Protein 3IMA (pdb70)

InterPro domains:
  IPR000169 Cysteine peptidase, cysteine active site [PS00139] (152-163)
  IPR000668 Peptidase C1A, papain C-terminal [PF00112] (134-342)
  IPR000668 Peptidase C1A, papain C-terminal [PR00705] (152-167)
  IPR000668 Peptidase C1A, papain C-terminal [PR00705] (292-302)
  IPR000668 Peptidase C1A, papain C-terminal [PR00705] (303-309)
  IPR000668 Peptidase C1A, papain C-terminal [SM00645] (134-343)
  IPR013128 Peptidase C1A [PTHR12411] (39-336)
  IPR013201 Cathepsin propeptide inhibitor domain (I29) [PF08246] (48-104)
  IPR013201 Cathepsin propeptide inhibitor domain (I29) [SM00848] (48-104)
  IPR025660 Cysteine peptidase, histidine active site [PS00639] (290-300)
  IPR025661 Cysteine peptidase, asparagine active site [PS00640] (303-322)
  IPR038765 Papain-like cysteine peptidase superfamily [SSF54001] (42-343)
  IPR039417 Papain-like cysteine endopeptidase [cd02248] (135-342)

CATH classification: 3.90.70.10

Sequence (591 aa):
IPEYVDWRQKGAVTPVKNQGSCGSWAFSAVVTIEGIIKIRTGNLNEYSEQELLDCDRRSYGCNGGYPWSALQLVAQYGIHYRNTYPYEGVQRYCRSREKGPYAAKTDGVRQVQPYNEGALLYSIANQPVSVVLEAAGKDFQLYRGGIFVGPCGNKVDHAVAAVGYGPNYILIKNSWGTGWGENGYIRIKRGTGNSYGVCGLYTSSFYPVKNALMGGIVDSAEVEELARFAVDEHNKKENALLQFSRLVKAKQQVVSGIMHHLTVEVIEGGKKKVYEAKVWVQAWLNSKKLHEFSPIPEYVDWRQKGAVTPVKNQGSCGSWAFSAVVTIEGIIKIRTGNLNEYSEQELLDCDRRSYGCNGGYPWSALQLVAQYGIHYRNTYPYEGVQRYCRSREKGPYAAKTDGVRQVQPYNEGALLYSIANQPVSVVLEAAGKDFQLYRGGIFVGPCGNKVDHAVAAVGYGPNYILIKNSWGTGWGENGYIRIKRGTGNSYGVCGLYTSSFYPVKNALMGGIVDSAEVEELARFAVDEHNKKENALLQFSRLVKAKQQVVSGIMHHLTVEVIEGGKKKVYEAKVWVQAWLNSKKLHEFSPI

Secondary structure (DSSP, 8-state):
--S-EETTTTT------B-TTSB--HHHHHHHHHHHHHHHHS----B-HHHHHHH-TTS-TTB-B-HHHHHHHHHHH-B-BTTTS---SS-----HHHH-S-SB---EEEEPPTT-HHHHHHHHHHS-EEEEE---SHHHHH--SSEE--S--S---EEEEEEEEETTEEEEE-SB-TTSTBTTEEEEE--SS-TT-GGGTTS--EEEE--/--BT-EE--HHHHHHHHHHHHHHHHHHT---EEEEEEEEEEEEESEEEEEEEEEEEETTEEEEEEEEEEEEGGGTEEEEEEEE-/--S-EETTTTT--PPP-B-TTSB--HHHHHHHHHHHHHHHHS----B-HHHHHHH-TTS-TTB-B-HHHHHHHHHHT-B-BTTTS---SS-----GGGS-S-SB--SEEEEPPSS-HHHHHHHHHHS-EEEEE---SHHHHT--SSEE--S--S---EEEEEEEEETTEEEEE-SB-TTSTBTTEEEEE--S--SS-GGGTTS--EEEE--/--BT-EE--THHHHHHHHHHHHHHHHHT---EEEEEEEEEEEEESEEEEEEEEEEEETTEEEEEEEEEEEEGGGTEEEEEEEEE-

Radius of gyration: 35.41 Å; Cα contacts (8 Å, |Δi|>4): 1551; chains: 4; bounding box: 42×129×53 Å

GO terms:
  GO:0005515 protein binding (F, IPI)
  GO:0097655 serpin family protein binding (F, IPI)

Nearest PDB structures (foldseek):
  3ima-assembly1_B  TM=1.012E+00  e=3.902E-14  Colocasia esculenta
  6qoz-assembly1_C  TM=9.874E-01  e=1.505E-08  synthetic construct
  4lzi-assembly1_A  TM=8.912E-01  e=5.049E-07  Solanum tuberosum
  1eqk-assembly1_A  TM=8.231E-01  e=9.657E-07  Oryza sativa Japonica Group
  2mzv-assembly1_A  TM=7.883E-01  e=3.171E-06  Sesamum indicum

Organism: Carica papaya (NCBI:txid3649)

Foldseek 3Di:
DDQKFFVVVVVQADAAAALPQFLQLLQLLQSQVQKVCCVVPVDGAGWASLLLLQPQVQADRSVGGHVQSSLVVQQVQNTAGCVQPPRDSGHDHRCRVVRDHHPGGFNHKDKFPFLDPVSVQVVLNVIKKKWWFQQPDPCSQQAAEDADQDQADQPTDHIWIFNMAHNFWTKTAARRALPHYPRRIHTYGADPPGSCGRRNGRPIMMHTHHD/DDQQDKAWDDVVFVLQVVLVVVVCVVVVADKAFDDFPTWIWGDDLAIWIFTWTWTAHPNRIDIKTWIWGDNVVVPDIHTPDIGD/DDQKFFCVVVVQADAAAALPQFQQLLQQLQRQVQKVCCVVVVDRFGWASQLLLAPLVQADRSVGGHVVSSLVVLQVARTAGCVLPPDDSGYDHRCVVVSPHHPGGFNDKFKFPFLDPVRVQVVLVVTKKKWWFFCPDPVNQQAAEDEDQDDADGPTDHIWIFNMAHNFWTKTAANRALVTHPGRIHTYGADPPGSCTRRSRRGIMMHTHHD/DPAQDKAWDDVVFVLLVVLVVQVCVVVVHDKAWDGWPTWIWGDDLAIWIWTWTWIADPNRIFIKTWIWGDDPVVVDIHTPDIGGD

Solvent-accessible surface area: 26324 Å² total

Structure (mmCIF, N/CA/C/O backbone):
data_3IMA
#
_entry.id   3IMA
#
_cell.length_a   36.060
_cell.length_b   99.720
_cell.length_c   165.590
_cell.angle_alpha   90.00
_cell.angle_beta   90.00
_cell.angle_gamma   90.00
#
_symmetry.space_group_name_H-M   'P 21 21 21'
#
loop_
_entity.id
_entity.type
_entity.pdbx_description
1 polymer Papain
2 polymer 'Cysteine proteinase inhibitor'
3 non-polymer 'ACETATE ION'
4 water water
#
loop_
_atom_site.group_PDB
_atom_site.id
_atom_site.type_symbol
_atom_site.label_atom_id
_atom_site.label_alt_id
_atom_site.label_comp_id
_atom_site.label_asym_id
_atom_site.label_entity_id
_atom_site.label_seq_id
_atom_site.pdbx_PDB_ins_code
_atom_site.Cartn_x
_atom_site.Cartn_y
_atom_site.Cartn_z
_atom_site.occupancy
_atom_site.B_iso_or_equiv
_atom_site.auth_seq_id
_atom_site.auth_comp_id
_atom_site.auth_asym_id
_atom_site.auth_atom_id
_atom_site.pdbx_PDB_model_num
ATOM 1 N N . ILE A 1 1 ? 14.157 9.811 15.884 1.00 29.78 1 ILE A N 1
ATOM 2 C CA . ILE A 1 1 ? 13.767 10.904 16.831 1.00 29.22 1 ILE A CA 1
ATOM 3 C C . ILE A 1 1 ? 12.262 10.828 17.084 1.00 28.92 1 ILE A C 1
ATOM 4 O O . ILE A 1 1 ? 11.530 10.209 16.312 1.00 29.33 1 ILE A O 1
ATOM 9 N N . PRO A 1 2 ? 11.780 11.446 18.169 1.00 28.16 2 PRO A N 1
ATOM 10 C CA . PRO A 1 2 ? 10.341 11.397 18.456 1.00 26.74 2 PRO A CA 1
ATOM 11 C C . PRO A 1 2 ? 9.501 11.902 17.297 1.00 26.92 2 PRO A C 1
ATOM 12 O O . PRO A 1 2 ? 10.013 12.589 16.417 1.00 26.54 2 PRO A O 1
ATOM 16 N N . GLU A 1 3 ? 8.220 11.540 17.296 1.00 25.43 3 GLU A N 1
ATOM 17 C CA . GLU A 1 3 ? 7.306 11.932 16.230 1.00 24.73 3 GLU A CA 1
ATOM 18 C C . GLU A 1 3 ? 6.868 13.386 16.406 1.00 22.33 3 GLU A C 1
ATOM 19 O O . GLU A 1 3 ? 6.663 14.089 15.427 1.00 23.03 3 GLU A O 1
ATOM 25 N N . TYR A 1 4 ? 6.730 13.807 17.659 1.00 22.14 4 TYR A N 1
ATOM 26 C CA . TYR A 1 4 ? 6.346 15.166 18.029 1.00 21.92 4 TYR A CA 1
ATOM 27 C C . TYR A 1 4 ? 7.302 15.715 19.074 1.00 22.10 4 TYR A C 1
ATOM 28 O O . TYR A 1 4 ? 7.679 15.015 20.011 1.00 22.02 4 TYR A O 1
ATOM 37 N N . VAL A 1 5 ? 7.703 16.967 18.908 1.00 20.27 5 VAL A N 1
ATOM 38 C CA . VAL A 1 5 ? 8.567 17.614 19.893 1.00 16.97 5 VAL A CA 1
ATOM 39 C C . VAL A 1 5 ? 7.982 18.991 20.104 1.00 16.33 5 VAL A C 1
ATOM 40 O O . VAL A 1 5 ? 7.587 19.638 19.146 1.00 15.47 5 VAL A O 1
ATOM 44 N N . ASP A 1 6 ? 7.906 19.426 21.360 1.00 16.26 6 ASP A N 1
ATOM 45 C CA . ASP A 1 6 ? 7.401 20.752 21.679 1.00 16.48 6 ASP A CA 1
ATOM 46 C C . ASP A 1 6 ? 8.014 21.221 22.994 1.00 17.13 6 ASP A C 1
ATOM 47 O O . ASP A 1 6 ? 7.482 20.955 24.067 1.00 16.66 6 ASP A O 1
ATOM 52 N N . TRP A 1 7 ? 9.142 21.921 22.904 1.00 15.89 7 TRP A N 1
ATOM 53 C CA . TRP A 1 7 ? 9.817 22.433 24.089 1.00 16.93 7 TRP A CA 1
ATOM 54 C C . TRP A 1 7 ? 8.957 23.287 25.017 1.00 16.43 7 TRP A C 1
ATOM 55 O O . TRP A 1 7 ? 9.292 23.478 26.194 1.00 17.46 7 TRP A O 1
ATOM 66 N N . ARG A 1 8 ? 7.863 23.840 24.510 1.00 17.44 8 ARG A N 1
ATOM 67 C CA . ARG A 1 8 ? 7.010 24.626 25.404 1.00 17.42 8 ARG A CA 1
ATOM 68 C C . ARG A 1 8 ? 6.423 23.669 26.453 1.00 17.85 8 ARG A C 1
ATOM 69 O O . ARG A 1 8 ? 6.284 24.034 27.612 1.00 15.44 8 ARG A O 1
ATOM 77 N N . GLN A 1 9 ? 6.102 22.442 26.046 1.00 18.05 9 GLN A N 1
ATOM 78 C CA . GLN A 1 9 ? 5.529 21.460 26.986 1.00 19.40 9 GLN A CA 1
ATOM 79 C C . GLN A 1 9 ? 6.548 20.961 28.015 1.00 18.62 9 GLN A C 1
ATOM 80 O O . GLN A 1 9 ? 6.181 20.406 29.041 1.00 19.14 9 GLN A O 1
ATOM 86 N N . LYS A 1 10 ? 7.829 21.156 27.730 1.00 19.18 10 LYS A N 1
ATOM 87 C CA . LYS A 1 10 ? 8.875 20.745 28.635 1.00 18.60 10 LYS A CA 1
ATOM 88 C C . LYS A 1 10 ? 9.324 21.915 29.507 1.00 18.59 10 LYS A C 1
ATOM 89 O O . LYS A 1 10 ? 10.322 21.811 30.210 1.00 18.91 10 LYS A O 1
ATOM 95 N N . GLY A 1 11 ? 8.609 23.030 29.443 1.00 17.32 11 GLY A N 1
ATOM 96 C CA . GLY A 1 11 ? 8.968 24.195 30.238 1.00 18.18 11 GLY A CA 1
ATOM 97 C C . GLY A 1 11 ? 10.266 24.874 29.809 1.00 16.80 11 GLY A C 1
ATOM 98 O O . GLY A 1 11 ? 10.918 25.536 30.613 1.00 16.86 11 GLY A O 1
ATOM 99 N N . ALA A 1 12 ? 10.625 24.750 28.538 1.00 14.33 12 ALA A N 1
ATOM 100 C CA . ALA A 1 12 ? 11.881 25.323 28.072 1.00 15.71 12 ALA A CA 1
ATOM 101 C C . ALA A 1 12 ? 11.766 26.573 27.190 1.00 14.17 12 ALA A C 1
ATOM 102 O O . ALA A 1 12 ? 12.751 27.025 26.586 1.00 17.42 12 ALA A O 1
ATOM 104 N N . VAL A 1 13 ? 10.576 27.152 27.144 1.00 12.56 13 VAL A N 1
ATOM 105 C CA . VAL A 1 13 ? 10.344 28.350 26.338 1.00 12.11 13 VAL A CA 1
ATOM 106 C C . VAL A 1 13 ? 9.595 29.407 27.143 1.00 12.27 13 VAL A C 1
ATOM 107 O O . VAL A 1 13 ? 8.561 29.124 27.742 1.00 11.80 13 VAL A O 1
ATOM 111 N N . THR A 1 14 ? 10.119 30.627 27.111 1.00 11.10 14 THR A N 1
ATOM 112 C CA . THR A 1 14 ? 9.534 31.760 27.812 1.00 12.17 14 THR A CA 1
ATOM 113 C C . THR A 1 14 ? 8.451 32.390 26.941 1.00 11.32 14 THR A C 1
ATOM 114 O O . THR A 1 14 ? 8.267 31.982 25.805 1.00 11.70 14 THR A O 1
ATOM 118 N N . PRO A 1 15 ? 7.728 33.401 27.463 1.00 12.46 15 PRO A N 1
ATOM 119 C CA . PRO A 1 15 ? 6.664 34.053 26.673 1.00 12.98 15 PRO A CA 1
ATOM 120 C C . PRO A 1 15 ? 7.167 34.727 25.390 1.00 14.06 15 PRO A C 1
ATOM 121 O O . PRO A 1 15 ? 8.311 35.180 25.286 1.00 15.24 15 PRO A O 1
ATOM 125 N N . VAL A 1 16 ? 6.289 34.775 24.416 1.00 12.52 16 VAL A N 1
ATOM 126 C CA . VAL A 1 16 ? 6.589 35.392 23.146 1.00 10.83 16 VAL A CA 1
ATOM 127 C C . VAL A 1 16 ? 6.919 36.855 23.377 1.00 10.65 16 VAL A C 1
ATOM 128 O O . VAL A 1 16 ? 6.270 37.522 24.185 1.00 8.87 16 VAL A O 1
ATOM 132 N N . LYS A 1 17 ? 7.926 37.352 22.659 1.00 8.45 17 LYS A N 1
ATOM 133 C CA . LYS A 1 17 ? 8.371 38.745 22.758 1.00 9.64 17 LYS A CA 1
ATOM 134 C C . LYS A 1 17 ? 8.028 39.521 21.478 1.00 10.41 17 LYS A C 1
ATOM 135 O O . LYS A 1 17 ? 7.629 38.946 20.462 1.00 10.95 17 LYS A O 1
ATOM 141 N N . ASN A 1 18 ? 8.209 40.838 21.525 1.00 11.29 18 ASN A N 1
ATOM 142 C CA . ASN A 1 18 ? 7.967 41.681 20.357 1.00 12.47 18 ASN A CA 1
ATOM 143 C C . ASN A 1 18 ? 9.210 42.548 20.120 1.00 11.24 18 ASN A C 1
ATOM 144 O O . ASN A 1 18 ? 9.544 43.379 20.951 1.00 11.25 18 ASN A O 1
ATOM 149 N N . GLN A 1 19 ? 9.865 42.389 18.978 1.00 11.83 19 GLN A N 1
ATOM 150 C CA . GLN A 1 19 ? 11.087 43.162 18.688 1.00 11.95 19 GLN A CA 1
ATOM 151 C C . GLN A 1 19 ? 10.781 44.604 18.221 1.00 13.10 19 GLN A C 1
ATOM 152 O O . GLN A 1 19 ? 11.694 45.422 18.085 1.00 12.57 19 GLN A O 1
ATOM 158 N N . GLY A 1 20 ? 9.510 44.923 17.978 1.00 12.63 20 GLY A N 1
ATOM 159 C CA . GLY A 1 20 ? 9.196 46.267 17.537 1.00 12.87 20 GLY A CA 1
ATOM 160 C C . GLY A 1 20 ? 9.809 46.696 16.208 1.00 11.08 20 GLY A C 1
ATOM 161 O O . GLY A 1 20 ? 10.043 45.883 15.313 1.00 10.92 20 GLY A O 1
ATOM 162 N N . SER A 1 21 ? 10.063 47.991 16.088 1.00 10.59 21 SER A N 1
ATOM 163 C CA . SER A 1 21 ? 10.594 48.598 14.860 1.00 12.50 21 SER A CA 1
ATOM 164 C C . SER A 1 21 ? 12.079 48.379 14.583 1.00 12.72 21 SER A C 1
ATOM 165 O O . SER A 1 21 ? 12.591 48.795 13.543 1.00 15.18 21 SER A O 1
ATOM 168 N N . CYS A 1 22 ? 12.752 47.725 15.509 1.00 13.21 22 CYS A N 1
ATOM 169 C CA . CYS A 1 22 ? 14.193 47.460 15.442 1.00 12.77 22 CYS A CA 1
ATOM 170 C C . CYS A 1 22 ? 14.492 46.136 14.710 1.00 12.06 22 CYS A C 1
ATOM 171 O O . CYS A 1 22 ? 13.773 45.168 14.890 1.00 12.60 22 CYS A O 1
ATOM 174 N N . GLY A 1 23 ? 15.545 46.097 13.896 1.00 11.83 23 GLY A N 1
ATOM 175 C CA . GLY A 1 23 ? 15.882 44.876 13.171 1.00 9.98 23 GLY A CA 1
ATOM 176 C C . GLY A 1 23 ? 16.765 44.024 14.063 1.00 10.49 23 GLY A C 1
ATOM 177 O O . GLY A 1 23 ? 17.915 43.707 13.730 1.00 10.13 23 GLY A O 1
ATOM 178 N N . SER A 1 24 ? 16.195 43.632 15.201 1.00 9.82 24 SER A N 1
ATOM 179 C CA . SER A 1 24 ? 16.903 42.853 16.211 1.00 10.65 24 SER A CA 1
ATOM 180 C C . SER A 1 24 ? 16.568 41.352 16.333 1.00 10.20 24 SER A C 1
ATOM 181 O O . SER A 1 24 ? 16.999 40.683 17.264 1.00 10.77 24 SER A O 1
ATOM 193 N N . TRP A 1 26 ? 17.747 38.710 15.115 1.00 8.78 26 TRP A N 1
ATOM 194 C CA . TRP A 1 26 ? 18.904 37.850 15.321 1.00 8.03 26 TRP A CA 1
ATOM 195 C C . TRP A 1 26 ? 19.187 37.681 16.807 1.00 7.85 26 TRP A C 1
ATOM 196 O O . TRP A 1 26 ? 19.558 36.598 17.252 1.00 9.34 26 TRP A O 1
ATOM 207 N N . ALA A 1 27 ? 19.008 38.744 17.587 1.00 7.78 27 ALA A N 1
ATOM 208 C CA . ALA A 1 27 ? 19.254 38.668 19.034 1.00 8.17 27 ALA A CA 1
ATOM 209 C C . ALA A 1 27 ? 18.133 37.893 19.732 1.00 9.01 27 ALA A C 1
ATOM 210 O O . ALA A 1 27 ? 18.391 37.087 20.645 1.00 7.98 27 ALA A O 1
ATOM 212 N N . PHE A 1 28 ? 16.890 38.141 19.315 1.00 9.26 28 PHE A N 1
ATOM 213 C CA . PHE A 1 28 ? 15.746 37.423 19.902 1.00 9.45 28 PHE A CA 1
ATOM 214 C C . PHE A 1 28 ? 15.886 35.914 19.680 1.00 8.11 28 PHE A C 1
ATOM 215 O O . PHE A 1 28 ? 15.655 35.118 20.577 1.00 9.83 28 PHE A O 1
ATOM 223 N N . SER A 1 29 ? 16.277 35.554 18.466 1.00 8.14 29 SER A N 1
ATOM 224 C CA . SER A 1 29 ? 16.467 34.161 18.042 1.00 10.98 29 SER A CA 1
ATOM 225 C C . SER A 1 29 ? 17.533 33.491 18.899 1.00 9.84 29 SER A C 1
ATOM 226 O O . SER A 1 29 ? 17.337 32.382 19.420 1.00 9.33 29 SER A O 1
ATOM 229 N N . ALA A 1 30 ? 18.672 34.166 19.028 1.00 8.11 30 ALA A N 1
ATOM 230 C CA . ALA A 1 30 ? 19.755 33.655 19.865 1.00 7.51 30 ALA A CA 1
ATOM 231 C C . ALA A 1 30 ? 19.238 33.416 21.289 1.00 7.86 30 ALA A C 1
ATOM 232 O O . ALA A 1 30 ? 19.452 32.352 21.881 1.00 11.11 30 ALA A O 1
ATOM 234 N N . VAL A 1 31 ? 18.555 34.412 21.839 1.00 6.39 31 VAL A N 1
ATOM 235 C CA . V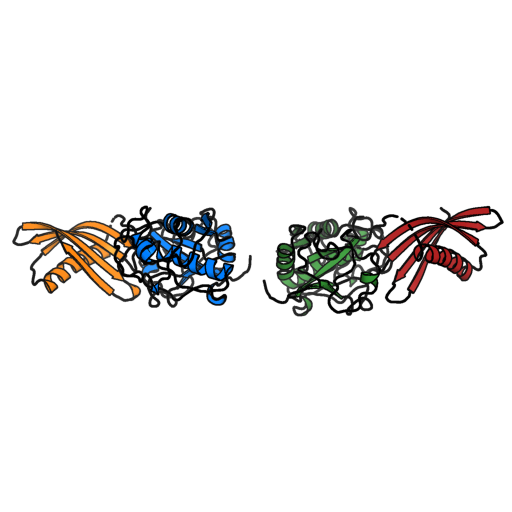AL A 1 31 ? 18.072 34.326 23.216 1.00 6.07 31 VAL A CA 1
ATOM 236 C C . VAL A 1 31 ? 17.155 33.134 23.488 1.00 7.24 31 VAL A C 1
ATOM 237 O O . VAL A 1 31 ? 17.300 32.437 24.509 1.00 6.52 31 VAL A O 1
ATOM 241 N N . VAL A 1 32 ? 16.270 32.842 22.537 1.00 8.38 32 VAL A N 1
ATOM 242 C CA . VAL A 1 32 ? 15.346 31.703 22.710 1.00 8.60 32 VAL A CA 1
ATOM 243 C C . VAL A 1 32 ? 16.162 30.438 22.886 1.00 8.65 32 VAL A C 1
ATOM 244 O O . VAL A 1 32 ? 15.854 29.602 23.740 1.00 9.95 32 VAL A O 1
ATOM 248 N N . THR A 1 33 ? 17.204 30.287 22.071 1.00 7.33 33 THR A N 1
ATOM 249 C CA . THR A 1 33 ? 18.011 29.090 22.182 1.00 8.01 33 THR A CA 1
ATOM 250 C C . THR A 1 33 ? 18.804 29.019 23.492 1.00 8.85 33 THR A C 1
ATOM 251 O O . THR A 1 33 ? 19.040 27.935 24.018 1.00 9.53 33 THR A O 1
ATOM 255 N N . ILE A 1 34 ? 19.222 30.166 24.016 1.00 8.54 34 ILE A N 1
ATOM 256 C CA . ILE A 1 34 ? 19.956 30.178 25.287 1.00 9.77 34 ILE A CA 1
ATOM 257 C C . ILE A 1 34 ? 18.984 29.837 26.445 1.00 11.45 34 ILE A C 1
ATOM 258 O O . ILE A 1 34 ? 19.306 29.033 27.338 1.00 11.19 34 ILE A O 1
ATOM 263 N N . GLU A 1 35 ? 17.784 30.419 26.403 1.00 11.70 35 GLU A N 1
ATOM 264 C CA . GLU A 1 35 ? 16.768 30.145 27.431 1.00 12.18 35 GLU A CA 1
ATOM 265 C C . GLU A 1 35 ? 16.481 28.649 27.427 1.00 13.56 35 GLU A C 1
ATOM 266 O O . GLU A 1 35 ? 16.317 28.028 28.481 1.00 14.93 35 GLU A O 1
ATOM 272 N N . GLY A 1 36 ? 16.442 28.078 26.229 1.00 14.76 36 GLY A N 1
ATOM 273 C CA . GLY A 1 36 ? 16.173 26.657 26.077 1.00 14.66 36 GLY A CA 1
ATOM 274 C C . GLY A 1 36 ? 17.294 25.746 26.577 1.00 14.93 36 GLY A C 1
ATOM 275 O O . GLY A 1 36 ? 17.044 24.832 27.384 1.00 14.70 36 GLY A O 1
ATOM 276 N N . ILE A 1 37 ? 18.522 25.959 26.109 1.00 13.11 37 ILE A N 1
ATOM 277 C CA . ILE A 1 37 ? 19.583 25.081 26.553 1.00 14.47 37 ILE A CA 1
ATOM 278 C C . ILE A 1 37 ? 19.784 25.212 28.062 1.00 15.23 37 ILE A C 1
ATOM 279 O O . ILE A 1 37 ? 20.073 24.219 28.745 1.00 15.45 37 ILE A O 1
ATOM 284 N N . ILE A 1 38 ? 19.603 26.420 28.604 1.00 13.73 38 ILE A N 1
ATOM 285 C CA . ILE A 1 38 ? 19.784 26.588 30.034 1.00 14.65 38 ILE A CA 1
ATOM 286 C C . ILE A 1 38 ? 18.729 25.834 30.832 1.00 15.81 38 ILE A C 1
ATOM 287 O O . ILE A 1 38 ? 19.022 25.292 31.898 1.00 14.35 38 ILE A O 1
ATOM 292 N N . LYS A 1 39 ? 17.505 25.788 30.327 1.00 14.58 39 LYS A N 1
ATOM 293 C CA . LYS A 1 39 ? 16.482 25.055 31.037 1.00 16.68 39 LYS A CA 1
ATOM 294 C C . LYS A 1 39 ? 16.807 23.567 30.922 1.00 18.05 39 LYS A C 1
ATOM 295 O O . LYS A 1 39 ? 16.677 22.804 31.879 1.00 18.34 39 LYS A O 1
ATOM 301 N N . ILE A 1 40 ? 17.236 23.153 29.741 1.00 18.71 40 ILE A N 1
ATOM 302 C CA . ILE A 1 40 ? 17.565 21.755 29.516 1.00 20.59 40 ILE A CA 1
ATOM 303 C C . ILE A 1 40 ? 18.733 21.297 30.405 1.00 22.06 40 ILE A C 1
ATOM 304 O O . ILE A 1 40 ? 18.676 20.228 31.000 1.00 24.80 40 ILE A O 1
ATOM 309 N N . ARG A 1 41 ? 19.774 22.111 30.519 1.00 22.14 41 ARG A N 1
ATOM 310 C CA . ARG A 1 41 ? 20.938 21.730 31.312 1.00 23.86 41 ARG A CA 1
ATOM 311 C C . ARG A 1 41 ? 20.902 21.956 32.822 1.00 23.87 41 ARG A C 1
ATOM 312 O O . ARG A 1 41 ? 21.616 21.263 33.549 1.00 24.55 41 ARG A O 1
ATOM 320 N N . THR A 1 42 ? 20.095 22.906 33.294 1.00 23.37 42 THR A N 1
ATOM 321 C CA . THR A 1 42 ? 20.048 23.232 34.715 1.00 23.00 42 THR A CA 1
ATOM 322 C C . THR A 1 42 ? 18.710 23.036 35.367 1.00 23.83 42 THR A C 1
ATOM 323 O O . THR A 1 42 ? 18.621 23.080 36.582 1.00 25.76 42 THR A O 1
ATOM 327 N N . GLY A 1 43 ? 17.673 22.809 34.571 1.00 23.30 43 GLY A N 1
ATOM 328 C CA . GLY A 1 43 ? 16.351 22.635 35.128 1.00 20.36 43 GLY A CA 1
ATOM 329 C C . GLY A 1 43 ? 15.607 23.937 35.384 1.00 21.82 43 GLY A C 1
ATOM 330 O O . GLY A 1 43 ? 14.426 23.925 35.779 1.00 20.28 43 GLY A O 1
ATOM 331 N N . ASN A 1 44 ? 16.268 25.074 35.165 1.00 19.96 44 ASN A N 1
ATOM 332 C CA . ASN A 1 44 ? 15.607 26.376 35.405 1.00 19.90 44 ASN A CA 1
ATOM 333 C C . ASN A 1 44 ? 15.261 27.169 34.149 1.00 17.47 44 ASN A C 1
ATOM 334 O O . ASN A 1 44 ? 16.098 27.287 33.263 1.00 18.01 44 ASN A O 1
ATOM 339 N N . LEU A 1 45 ? 14.056 27.732 34.076 1.00 18.41 45 LEU A N 1
ATOM 340 C CA . LEU A 1 45 ? 13.698 28.559 32.916 1.00 17.49 45 LEU A CA 1
ATOM 341 C C . LEU A 1 45 ? 13.846 30.042 33.281 1.00 18.52 45 LEU A C 1
ATOM 342 O O . LEU A 1 45 ? 13.168 30.550 34.185 1.00 19.48 45 LEU A O 1
ATOM 347 N N . ASN A 1 46 ? 14.743 30.733 32.582 1.00 16.32 46 ASN A N 1
ATOM 348 C CA . ASN A 1 46 ? 14.948 32.141 32.835 1.00 14.63 46 ASN A CA 1
ATOM 349 C C . ASN A 1 46 ? 14.856 32.971 31.554 1.00 13.41 46 ASN A C 1
ATOM 350 O O . ASN A 1 46 ? 14.942 32.437 30.444 1.00 13.24 46 ASN A O 1
ATOM 355 N N . GLU A 1 47 ? 14.677 34.282 31.705 1.00 12.69 47 GLU A N 1
ATOM 356 C CA . GLU A 1 47 ? 14.635 35.162 30.536 1.00 13.39 47 GLU A CA 1
ATOM 357 C C . GLU A 1 47 ? 15.936 35.956 30.470 1.00 11.76 47 GLU A C 1
ATOM 358 O O . GLU A 1 47 ? 16.343 36.581 31.464 1.00 11.78 47 GLU A O 1
ATOM 364 N N . TYR A 1 48 ? 16.582 35.904 29.300 1.00 10.15 48 TYR A N 1
ATOM 365 C CA . TYR A 1 48 ? 17.842 36.588 29.054 1.00 9.86 48 TYR A CA 1
ATOM 366 C C . TYR A 1 48 ? 17.646 37.801 28.151 1.00 10.50 48 TYR A C 1
ATOM 367 O O . TYR A 1 48 ? 16.648 37.900 27.434 1.00 9.70 48 TYR A O 1
ATOM 376 N N . SER A 1 49 ? 18.624 38.705 28.192 1.00 10.61 49 SER A N 1
ATOM 377 C CA . SER A 1 49 ? 18.594 39.968 27.491 1.00 10.06 49 SER A CA 1
ATOM 378 C C . SER A 1 49 ? 18.945 40.062 26.022 1.00 12.57 49 SER A C 1
ATOM 379 O O . SER A 1 49 ? 20.127 39.964 25.629 1.00 12.26 49 SER A O 1
ATOM 382 N N . GLU A 1 50 ? 17.913 40.270 25.210 1.00 10.38 50 GLU A N 1
ATOM 383 C CA . GLU A 1 50 ? 18.102 40.505 23.777 1.00 10.39 50 GLU A CA 1
ATOM 384 C C . GLU A 1 50 ? 18.854 41.845 23.628 1.00 10.67 50 GLU A C 1
ATOM 385 O O . GLU A 1 50 ? 19.700 42.000 22.736 1.00 10.80 50 GLU A O 1
ATOM 391 N N . GLN A 1 51 ? 18.517 42.827 24.471 1.00 10.96 51 GLN A N 1
ATOM 392 C CA . GLN A 1 51 ? 19.159 44.145 24.377 1.00 11.14 51 GLN A CA 1
ATOM 393 C C . GLN A 1 51 ? 20.669 44.035 24.501 1.00 11.02 51 GLN A C 1
ATOM 394 O O . GLN A 1 51 ? 21.419 44.690 23.767 1.00 12.69 51 GLN A O 1
ATOM 400 N N . GLU A 1 52 ? 21.117 43.205 25.433 1.00 13.04 52 GLU A N 1
ATOM 401 C CA . GLU A 1 52 ? 22.546 43.031 25.649 1.00 12.59 52 GLU A CA 1
ATOM 402 C C . GLU A 1 52 ? 23.217 42.610 24.332 1.00 12.44 52 GLU A C 1
ATOM 403 O O . GLU A 1 52 ? 24.261 43.168 23.956 1.00 10.21 52 GLU A O 1
ATOM 409 N N . LEU A 1 53 ? 22.607 41.663 23.618 1.00 10.31 53 LEU A N 1
ATOM 410 C CA . LEU A 1 53 ? 23.202 41.196 22.380 1.00 10.92 53 LEU A CA 1
ATOM 411 C C . LEU A 1 53 ? 23.115 42.265 21.341 1.00 10.62 53 LEU A C 1
ATOM 412 O O . LEU A 1 53 ? 24.058 42.469 20.574 1.00 11.17 53 LEU A O 1
ATOM 417 N N . LEU A 1 54 ? 21.986 42.962 21.307 1.00 10.82 54 LEU A N 1
ATOM 418 C CA . LEU A 1 54 ? 21.781 44.073 20.362 1.00 8.77 54 LEU A CA 1
ATOM 419 C C . LEU A 1 54 ? 22.868 45.154 20.505 1.00 8.59 54 LEU A C 1
ATOM 420 O O . LEU A 1 54 ? 23.383 45.675 19.515 1.00 11.56 54 LEU A O 1
ATOM 425 N N . ASP A 1 55 ? 23.184 45.509 21.746 1.00 10.31 55 ASP A N 1
ATOM 426 C CA . ASP A 1 55 ? 24.166 46.544 22.024 1.00 10.84 55 ASP A CA 1
ATOM 427 C C . ASP A 1 55 ? 25.598 46.069 21.900 1.00 12.41 55 ASP A C 1
ATOM 428 O O . ASP A 1 55 ? 26.476 46.806 21.453 1.00 11.55 55 ASP A O 1
ATOM 433 N N . CYS A 1 56 ? 25.822 44.844 22.336 1.00 11.35 56 CYS A N 1
ATOM 434 C CA . CYS A 1 56 ? 27.170 44.303 22.413 1.00 12.29 56 CYS A CA 1
ATOM 435 C C . CYS A 1 56 ? 27.782 43.440 21.307 1.00 13.64 56 CYS A C 1
ATOM 436 O O . CYS A 1 56 ? 28.987 43.187 21.346 1.00 13.91 56 CYS A O 1
ATOM 439 N N . ASP A 1 57 ? 26.991 42.963 20.344 1.00 12.24 57 ASP A N 1
ATOM 440 C CA . ASP A 1 57 ? 27.547 42.121 19.291 1.00 13.57 57 ASP A CA 1
ATOM 441 C C . ASP A 1 57 ? 28.111 43.033 18.212 1.00 14.89 57 ASP A C 1
ATOM 442 O O . ASP A 1 57 ? 27.383 43.526 17.345 1.00 13.51 57 ASP A O 1
ATOM 447 N N . ARG A 1 58 ? 29.421 43.268 18.270 1.00 16.11 58 ARG A N 1
ATOM 448 C CA . ARG A 1 58 ? 30.059 44.183 17.325 1.00 16.39 58 ARG A CA 1
ATOM 449 C C . ARG A 1 58 ? 30.110 43.723 15.884 1.00 16.66 58 ARG A C 1
ATOM 450 O O . ARG A 1 58 ? 30.447 44.509 15.012 1.00 16.11 58 ARG A O 1
ATOM 458 N N . ARG A 1 59 ? 29.782 42.458 15.632 1.00 15.60 59 ARG A N 1
ATOM 459 C CA . ARG A 1 59 ? 29.757 41.958 14.273 1.00 16.61 59 ARG A CA 1
ATOM 460 C C . ARG A 1 59 ? 28.401 42.232 13.649 1.00 16.08 59 ARG A C 1
ATOM 461 O O . ARG A 1 59 ? 28.284 42.270 12.445 1.00 15.95 59 ARG A O 1
ATOM 469 N N . SER A 1 60 ? 27.367 42.367 14.479 1.00 15.43 60 SER A N 1
ATOM 470 C CA . SER A 1 60 ? 26.021 42.646 13.979 1.00 13.75 60 SER A CA 1
ATOM 471 C C . SER A 1 60 ? 25.845 44.162 13.811 1.00 13.35 60 SER A C 1
ATOM 472 O O . SER A 1 60 ? 26.732 44.948 14.172 1.00 12.56 60 SER A O 1
ATOM 475 N N . TYR A 1 61 ? 24.720 44.577 13.247 1.00 14.72 61 TYR A N 1
ATOM 476 C CA . TYR A 1 61 ? 24.507 45.997 12.986 1.00 16.84 61 TYR A CA 1
ATOM 477 C C . TYR A 1 61 ? 23.412 46.649 13.790 1.00 16.86 61 TYR A C 1
ATOM 478 O O . TYR A 1 61 ? 22.684 47.481 13.260 1.00 17.50 61 TYR A O 1
ATOM 487 N N . GLY A 1 62 ? 23.291 46.294 15.063 1.00 15.74 62 GLY A N 1
ATOM 488 C CA . GLY A 1 62 ? 22.254 46.914 15.873 1.00 14.46 62 GLY A CA 1
ATOM 489 C C . GLY A 1 62 ? 20.876 46.695 15.274 1.00 14.64 62 GLY A C 1
ATOM 490 O O . GLY A 1 62 ? 20.552 45.579 14.886 1.00 14.09 62 GLY A O 1
ATOM 491 N N . CYS A 1 63 ? 20.068 47.751 15.182 1.00 15.21 63 CYS A N 1
ATOM 492 C CA . CYS A 1 63 ? 18.732 47.620 14.644 1.00 13.76 63 CYS A CA 1
ATOM 493 C C . CYS A 1 63 ? 18.713 47.512 13.137 1.00 14.76 63 CYS A C 1
ATOM 494 O O . CYS A 1 63 ? 17.632 47.413 12.544 1.00 12.83 63 CYS A O 1
ATOM 497 N N . ASN A 1 64 ? 19.902 47.493 12.523 1.00 13.43 64 ASN A N 1
ATOM 498 C CA . ASN A 1 64 ? 20.020 47.360 11.078 1.00 13.56 64 ASN A CA 1
ATOM 499 C C . ASN A 1 64 ? 20.333 45.941 10.644 1.00 14.13 64 ASN A C 1
ATOM 500 O O . ASN A 1 64 ? 20.761 45.717 9.507 1.00 16.12 64 ASN A O 1
ATOM 505 N N . GLY A 1 65 ? 20.116 44.986 11.534 1.00 12.17 65 GLY A N 1
ATOM 506 C CA . GLY A 1 65 ? 20.361 43.608 11.177 1.00 11.13 65 GLY A CA 1
ATOM 507 C C . GLY A 1 65 ? 21.520 42.978 11.915 1.00 10.24 65 GLY A C 1
ATOM 508 O O . GLY A 1 65 ? 22.350 43.649 12.529 1.00 10.33 65 GLY A O 1
ATOM 509 N N . GLY A 1 66 ? 21.632 41.669 11.806 1.00 10.71 66 GLY A N 1
ATOM 510 C CA . GLY A 1 66 ? 22.673 41.025 12.565 1.00 9.84 66 GLY A CA 1
ATOM 511 C C . GLY A 1 66 ? 22.667 39.561 12.263 1.00 11.62 66 GLY A C 1
ATOM 512 O O . GLY A 1 66 ? 21.954 39.088 11.368 1.00 11.54 66 GLY A O 1
ATOM 513 N N . TYR A 1 67 ? 23.441 38.861 13.074 1.00 11.64 67 TYR A N 1
ATOM 514 C CA . TYR A 1 67 ? 23.720 37.439 12.919 1.00 10.91 67 TYR A CA 1
ATOM 515 C C . TYR A 1 67 ? 23.534 36.647 14.187 1.00 11.25 67 TYR A C 1
ATOM 516 O O . TYR A 1 67 ? 24.182 36.956 15.199 1.00 11.61 67 TYR A O 1
ATOM 525 N N . PRO A 1 68 ? 22.650 35.624 14.164 1.00 10.86 68 PRO A N 1
ATOM 526 C CA . PRO A 1 68 ? 22.384 34.753 15.308 1.00 11.04 68 PRO A CA 1
ATOM 527 C C . PRO A 1 68 ? 23.688 34.058 15.729 1.00 12.91 68 PRO A C 1
ATOM 528 O O . PRO A 1 68 ? 23.941 33.811 16.923 1.00 10.65 68 PRO A O 1
ATOM 532 N N . TRP A 1 69 ? 24.513 33.693 14.748 1.00 14.57 69 TRP A N 1
ATOM 533 C CA . TRP A 1 69 ? 25.773 33.025 15.111 1.00 15.34 69 TRP A CA 1
ATOM 534 C C . TRP A 1 69 ? 26.739 33.919 15.897 1.00 13.07 69 TRP A C 1
ATOM 535 O O . TRP A 1 69 ? 27.330 33.447 16.869 1.00 12.83 69 TRP A O 1
ATOM 546 N N . SER A 1 70 ? 26.926 35.184 15.515 1.00 11.90 70 SER A N 1
ATOM 547 C CA . SER A 1 70 ? 27.856 36.004 16.314 1.00 12.74 70 SER A CA 1
ATOM 548 C C . SER A 1 70 ? 27.261 36.292 17.694 1.00 12.09 70 SER A C 1
ATOM 549 O O . SER A 1 70 ? 27.996 36.382 18.664 1.00 9.89 70 SER A O 1
ATOM 552 N N . ALA A 1 71 ? 25.933 36.435 17.783 1.00 11.14 71 ALA A N 1
ATOM 553 C CA . ALA A 1 71 ? 25.309 36.663 19.090 1.00 12.02 71 ALA A CA 1
ATOM 554 C C . ALA A 1 71 ? 25.575 35.452 19.999 1.00 11.07 71 ALA A C 1
ATOM 555 O O . ALA A 1 71 ? 25.887 35.586 21.189 1.00 13.13 71 ALA A O 1
ATOM 557 N N . LEU A 1 72 ? 25.455 34.258 19.434 1.00 9.67 72 LEU A N 1
ATOM 558 C CA . LEU A 1 72 ? 25.670 33.043 20.214 1.00 9.85 72 LEU A CA 1
ATOM 559 C C . LEU A 1 72 ? 27.126 32.904 20.612 1.00 10.94 72 LEU A C 1
ATOM 560 O O . LEU A 1 72 ? 27.407 32.385 21.697 1.00 9.32 72 LEU A O 1
ATOM 565 N N . GLN A 1 73 ? 28.043 33.349 19.737 1.00 11.64 73 GLN A N 1
ATOM 566 C CA . GLN A 1 73 ? 29.483 33.301 20.048 1.00 13.61 73 GLN A CA 1
ATOM 567 C C . GLN A 1 73 ? 29.751 34.243 21.216 1.00 11.87 73 GLN A C 1
ATOM 568 O O . GLN A 1 73 ? 30.576 33.956 22.083 1.00 12.32 73 GLN A O 1
ATOM 574 N N . LEU A 1 74 ? 29.038 35.367 21.239 1.00 11.82 74 LEU A N 1
ATOM 575 C CA . LEU A 1 74 ? 29.198 36.364 22.316 1.00 12.70 74 LEU A CA 1
ATOM 576 C C . LEU A 1 74 ? 28.813 35.799 23.697 1.00 11.63 74 LEU A C 1
ATOM 577 O O . LEU A 1 74 ? 29.472 36.080 24.727 1.00 11.38 74 LEU A O 1
ATOM 582 N N . VAL A 1 75 ? 27.745 35.013 23.718 1.00 11.65 75 VAL A N 1
ATOM 583 C CA . VAL A 1 75 ? 27.272 34.397 24.953 1.00 9.81 75 VAL A CA 1
ATOM 584 C C . VAL A 1 75 ? 28.260 33.309 25.399 1.00 10.29 75 VAL A C 1
ATOM 585 O O . VAL A 1 75 ? 28.469 33.090 26.592 1.00 10.73 75 VAL A O 1
ATOM 589 N N . ALA A 1 76 ? 28.864 32.614 24.440 1.00 11.41 76 ALA A N 1
ATOM 590 C CA . ALA A 1 76 ? 29.835 31.583 24.784 1.00 11.81 76 ALA A CA 1
ATOM 591 C C . ALA A 1 76 ? 31.094 32.260 25.363 1.00 13.09 76 ALA A C 1
ATOM 592 O O . ALA A 1 76 ? 31.731 31.723 26.265 1.00 14.41 76 ALA A O 1
ATOM 594 N N . GLN A 1 77 ? 31.428 33.454 24.877 1.00 13.54 77 GLN A N 1
ATOM 595 C CA . GLN A 1 77 ? 32.622 34.172 25.370 1.00 15.12 77 GLN A CA 1
ATOM 596 C C . GLN A 1 77 ? 32.462 34.948 26.685 1.00 15.84 77 GLN A C 1
ATOM 597 O O . GLN A 1 77 ? 33.306 34.860 27.568 1.00 16.44 77 GLN A O 1
ATOM 603 N N . TYR A 1 78 ? 31.384 35.714 26.795 1.00 13.99 78 TYR A N 1
ATOM 604 C CA . TYR A 1 78 ? 31.155 36.566 27.941 1.00 14.99 78 TYR A CA 1
ATOM 605 C C . TYR A 1 78 ? 29.889 36.299 28.768 1.00 15.11 78 TYR A C 1
ATOM 606 O O . TYR A 1 78 ? 29.654 36.987 29.763 1.00 15.86 78 TYR A O 1
ATOM 615 N N . GLY A 1 79 ? 29.058 35.342 28.365 1.00 11.93 79 GLY A N 1
ATOM 616 C CA . GLY A 1 79 ? 27.844 35.082 29.124 1.00 10.86 79 GLY A CA 1
ATOM 617 C C . GLY A 1 79 ? 26.749 36.083 28.780 1.00 12.84 79 GLY A C 1
ATOM 618 O O . GLY A 1 79 ? 26.917 36.914 27.882 1.00 10.75 79 GLY A O 1
ATOM 619 N N . ILE A 1 80 ? 25.619 36.028 29.479 1.00 10.45 80 ILE A N 1
ATOM 620 C CA . ILE A 1 80 ? 24.547 36.963 29.179 1.00 9.41 80 ILE A CA 1
ATOM 621 C C . ILE A 1 80 ? 23.840 37.307 30.477 1.00 9.22 80 ILE A C 1
ATOM 622 O O . ILE A 1 80 ? 23.899 36.541 31.435 1.00 9.63 80 ILE A O 1
ATOM 627 N N . HIS A 1 81 ? 23.229 38.481 30.540 1.00 9.52 81 HIS A N 1
ATOM 628 C CA . HIS A 1 81 ? 22.515 38.874 31.750 1.00 12.36 81 HIS A CA 1
ATOM 629 C C . HIS A 1 81 ? 21.019 38.585 31.640 1.00 11.36 81 HIS A C 1
ATOM 630 O O . HIS A 1 81 ? 20.520 38.305 30.565 1.00 9.88 81 HIS A O 1
ATOM 637 N N . TYR A 1 82 ? 20.318 38.668 32.773 1.00 11.96 82 TYR A N 1
ATOM 638 C CA . TYR A 1 82 ? 18.883 38.466 32.786 1.00 11.37 82 TYR A CA 1
ATOM 639 C C . TYR A 1 82 ? 18.225 39.614 32.064 1.00 12.87 82 TYR A C 1
ATOM 640 O O . TYR A 1 82 ? 18.690 40.760 32.149 1.00 11.17 82 TYR A O 1
ATOM 649 N N . ARG A 1 83 ? 17.115 39.312 31.380 1.00 13.28 83 ARG A N 1
ATOM 650 C CA . ARG A 1 83 ? 16.368 40.324 30.646 1.00 12.45 83 ARG A CA 1
ATOM 651 C C . ARG A 1 83 ? 15.898 41.481 31.555 1.00 15.76 83 ARG A C 1
ATOM 652 O O . ARG A 1 83 ? 15.922 42.662 31.151 1.00 11.34 83 ARG A O 1
ATOM 660 N N . ASN A 1 84 ? 15.471 41.167 32.780 1.00 17.72 84 ASN A N 1
ATOM 661 C CA . ASN A 1 84 ? 14.973 42.247 33.647 1.00 20.88 84 ASN A CA 1
ATOM 662 C C . ASN A 1 84 ? 16.089 43.176 34.127 1.00 19.75 84 ASN A C 1
ATOM 663 O O . ASN A 1 84 ? 15.845 44.345 34.335 1.00 21.77 84 ASN A O 1
ATOM 668 N N . THR A 1 85 ? 17.318 42.676 34.247 1.00 21.37 85 THR A N 1
ATOM 669 C CA . THR A 1 85 ? 18.453 43.539 34.639 1.00 21.96 85 THR A CA 1
ATOM 670 C C . THR A 1 85 ? 18.927 44.397 33.413 1.00 19.73 85 THR A C 1
ATOM 671 O O . THR A 1 85 ? 19.514 45.470 33.566 1.00 19.47 85 THR A O 1
ATOM 675 N N . TYR A 1 86 ? 18.652 43.922 32.202 1.00 18.54 86 TYR A N 1
ATOM 676 C CA . TYR A 1 86 ? 19.067 44.597 30.960 1.00 15.91 86 TYR A CA 1
ATOM 677 C C . TYR A 1 86 ? 17.854 44.476 29.966 1.00 15.80 86 TYR A C 1
ATOM 678 O O . TYR A 1 86 ? 17.859 43.684 29.006 1.00 17.44 86 TYR A O 1
ATOM 687 N N . PRO A 1 87 ? 16.776 45.264 30.213 1.00 16.86 87 PRO A N 1
ATOM 688 C CA . PRO A 1 87 ? 15.532 45.304 29.431 1.00 15.46 87 PRO A CA 1
ATOM 689 C C . PRO A 1 87 ? 15.608 45.802 27.976 1.00 16.11 87 PRO A C 1
ATOM 690 O O . PRO A 1 87 ? 16.491 46.572 27.603 1.00 16.28 87 PRO A O 1
ATOM 694 N N . TYR A 1 88 ? 14.647 45.370 27.166 1.00 15.34 88 TYR A N 1
ATOM 695 C CA . TYR A 1 88 ? 14.619 45.735 25.762 1.00 14.55 88 TYR A CA 1
ATOM 696 C C . TYR A 1 88 ? 14.163 47.173 25.553 1.00 15.53 88 TYR A C 1
ATOM 697 O O . TYR A 1 88 ? 13.188 47.616 26.159 1.00 16.63 88 TYR A O 1
ATOM 706 N N . GLU A 1 89 ? 14.879 47.908 24.714 1.00 13.59 89 GLU A N 1
ATOM 707 C CA . GLU A 1 89 ? 14.523 49.297 24.450 1.00 14.30 89 GLU A CA 1
ATOM 708 C C . GLU A 1 89 ? 14.108 49.507 23.002 1.00 12.67 89 GLU A C 1
ATOM 709 O O . GLU A 1 89 ? 13.570 50.539 22.653 1.00 15.33 89 GLU A O 1
ATOM 715 N N . GLY A 1 90 ? 14.366 48.540 22.145 1.00 14.10 90 GLY A N 1
ATOM 716 C CA . GLY A 1 90 ? 13.983 48.733 20.760 1.00 15.59 90 GLY A CA 1
ATOM 717 C C . GLY A 1 90 ? 14.888 49.662 19.958 1.00 15.53 90 GLY A C 1
ATOM 718 O O . GLY A 1 90 ? 14.524 50.068 18.861 1.00 16.10 90 GLY A O 1
ATOM 719 N N . VAL A 1 91 ? 16.051 50.014 20.502 1.00 16.44 91 VAL A N 1
ATOM 720 C CA . VAL A 1 91 ? 17.023 50.875 19.802 1.00 16.43 91 VAL A CA 1
ATOM 721 C C . VAL A 1 91 ? 18.383 50.434 20.309 1.00 15.77 91 VAL A C 1
ATOM 722 O O . VAL A 1 91 ? 18.488 49.997 21.457 1.00 17.42 91 VAL A O 1
ATOM 726 N N . GLN A 1 92 ? 19.428 50.546 19.493 1.00 15.52 92 GLN A N 1
ATOM 727 C CA . GLN A 1 92 ? 20.742 50.119 19.976 1.00 17.37 92 GLN A CA 1
ATOM 728 C C . GLN A 1 92 ? 21.383 51.203 20.820 1.00 17.90 92 GLN A C 1
ATOM 729 O O . GLN A 1 92 ? 21.334 52.378 20.477 1.00 19.06 92 GLN A O 1
ATOM 735 N N . ARG A 1 93 ? 21.956 50.816 21.945 1.00 19.18 93 ARG A N 1
ATOM 736 C CA . ARG A 1 93 ? 22.650 51.786 22.775 1.00 19.94 93 ARG A CA 1
ATOM 737 C C . ARG A 1 93 ? 24.060 51.241 22.921 1.00 19.19 93 ARG A C 1
ATOM 738 O O . ARG A 1 93 ? 24.425 50.325 22.183 1.00 21.38 93 ARG A O 1
ATOM 746 N N . TYR A 1 94 ? 24.851 51.762 23.849 1.00 17.64 94 TYR A N 1
ATOM 747 C CA . TYR A 1 94 ? 26.228 51.276 24.012 1.00 18.03 94 TYR A CA 1
ATOM 748 C C . TYR A 1 94 ? 26.181 50.022 24.857 1.00 17.37 94 TYR A C 1
ATOM 749 O O . TYR A 1 94 ? 25.234 49.810 25.616 1.00 17.31 94 TYR A O 1
ATOM 758 N N . CYS A 1 95 ? 27.186 49.174 24.708 1.00 17.32 95 CYS A N 1
ATOM 759 C CA . CYS A 1 95 ? 27.219 47.937 25.469 1.00 18.55 95 CYS A CA 1
ATOM 760 C C . CYS A 1 95 ? 27.379 48.169 26.956 1.00 20.25 95 CYS A C 1
ATOM 761 O O . CYS A 1 95 ? 28.379 48.744 27.386 1.00 21.12 95 CYS A O 1
ATOM 764 N N . ARG A 1 96 ? 26.424 47.718 27.764 1.00 19.58 96 ARG A N 1
ATOM 765 C CA . ARG A 1 96 ? 26.598 47.927 29.188 1.00 20.35 96 ARG A CA 1
ATOM 766 C C . ARG A 1 96 ? 26.614 46.652 30.022 1.00 19.76 96 ARG A C 1
ATOM 767 O O . ARG A 1 96 ? 26.253 46.658 31.196 1.00 21.21 96 ARG A O 1
ATOM 775 N N . SER A 1 97 ? 27.090 45.566 29.414 1.00 18.68 97 SER A N 1
ATOM 776 C CA . SER A 1 97 ? 27.211 44.273 30.111 1.00 20.22 97 SER A CA 1
ATOM 777 C C . SER A 1 97 ? 28.013 44.400 31.405 1.00 20.53 97 SER A C 1
ATOM 778 O O . SER A 1 97 ? 27.576 43.937 32.461 1.00 20.13 97 SER A O 1
ATOM 781 N N . ARG A 1 98 ? 29.189 45.023 31.305 1.00 22.00 98 ARG A N 1
ATOM 782 C CA . ARG A 1 98 ? 30.086 45.190 32.450 1.00 26.00 98 ARG A CA 1
ATOM 783 C C . ARG A 1 98 ? 29.582 46.186 33.495 1.00 25.11 98 ARG A C 1
ATOM 784 O O . ARG A 1 98 ? 30.162 46.321 34.575 1.00 26.13 98 ARG A O 1
ATOM 792 N N . GLU A 1 99 ? 28.511 46.892 33.168 1.00 23.41 99 GLU A N 1
ATOM 793 C CA . GLU A 1 99 ? 27.920 47.842 34.097 1.00 23.54 99 GLU A CA 1
ATOM 794 C C . GLU A 1 99 ? 26.936 47.095 34.993 1.00 22.92 99 GLU A C 1
ATOM 795 O O . GLU A 1 99 ? 26.493 47.625 36.013 1.00 23.85 99 GLU A O 1
ATOM 801 N N . LYS A 1 100 ? 26.594 45.863 34.632 1.00 20.58 100 LYS A N 1
ATOM 802 C CA . LYS A 1 100 ? 25.579 45.149 35.401 1.00 20.58 100 LYS A CA 1
ATOM 803 C C . LYS A 1 100 ? 26.023 44.257 36.531 1.00 19.83 100 LYS A C 1
ATOM 804 O O . LYS A 1 100 ? 25.327 44.128 37.519 1.00 24.87 100 LYS A O 1
ATOM 810 N N . GLY A 1 101 ? 27.179 43.645 36.394 1.00 20.26 101 GLY A N 1
ATOM 811 C CA . GLY A 1 101 ? 27.623 42.744 37.424 1.00 17.36 101 GLY A CA 1
ATOM 812 C C . GLY A 1 101 ? 27.842 41.433 36.713 1.00 17.00 101 GLY A C 1
ATOM 813 O O . GLY A 1 101 ? 27.771 41.390 35.484 1.00 13.60 101 GLY A O 1
ATOM 814 N N . PRO A 1 102 ? 28.104 40.342 37.454 1.00 16.74 102 PRO A N 1
ATOM 815 C CA . PRO A 1 102 ? 28.344 39.003 36.908 1.00 16.25 102 PRO A CA 1
ATOM 816 C C . PRO A 1 102 ? 27.268 38.608 35.886 1.00 15.46 102 PRO A C 1
ATOM 817 O O . PRO A 1 102 ? 26.125 39.052 35.998 1.00 15.16 102 PRO A O 1
ATOM 821 N N . TYR A 1 103 ? 27.630 37.797 34.899 1.00 13.48 103 TYR A N 1
ATOM 822 C CA . TYR A 1 103 ? 26.630 37.367 33.930 1.00 15.31 103 TYR A CA 1
ATOM 823 C C . TYR A 1 103 ? 25.675 36.402 34.630 1.00 14.77 103 TYR A C 1
ATOM 824 O O . TYR A 1 103 ? 25.968 35.852 35.691 1.00 15.24 103 TYR A O 1
ATOM 833 N N . ALA A 1 104 ? 24.538 36.170 34.003 1.00 12.06 104 ALA A N 1
ATOM 834 C CA . ALA A 1 104 ? 23.533 35.301 34.576 1.00 11.32 104 ALA A CA 1
ATOM 835 C C . ALA A 1 104 ? 23.780 33.885 34.087 1.00 10.47 104 ALA A C 1
ATOM 836 O O . ALA A 1 104 ? 23.599 32.924 34.822 1.00 12.91 104 ALA A O 1
ATOM 838 N N . ALA A 1 105 ? 24.209 33.775 32.837 1.00 11.21 105 ALA A N 1
ATOM 839 C CA . ALA A 1 105 ? 24.460 32.482 32.237 1.00 12.24 105 ALA A CA 1
ATOM 840 C C . ALA A 1 105 ? 25.547 32.556 31.188 1.00 11.02 105 ALA A C 1
ATOM 841 O O . ALA A 1 105 ? 25.768 33.591 30.584 1.00 13.03 105 ALA A O 1
ATOM 843 N N . LYS A 1 106 ? 26.205 31.429 30.953 1.00 12.36 106 LYS A N 1
ATOM 844 C CA . LYS A 1 106 ? 27.241 31.360 29.932 1.00 13.65 106 LYS A CA 1
ATOM 845 C C . LYS A 1 106 ? 27.193 30.007 29.200 1.00 13.91 106 LYS A C 1
ATOM 846 O O . LYS A 1 106 ? 26.957 28.971 29.808 1.00 17.36 106 LYS A O 1
ATOM 852 N N . THR A 1 107 ? 27.412 30.022 27.892 1.00 13.24 107 THR A N 1
ATOM 853 C CA . THR A 1 107 ? 27.447 28.789 27.114 1.00 13.83 107 THR A CA 1
ATOM 854 C C . THR A 1 107 ? 28.924 28.400 26.864 1.00 13.56 107 THR A C 1
ATOM 855 O O . THR A 1 107 ? 29.826 29.171 27.165 1.00 13.33 107 THR A O 1
ATOM 859 N N . ASP A 1 108 ? 29.141 27.252 26.238 1.00 13.26 108 ASP A N 1
ATOM 860 C CA . ASP A 1 108 ? 30.474 26.763 25.970 1.00 15.95 108 ASP A CA 1
ATOM 861 C C . ASP A 1 108 ? 30.857 26.741 24.519 1.00 18.22 108 ASP A C 1
ATOM 862 O O . ASP A 1 108 ? 32.020 26.506 24.183 1.00 19.86 108 ASP A O 1
ATOM 867 N N . GLY A 1 109 ? 29.892 27.002 23.644 1.00 16.39 109 GLY A N 1
ATOM 868 C CA . GLY A 1 109 ? 30.201 27.023 22.235 1.00 15.11 109 GLY A CA 1
ATOM 869 C C . GLY A 1 109 ? 28.971 27.218 21.380 1.00 15.77 109 GLY A C 1
ATOM 870 O O . GLY A 1 109 ? 27.877 27.470 21.891 1.00 14.71 109 GLY A O 1
ATOM 871 N N . VAL A 1 110 ? 29.174 27.056 20.084 1.00 15.16 110 VAL A N 1
ATOM 872 C CA . VAL A 1 110 ? 28.136 27.220 19.083 1.00 16.18 110 VAL A CA 1
ATOM 873 C C . VAL A 1 110 ? 28.345 26.181 17.981 1.00 15.99 110 VAL A C 1
ATOM 874 O O . VAL A 1 110 ? 29.469 25.972 17.541 1.00 14.48 110 VAL A O 1
ATOM 878 N N . ARG A 1 111 ? 27.271 25.548 17.526 1.00 15.94 111 ARG A N 1
ATOM 879 C CA . ARG A 1 111 ? 27.380 24.567 16.450 1.00 16.53 111 ARG A CA 1
ATOM 880 C C . ARG A 1 111 ? 26.382 24.944 15.371 1.00 16.66 111 ARG A C 1
ATOM 881 O O . ARG A 1 111 ? 25.363 25.584 15.662 1.00 16.76 111 ARG A O 1
ATOM 889 N N . GLN A 1 112 ? 26.670 24.556 14.137 1.00 14.00 112 GLN A N 1
ATOM 890 C CA . GLN A 1 112 ? 25.786 24.842 13.021 1.00 16.07 112 GLN A CA 1
ATOM 891 C C . GLN A 1 112 ? 25.196 23.505 12.558 1.00 15.08 112 GLN A C 1
ATOM 892 O O . GLN A 1 112 ? 25.872 22.481 12.570 1.00 15.30 112 GLN A O 1
ATOM 898 N N . VAL A 1 113 ? 23.920 23.517 12.198 1.00 14.44 113 VAL A N 1
ATOM 899 C CA . VAL A 1 113 ? 23.280 22.321 11.670 1.00 13.18 113 VAL A CA 1
ATOM 900 C C . VAL A 1 113 ? 23.688 22.292 10.197 1.00 12.39 113 VAL A C 1
ATOM 901 O O . VAL A 1 113 ? 23.791 23.357 9.554 1.00 11.33 113 VAL A O 1
ATOM 905 N N . GLN A 1 114 ? 23.952 21.100 9.653 1.00 12.93 114 GLN A N 1
ATOM 906 C CA . GLN A 1 114 ? 24.295 21.028 8.218 1.00 13.33 114 GLN A CA 1
ATOM 907 C C . GLN A 1 114 ? 23.101 21.702 7.498 1.00 12.34 114 GLN A C 1
ATOM 908 O O . GLN A 1 114 ? 21.963 21.351 7.741 1.00 12.29 114 GLN A O 1
ATOM 914 N N . PRO A 1 115 ? 23.354 22.675 6.612 1.00 13.15 115 PRO A N 1
ATOM 915 C CA . PRO A 1 115 ? 22.247 23.341 5.915 1.00 12.78 115 PRO A CA 1
ATOM 916 C C . PRO A 1 115 ? 21.542 22.515 4.847 1.00 13.91 115 PRO A C 1
ATOM 917 O O . PRO A 1 115 ? 22.040 21.475 4.387 1.00 13.44 115 PRO A O 1
ATOM 921 N N . TYR A 1 116 ? 20.340 22.970 4.506 1.00 13.62 116 TYR A N 1
ATOM 922 C CA . TYR A 1 116 ? 19.539 22.355 3.459 1.00 14.14 116 TYR A CA 1
ATOM 923 C C . TYR A 1 116 ? 19.261 20.890 3.734 1.00 13.35 116 TYR A C 1
ATOM 924 O O . TYR A 1 116 ? 19.074 20.106 2.825 1.00 15.02 116 TYR A O 1
ATOM 933 N N . ASN A 1 117 ? 19.199 20.539 5.008 1.00 13.07 117 ASN A N 1
ATOM 934 C CA . ASN A 1 117 ? 18.965 19.170 5.391 1.00 13.79 117 ASN A CA 1
ATOM 935 C C . ASN A 1 117 ? 17.828 19.138 6.415 1.00 14.84 117 ASN A C 1
ATOM 936 O O . ASN A 1 117 ? 18.041 19.442 7.590 1.00 15.12 117 ASN A O 1
ATOM 941 N N . GLU A 1 118 ? 16.627 18.767 5.982 1.00 15.01 118 GLU A N 1
ATOM 942 C CA . GLU A 1 118 ? 15.494 18.745 6.904 1.00 14.91 118 GLU A CA 1
ATOM 943 C C . GLU A 1 118 ? 15.692 17.782 8.070 1.00 15.16 118 GLU A C 1
ATOM 944 O O . GLU A 1 118 ? 15.369 18.112 9.209 1.00 15.57 118 GLU A O 1
ATOM 950 N N . GLY A 1 119 ? 16.214 16.590 7.803 1.00 15.26 119 GLY A N 1
ATOM 951 C CA . GLY A 1 119 ? 16.423 15.646 8.890 1.00 16.25 119 GLY A CA 1
ATOM 952 C C . GLY A 1 119 ? 17.436 16.087 9.939 1.00 14.70 119 GLY A C 1
ATOM 953 O O . GLY A 1 119 ? 17.275 15.838 11.153 1.00 16.89 119 GLY A O 1
ATOM 954 N N . ALA A 1 120 ? 18.501 16.734 9.497 1.00 13.71 120 ALA A N 1
ATOM 955 C CA . ALA A 1 120 ? 19.507 17.211 10.454 1.00 14.02 120 ALA A CA 1
ATOM 956 C C . ALA A 1 120 ? 18.882 18.265 11.388 1.00 13.86 120 ALA A C 1
ATOM 957 O O . ALA A 1 120 ? 19.125 18.282 12.603 1.00 14.15 120 ALA A O 1
ATOM 959 N N . LEU A 1 121 ? 18.076 19.151 10.808 1.00 15.61 121 LEU A N 1
ATOM 960 C CA . LEU A 1 121 ? 17.407 20.191 11.582 1.00 13.12 121 LEU A CA 1
ATOM 961 C C . LEU A 1 121 ? 16.466 19.582 12.629 1.00 13.59 121 LEU A C 1
ATOM 962 O O . LEU A 1 121 ? 16.479 20.010 13.785 1.00 14.35 121 LEU A O 1
ATOM 967 N N . LEU A 1 122 ? 15.649 18.591 12.236 1.00 12.57 122 LEU A N 1
ATOM 968 C CA . LEU A 1 122 ? 14.721 17.950 13.177 1.00 13.33 122 LEU A CA 1
ATOM 969 C C . LEU A 1 122 ? 15.488 17.268 14.279 1.00 13.38 122 LEU A C 1
ATOM 970 O O . LEU A 1 122 ? 15.084 17.272 15.447 1.00 13.36 122 LEU A O 1
ATOM 975 N N . TYR A 1 123 ? 16.602 16.663 13.891 1.00 14.83 123 TYR A N 1
ATOM 976 C CA . TYR A 1 123 ? 17.431 15.948 14.842 1.00 17.70 123 TYR A CA 1
ATOM 977 C C . TYR A 1 123 ? 17.888 16.909 15.932 1.00 16.21 123 TYR A C 1
ATOM 978 O O . TYR A 1 123 ? 17.848 16.597 17.120 1.00 14.55 123 TYR A O 1
ATOM 987 N N . SER A 1 124 ? 18.330 18.086 15.510 1.00 16.91 124 SER A N 1
ATOM 988 C CA . SER A 1 124 ? 18.809 19.091 16.449 1.00 14.79 124 SER A CA 1
ATOM 989 C C . SER A 1 124 ? 17.643 19.666 17.264 1.00 14.18 124 SER A C 1
ATOM 990 O O . SER A 1 124 ? 17.791 19.921 18.469 1.00 11.91 124 SER A O 1
ATOM 993 N N . ILE A 1 125 ? 16.487 19.874 16.622 1.00 11.80 125 ILE A N 1
ATOM 994 C CA . ILE A 1 125 ? 15.333 20.401 17.350 1.00 12.42 125 ILE A CA 1
ATOM 995 C C . ILE A 1 125 ? 14.967 19.423 18.469 1.00 12.05 125 ILE A C 1
ATOM 996 O O . ILE A 1 125 ? 14.600 19.826 19.572 1.00 12.95 125 ILE A O 1
ATOM 1001 N N . ALA A 1 126 ? 15.110 18.131 18.200 1.00 13.72 126 ALA A N 1
ATOM 1002 C CA . ALA A 1 126 ? 14.812 17.114 19.206 1.00 13.93 126 ALA A CA 1
ATOM 1003 C C . ALA A 1 126 ? 15.683 17.351 20.432 1.00 16.16 126 ALA A C 1
ATOM 1004 O O . ALA A 1 126 ? 15.242 17.147 21.562 1.00 15.91 126 ALA A O 1
ATOM 1006 N N . ASN A 1 127 ? 16.926 17.778 20.208 1.00 16.91 127 ASN A N 1
ATOM 1007 C CA . ASN A 1 127 ? 17.839 18.041 21.308 1.00 18.03 127 ASN A CA 1
ATOM 1008 C C . ASN A 1 127 ? 17.621 19.357 22.045 1.00 17.00 127 ASN A C 1
ATOM 1009 O O . ASN A 1 127 ? 17.709 19.396 23.276 1.00 17.05 127 ASN A O 1
ATOM 1014 N N . GLN A 1 128 ? 17.334 20.433 21.314 1.00 15.94 128 GLN A N 1
ATOM 1015 C CA . GLN A 1 128 ? 17.129 21.734 21.957 1.00 13.44 128 GLN A CA 1
ATOM 1016 C C . GLN A 1 128 ? 16.566 22.735 20.956 1.00 13.69 128 GLN A C 1
ATOM 1017 O O . GLN A 1 128 ? 16.508 22.463 19.771 1.00 14.79 128 GLN A O 1
ATOM 1023 N N . PRO A 1 129 ? 16.114 23.896 21.437 1.00 12.09 129 PRO A N 1
ATOM 1024 C CA . PRO A 1 129 ? 15.580 24.914 20.526 1.00 11.88 129 PRO A CA 1
ATOM 1025 C C . PRO A 1 129 ? 16.751 25.363 19.634 1.00 12.92 129 PRO A C 1
ATOM 1026 O O . PRO A 1 129 ? 17.905 25.484 20.090 1.00 12.83 129 PRO A O 1
ATOM 1030 N N . VAL A 1 130 ? 16.442 25.605 18.366 1.00 11.14 130 VAL A N 1
ATOM 1031 C CA . VAL A 1 130 ? 17.456 25.965 17.390 1.00 11.43 130 VAL A CA 1
ATOM 1032 C C . VAL A 1 130 ? 17.153 27.292 16.705 1.00 12.18 130 VAL A C 1
ATOM 1033 O O . VAL A 1 130 ? 16.003 27.561 16.376 1.00 9.77 130 VAL A O 1
ATOM 1037 N N . SER A 1 131 ? 18.176 28.123 16.510 1.00 11.38 131 SER A N 1
ATOM 1038 C CA . SER A 1 131 ? 17.994 29.378 15.794 1.00 10.98 131 SER A CA 1
ATOM 1039 C C . SER A 1 131 ? 17.972 29.060 14.285 1.00 11.01 131 SER A C 1
ATOM 1040 O O . SER A 1 131 ? 18.891 28.412 13.760 1.00 11.39 131 SER A O 1
ATOM 1043 N N . VAL A 1 132 ? 16.907 29.466 13.603 1.00 10.35 132 VAL A N 1
ATOM 1044 C CA . VAL A 1 132 ? 16.780 29.217 12.172 1.00 9.34 132 VAL A CA 1
ATOM 1045 C C . VAL A 1 132 ? 16.399 30.520 11.465 1.00 11.17 132 VAL A C 1
ATOM 1046 O O . VAL A 1 132 ? 16.055 31.506 12.107 1.00 12.40 132 VAL A O 1
ATOM 1050 N N . VAL A 1 133 ? 16.469 30.521 10.143 1.00 9.74 133 VAL A N 1
ATOM 1051 C CA . VAL A 1 133 ? 16.185 31.717 9.373 1.00 9.95 133 VAL A CA 1
ATOM 1052 C C . VAL A 1 133 ? 15.216 31.382 8.256 1.00 9.12 133 VAL A C 1
ATOM 1053 O O . VAL A 1 133 ? 15.075 30.228 7.861 1.00 9.06 133 VAL A O 1
ATOM 1057 N N . LEU A 1 134 ? 14.553 32.400 7.747 1.00 9.53 134 LEU A N 1
ATOM 1058 C CA . LEU A 1 134 ? 13.594 32.188 6.685 1.00 11.19 134 LEU A CA 1
ATOM 1059 C C . LEU A 1 134 ? 13.276 33.526 6.031 1.00 11.81 134 LEU A C 1
ATOM 1060 O O . LEU A 1 134 ? 13.750 34.572 6.467 1.00 11.81 134 LEU A O 1
ATOM 1065 N N . GLU A 1 135 ? 12.498 33.483 4.961 1.00 12.64 135 GLU A N 1
ATOM 1066 C CA . GLU A 1 135 ? 12.146 34.695 4.243 1.00 12.50 135 GLU A CA 1
ATOM 1067 C C . GLU A 1 135 ? 10.770 35.076 4.763 1.00 11.65 135 GLU A C 1
ATOM 1068 O O . GLU A 1 135 ? 9.794 34.355 4.557 1.00 11.57 135 GLU A O 1
ATOM 1074 N N . ALA A 1 136 ? 10.694 36.221 5.411 1.00 11.13 136 ALA A N 1
ATOM 1075 C CA . ALA A 1 136 ? 9.454 36.640 6.034 1.00 14.04 136 ALA A CA 1
ATOM 1076 C C . ALA A 1 136 ? 8.885 37.910 5.406 1.00 13.45 136 ALA A C 1
ATOM 1077 O O . ALA A 1 136 ? 7.816 38.375 5.780 1.00 14.01 136 ALA A O 1
ATOM 1079 N N . ALA A 1 137 ? 9.616 38.492 4.470 1.00 11.49 137 ALA A N 1
ATOM 1080 C CA . ALA A 1 137 ? 9.160 39.714 3.830 1.00 14.25 137 ALA A CA 1
ATOM 1081 C C . ALA A 1 137 ? 7.811 39.592 3.050 1.00 15.33 137 ALA A C 1
ATOM 1082 O O . ALA A 1 137 ? 7.101 40.571 2.874 1.00 15.12 137 ALA A O 1
ATOM 1084 N N . GLY A 1 138 ? 7.474 38.394 2.592 1.00 14.58 138 GLY A N 1
ATOM 1085 C CA . GLY A 1 138 ? 6.263 38.231 1.815 1.00 15.14 138 GLY A CA 1
ATOM 1086 C C . GLY A 1 138 ? 4.985 38.517 2.569 1.00 13.99 138 GLY A C 1
ATOM 1087 O O . GLY A 1 138 ? 4.844 38.214 3.765 1.00 12.53 138 GLY A O 1
ATOM 1088 N N . LYS A 1 139 ? 4.036 39.101 1.852 1.00 14.80 139 LYS A N 1
ATOM 1089 C CA . LYS A 1 139 ? 2.742 39.433 2.446 1.00 16.32 139 LYS A CA 1
ATOM 1090 C C . LYS A 1 139 ? 2.047 38.236 3.137 1.00 12.55 139 LYS A C 1
ATOM 1091 O O . LYS A 1 139 ? 1.458 38.382 4.199 1.00 12.09 139 LYS A O 1
ATOM 1097 N N . ASP A 1 140 ? 2.128 37.047 2.562 1.00 12.24 140 ASP A N 1
ATOM 1098 C CA . ASP A 1 140 ? 1.452 35.927 3.196 1.00 13.28 140 ASP A CA 1
ATOM 1099 C C . ASP A 1 140 ? 2.028 35.626 4.567 1.00 12.15 140 ASP A C 1
ATOM 1100 O O . ASP A 1 140 ? 1.294 35.377 5.524 1.00 14.49 140 ASP A O 1
ATOM 1105 N N . PHE A 1 141 ? 3.349 35.685 4.676 1.00 12.15 141 PHE A N 1
ATOM 1106 C CA . PHE A 1 141 ? 3.994 35.432 5.952 1.00 10.22 141 PHE A CA 1
ATOM 1107 C C . PHE A 1 141 ? 3.566 36.527 6.906 1.00 10.70 141 PHE A C 1
ATOM 1108 O O . PHE A 1 141 ? 3.263 36.281 8.082 1.00 9.22 141 PHE A O 1
ATOM 1116 N N . GLN A 1 142 ? 3.540 37.755 6.407 1.00 10.39 142 GLN A N 1
ATOM 1117 C CA . GLN A 1 142 ? 3.200 38.859 7.269 1.00 11.62 142 GLN A CA 1
ATOM 1118 C C . GLN A 1 142 ? 1.786 38.676 7.822 1.00 12.18 142 GLN A C 1
ATOM 1119 O O . GLN A 1 142 ? 1.530 38.916 9.001 1.00 10.70 142 GLN A O 1
ATOM 1125 N N . LEU A 1 143 ? 0.873 38.221 6.983 1.00 12.09 143 LEU A N 1
ATOM 1126 C CA . LEU A 1 143 ? -0.517 38.054 7.427 1.00 13.69 143 LEU A CA 1
ATOM 1127 C C . LEU A 1 143 ? -0.862 36.713 8.074 1.00 15.46 143 LEU A C 1
ATOM 1128 O O . LEU A 1 143 ? -2.024 36.471 8.425 1.00 17.09 143 LEU A O 1
ATOM 1133 N N . TYR A 1 144 ? 0.131 35.854 8.262 1.00 14.76 144 TYR A N 1
ATOM 1134 C CA . TYR A 1 144 ? -0.141 34.535 8.805 1.00 16.54 144 TYR A CA 1
ATOM 1135 C C . TYR A 1 144 ? -1.095 34.517 9.989 1.00 17.94 144 TYR A C 1
ATOM 1136 O O . TYR A 1 144 ? -0.819 35.118 11.028 1.00 16.20 144 TYR A O 1
ATOM 1145 N N . ARG A 1 145 ? -2.194 33.784 9.820 1.00 19.64 145 ARG A N 1
ATOM 1146 C CA . ARG A 1 145 ? -3.223 33.684 10.845 1.00 24.04 145 ARG A CA 1
ATOM 1147 C C . ARG A 1 145 ? -3.283 32.332 11.551 1.00 22.34 145 ARG A C 1
ATOM 1148 O O . ARG A 1 145 ? -4.020 32.190 12.521 1.00 24.40 145 ARG A O 1
ATOM 1156 N N . GLY A 1 146 ? -2.520 31.348 11.085 1.00 19.22 146 GLY A N 1
ATOM 1157 C CA . GLY A 1 146 ? -2.566 30.038 11.715 1.00 16.82 146 GLY A CA 1
ATOM 1158 C C . GLY A 1 146 ? -2.615 28.912 10.710 1.00 15.19 146 GLY A C 1
ATOM 1159 O O . GLY A 1 146 ? -2.778 29.157 9.520 1.00 16.71 146 GLY A O 1
ATOM 1160 N N . GLY A 1 147 ? -2.482 27.671 11.166 1.00 15.49 147 GLY A N 1
ATOM 1161 C CA . GLY A 1 147 ? -2.487 26.548 10.231 1.00 15.00 147 GLY A CA 1
ATOM 1162 C C . GLY A 1 147 ? -1.047 26.182 9.890 1.00 15.72 147 GLY A C 1
ATOM 1163 O O . GLY A 1 147 ? -0.110 26.787 10.419 1.00 16.55 147 GLY A O 1
ATOM 1164 N N . ILE A 1 148 ? -0.844 25.197 9.032 1.00 15.31 148 ILE A N 1
ATOM 1165 C CA . ILE A 1 148 ? 0.506 24.815 8.665 1.00 14.66 148 ILE A CA 1
ATOM 1166 C C . ILE A 1 148 ? 0.809 25.587 7.396 1.00 15.31 148 ILE A C 1
ATOM 1167 O O . ILE A 1 148 ? 0.258 25.313 6.321 1.00 13.78 148 ILE A O 1
ATOM 1172 N N . PHE A 1 149 ? 1.675 26.579 7.555 1.00 15.27 149 PHE A N 1
ATOM 1173 C CA . PHE A 1 149 ? 2.052 27.506 6.492 1.00 16.35 149 PHE A CA 1
ATOM 1174 C C . PHE A 1 149 ? 2.909 26.898 5.391 1.00 15.45 149 PHE A C 1
ATOM 1175 O O . PHE A 1 149 ? 3.855 26.176 5.692 1.00 17.70 149 PHE A O 1
ATOM 1183 N N . VAL A 1 150 ? 2.557 27.173 4.128 1.00 16.60 150 VAL A N 1
ATOM 1184 C CA . VAL A 1 150 ? 3.334 26.705 2.962 1.00 18.22 150 VAL A CA 1
ATOM 1185 C C . VAL A 1 150 ? 3.675 27.893 2.099 1.00 18.08 150 VAL A C 1
ATOM 1186 O O . VAL A 1 150 ? 4.263 27.735 1.042 1.00 20.43 150 VAL A O 1
ATOM 1190 N N . GLY A 1 151 ? 3.289 29.088 2.519 1.00 19.86 151 GLY A N 1
ATOM 1191 C CA . GLY A 1 151 ? 3.628 30.246 1.717 1.00 18.97 151 GLY A CA 1
ATOM 1192 C C . GLY A 1 151 ? 2.479 30.879 0.948 1.00 17.31 151 GLY A C 1
ATOM 1193 O O . GLY A 1 151 ? 1.373 30.944 1.457 1.00 18.73 151 GLY A O 1
ATOM 1194 N N . PRO A 1 152 ? 2.702 31.302 -0.299 1.00 14.72 152 PRO A N 1
ATOM 1195 C CA . PRO A 1 152 ? 3.982 31.209 -1.012 1.00 15.01 152 PRO A CA 1
ATOM 1196 C C . PRO A 1 152 ? 5.095 32.071 -0.393 1.00 16.56 152 PRO A C 1
ATOM 1197 O O . PRO A 1 152 ? 4.819 33.036 0.328 1.00 15.61 152 PRO A O 1
ATOM 1201 N N . CYS A 1 153 ? 6.347 31.738 -0.700 1.00 14.51 153 CYS A N 1
ATOM 1202 C CA . CYS A 1 153 ? 7.486 32.501 -0.205 1.00 16.22 153 CYS A CA 1
ATOM 1203 C C . CYS A 1 153 ? 8.732 32.031 -0.940 1.00 16.22 153 CYS A C 1
ATOM 1204 O O . CYS A 1 153 ? 8.801 30.887 -1.367 1.00 16.41 153 CYS A O 1
ATOM 1207 N N . GLY A 1 154 ? 9.711 32.913 -1.093 1.00 17.30 154 GLY A N 1
ATOM 1208 C CA . GLY A 1 154 ? 10.949 32.528 -1.767 1.00 16.73 154 GLY A CA 1
ATOM 1209 C C . GLY A 1 154 ? 11.943 31.991 -0.746 1.00 16.66 154 GLY A C 1
ATOM 1210 O O . GLY A 1 154 ? 11.556 31.682 0.379 1.00 15.12 154 GLY A O 1
ATOM 1211 N N . ASN A 1 155 ? 13.214 31.884 -1.123 1.00 15.06 155 ASN A N 1
ATOM 1212 C CA . ASN A 1 155 ? 14.213 31.380 -0.196 1.00 14.57 155 ASN A CA 1
ATOM 1213 C C . ASN A 1 155 ? 15.277 32.394 0.113 1.00 14.14 155 ASN A C 1
ATOM 1214 O O . ASN A 1 155 ? 16.326 32.044 0.626 1.00 12.80 155 ASN A O 1
ATOM 1219 N N . LYS A 1 156 ? 15.013 33.659 -0.203 1.00 14.58 156 LYS A N 1
ATOM 1220 C CA . LYS A 1 156 ? 15.967 34.713 0.130 1.00 15.93 156 LYS A CA 1
ATOM 1221 C C . LYS A 1 156 ? 15.712 35.117 1.590 1.00 13.99 156 LYS A C 1
ATOM 1222 O O . LYS A 1 156 ? 15.014 36.103 1.885 1.00 13.78 156 LYS A O 1
ATOM 1228 N N . VAL A 1 157 ? 16.286 34.340 2.494 1.00 12.87 157 VAL A N 1
ATOM 1229 C CA . VAL A 1 157 ? 16.093 34.551 3.917 1.00 10.70 157 VAL A CA 1
ATOM 1230 C C . VAL A 1 157 ? 16.455 35.954 4.375 1.00 11.72 157 VAL A C 1
ATOM 1231 O O . VAL A 1 157 ? 17.427 36.557 3.922 1.00 11.55 157 VAL A O 1
ATOM 1235 N N . ASP A 1 158 ? 15.643 36.470 5.290 1.00 10.64 158 ASP A N 1
ATOM 1236 C CA . ASP A 1 158 ? 15.794 37.828 5.784 1.00 10.25 158 ASP A CA 1
ATOM 1237 C C . ASP A 1 158 ? 15.384 38.003 7.242 1.00 9.01 158 ASP A C 1
ATOM 1238 O O . ASP A 1 158 ? 15.420 39.108 7.757 1.00 8.03 158 ASP A O 1
ATOM 1243 N N . HIS A 1 159 ? 15.004 36.916 7.897 1.00 9.55 159 HIS A N 1
ATOM 1244 C CA . HIS A 1 159 ? 14.518 36.993 9.278 1.00 10.31 159 HIS A CA 1
ATOM 1245 C C . HIS A 1 159 ? 14.985 35.811 10.131 1.00 10.16 159 HIS A C 1
ATOM 1246 O O . HIS A 1 159 ? 14.970 34.684 9.669 1.00 14.01 159 HIS A O 1
ATOM 1253 N N . ALA A 1 160 ? 15.423 36.054 11.361 1.00 10.46 160 ALA A N 1
ATOM 1254 C CA . ALA A 1 160 ? 15.871 34.956 12.224 1.00 9.71 160 ALA A CA 1
ATOM 1255 C C . ALA A 1 160 ? 14.786 34.665 13.270 1.00 10.13 160 ALA A C 1
ATOM 1256 O O . ALA A 1 160 ? 14.266 35.581 13.896 1.00 9.74 160 ALA A O 1
ATOM 1258 N N . VAL A 1 161 ? 14.467 33.399 13.470 1.00 10.28 161 VAL A N 1
ATOM 1259 C CA . VAL A 1 161 ? 13.477 33.026 14.472 1.00 9.69 161 VAL A CA 1
ATOM 1260 C C . VAL A 1 161 ? 14.015 31.763 15.176 1.00 9.77 161 VAL A C 1
ATOM 1261 O O . VAL A 1 161 ? 15.184 31.427 15.041 1.00 10.10 161 VAL A O 1
ATOM 1265 N N . ALA A 1 162 ? 13.160 31.062 15.912 1.00 10.15 162 ALA A N 1
ATOM 1266 C CA . ALA A 1 162 ? 13.605 29.886 16.620 1.00 9.04 162 ALA A CA 1
ATOM 1267 C C . ALA A 1 162 ? 12.649 28.744 16.514 1.00 10.18 162 ALA A C 1
ATOM 1268 O O . ALA A 1 162 ? 11.447 28.899 16.801 1.00 10.86 162 ALA A O 1
ATOM 1270 N N . ALA A 1 163 ? 13.189 27.592 16.128 1.00 9.54 163 ALA A N 1
ATOM 1271 C CA . ALA A 1 163 ? 12.409 26.362 16.010 1.00 10.90 163 ALA A CA 1
ATOM 1272 C C . ALA A 1 163 ? 12.412 25.728 17.388 1.00 11.65 163 ALA A C 1
ATOM 1273 O O . ALA A 1 163 ? 13.476 25.409 17.932 1.00 12.73 163 ALA A O 1
ATOM 1275 N N . VAL A 1 164 ? 11.231 25.554 17.962 1.00 10.95 164 VAL A N 1
ATOM 1276 C CA . VAL A 1 164 ? 11.120 24.964 19.292 1.00 11.14 164 VAL A CA 1
ATOM 1277 C C . VAL A 1 164 ? 10.355 23.633 19.275 1.00 13.47 164 VAL A C 1
ATOM 1278 O O . VAL A 1 164 ? 9.939 23.135 20.316 1.00 14.15 164 VAL A O 1
ATOM 1282 N N . GLY A 1 165 ? 10.153 23.066 18.093 1.00 11.64 165 GLY A N 1
ATOM 1283 C CA . GLY A 1 165 ? 9.475 21.795 18.039 1.00 12.64 165 GLY A CA 1
ATOM 1284 C C . GLY A 1 165 ? 9.136 21.431 16.623 1.00 13.48 165 GLY A C 1
ATOM 1285 O O . GLY A 1 165 ? 9.511 22.129 15.673 1.00 14.19 165 GLY A O 1
ATOM 1286 N N . TYR A 1 166 ? 8.434 20.320 16.472 1.00 15.16 166 TYR A N 1
ATOM 1287 C CA . TYR A 1 166 ? 8.010 19.891 15.142 1.00 14.85 166 TYR A CA 1
ATOM 1288 C C . TYR A 1 166 ? 6.988 18.770 15.256 1.00 15.95 166 TYR A C 1
ATOM 1289 O O . TYR A 1 166 ? 6.705 18.286 16.357 1.00 14.29 166 TYR A O 1
ATOM 1298 N N . GLY A 1 167 ? 6.446 18.373 14.099 1.00 16.33 167 GLY A N 1
ATOM 1299 C CA . GLY A 1 167 ? 5.490 17.287 14.047 1.00 16.92 167 GLY A CA 1
ATOM 1300 C C . GLY A 1 167 ? 5.659 16.577 12.723 1.00 17.83 167 GLY A C 1
ATOM 1301 O O . GLY A 1 167 ? 6.565 16.899 11.955 1.00 17.33 167 GLY A O 1
ATOM 1302 N N . PRO A 1 168 ? 4.802 15.590 12.429 1.00 18.32 168 PRO A N 1
ATOM 1303 C CA . PRO A 1 168 ? 4.882 14.854 11.169 1.00 18.71 168 PRO A CA 1
ATOM 1304 C C . PRO A 1 168 ? 4.939 15.771 9.947 1.00 18.07 168 PRO A C 1
ATOM 1305 O O . PRO A 1 168 ? 5.702 15.516 9.029 1.00 20.16 168 PRO A O 1
ATOM 1309 N N . ASN A 1 169 ? 4.150 16.844 9.937 1.00 18.50 169 ASN A N 1
ATOM 1310 C CA . ASN A 1 169 ? 4.091 17.734 8.775 1.00 18.29 169 ASN A CA 1
ATOM 1311 C C . ASN A 1 169 ? 4.466 19.196 8.977 1.00 17.12 169 ASN A C 1
ATOM 1312 O O . ASN A 1 169 ? 4.140 20.052 8.143 1.00 14.60 169 ASN A O 1
ATOM 1317 N N . TYR A 1 170 ? 5.151 19.510 10.068 1.00 15.76 170 TYR A N 1
ATOM 1318 C CA . TYR A 1 170 ? 5.505 20.909 10.293 1.00 13.58 170 TYR A CA 1
ATOM 1319 C C . TYR A 1 170 ? 6.645 21.066 11.273 1.00 11.29 170 TYR A C 1
ATOM 1320 O O . TYR A 1 170 ? 7.018 20.128 11.990 1.00 11.62 170 TYR A O 1
ATOM 1329 N N . ILE A 1 171 ? 7.195 22.268 11.290 1.00 10.70 171 ILE A N 1
ATOM 1330 C CA . ILE A 1 171 ? 8.228 22.599 12.268 1.00 10.90 171 ILE A CA 1
ATOM 1331 C C . ILE A 1 171 ? 7.598 23.783 12.986 1.00 10.57 171 ILE A C 1
ATOM 1332 O O . ILE A 1 171 ? 7.032 24.699 12.352 1.00 8.83 171 ILE A O 1
ATOM 1337 N N . LEU A 1 172 ? 7.695 23.735 14.309 1.00 10.12 172 LEU A N 1
ATOM 1338 C CA . LEU A 1 172 ? 7.143 24.744 15.209 1.00 8.61 172 LEU A CA 1
ATOM 1339 C C . LEU A 1 172 ? 8.166 25.854 15.480 1.00 8.61 172 LEU A C 1
ATOM 1340 O O . LEU A 1 172 ? 9.261 25.615 16.000 1.00 8.07 172 LEU A O 1
ATOM 1345 N N . ILE A 1 173 ? 7.765 27.071 15.154 1.00 10.69 173 ILE A N 1
ATOM 1346 C CA . ILE A 1 173 ? 8.617 28.233 15.238 1.00 11.25 173 ILE A CA 1
ATOM 1347 C C . ILE A 1 173 ? 8.104 29.318 16.171 1.00 13.18 173 ILE A C 1
ATOM 1348 O O . ILE A 1 173 ? 6.920 29.683 16.101 1.00 12.45 173 ILE A O 1
ATOM 1353 N N . LYS A 1 174 ? 8.972 29.819 17.050 1.00 12.38 174 LYS A N 1
ATOM 1354 C CA . LYS A 1 174 ? 8.612 30.960 17.916 1.00 11.37 174 LYS A CA 1
ATOM 1355 C C . LYS A 1 174 ? 9.113 32.235 17.187 1.00 12.18 174 LYS A C 1
ATOM 1356 O O . LYS A 1 174 ? 10.335 32.399 16.948 1.00 8.65 174 LYS A O 1
ATOM 1362 N N . ASN A 1 175 ? 8.167 33.116 16.823 1.00 10.72 175 ASN A N 1
ATOM 1363 C CA . ASN A 1 175 ? 8.476 34.382 16.152 1.00 9.13 175 ASN A CA 1
ATOM 1364 C C . ASN A 1 175 ? 8.571 35.426 17.253 1.00 10.50 175 ASN A C 1
ATOM 1365 O O . ASN A 1 175 ? 8.209 35.160 18.400 1.00 10.36 175 ASN A O 1
ATOM 1370 N N . SER A 1 176 ? 9.084 36.599 16.893 1.00 11.60 176 SER A N 1
ATOM 1371 C CA . SER A 1 176 ? 9.277 37.700 17.815 1.00 13.03 176 SER A CA 1
ATOM 1372 C C . SER A 1 176 ? 8.464 38.944 17.416 1.00 13.05 176 SER A C 1
ATOM 1373 O O . SER A 1 176 ? 8.956 40.089 17.446 1.00 10.88 176 SER A O 1
ATOM 1376 N N . TRP A 1 177 ? 7.201 38.727 17.065 1.00 12.51 177 TRP A N 1
ATOM 1377 C CA . TRP A 1 177 ? 6.357 39.837 16.641 1.00 10.82 177 TRP A CA 1
ATOM 1378 C C . TRP A 1 177 ? 5.154 40.032 17.550 1.00 12.21 177 TRP A C 1
ATOM 1379 O O . TRP A 1 177 ? 4.121 40.535 17.107 1.00 10.41 177 TRP A O 1
ATOM 1390 N N . GLY A 1 178 ? 5.290 39.639 18.810 1.00 11.05 178 GLY A N 1
ATOM 1391 C CA . GLY A 1 178 ? 4.176 39.760 19.736 1.00 12.82 178 GLY A CA 1
ATOM 1392 C C . GLY A 1 178 ? 3.248 38.550 19.591 1.00 13.12 178 GLY A C 1
ATOM 1393 O O . GLY A 1 178 ? 3.368 37.755 18.645 1.00 11.38 178 GLY A O 1
ATOM 1394 N N . THR A 1 179 ? 2.299 38.432 20.510 1.00 13.65 179 THR A N 1
ATOM 1395 C CA . THR A 1 179 ? 1.357 37.332 20.478 1.00 12.70 179 THR A CA 1
ATOM 1396 C C . THR A 1 179 ? 0.190 37.604 19.519 1.00 13.56 179 THR A C 1
ATOM 1397 O O . THR A 1 179 ? -0.595 36.711 19.247 1.00 12.94 179 THR A O 1
ATOM 1401 N N . GLY A 1 180 ? 0.082 38.826 19.004 1.00 13.75 180 GLY A N 1
ATOM 1402 C CA . GLY A 1 180 ? -1.012 39.156 18.099 1.00 13.04 180 GLY A CA 1
ATOM 1403 C C . GLY A 1 180 ? -0.840 38.699 16.666 1.00 14.74 180 GLY A C 1
ATOM 1404 O O . GLY A 1 180 ? -1.716 38.897 15.829 1.00 16.73 180 GLY A O 1
ATOM 1405 N N . TRP A 1 181 ? 0.296 38.069 16.379 1.00 12.96 181 TRP A N 1
ATOM 1406 C CA . TRP A 1 181 ? 0.580 37.568 15.061 1.00 9.92 181 TRP A CA 1
ATOM 1407 C C . TRP A 1 181 ? 0.544 36.049 15.120 1.00 11.77 181 TRP A C 1
ATOM 1408 O O . TRP A 1 181 ? 0.909 35.466 16.144 1.00 10.43 181 TRP A O 1
ATOM 1419 N N . GLY A 1 182 ? 0.130 35.408 14.022 1.00 8.87 182 GLY A N 1
ATOM 1420 C CA . GLY A 1 182 ? 0.111 33.955 13.983 1.00 12.62 182 GLY A CA 1
ATOM 1421 C C . GLY A 1 182 ? -0.718 33.257 15.048 1.00 12.03 182 GLY A C 1
ATOM 1422 O O . GLY A 1 182 ? -1.793 33.736 15.391 1.00 14.37 182 GLY A O 1
ATOM 1423 N N . GLU A 1 183 ? -0.226 32.117 15.541 1.00 13.52 183 GLU A N 1
ATOM 1424 C CA . GLU A 1 183 ? -0.895 31.335 16.596 1.00 12.86 183 GLU A CA 1
ATOM 1425 C C . GLU A 1 183 ? -0.301 31.740 17.933 1.00 12.44 183 GLU A C 1
ATOM 1426 O O . GLU A 1 183 ? 0.592 31.073 18.473 1.00 14.05 183 GLU A O 1
ATOM 1432 N N . ASN A 1 184 ? -0.809 32.850 18.453 1.00 12.00 184 ASN A N 1
ATOM 1433 C CA . ASN A 1 184 ? -0.337 33.435 19.707 1.00 11.79 184 ASN A CA 1
ATOM 1434 C C . ASN A 1 184 ? 1.184 33.660 19.614 1.00 12.27 184 ASN A C 1
ATOM 1435 O O . ASN A 1 184 ? 1.926 33.465 20.590 1.00 10.10 184 ASN A O 1
ATOM 1440 N N . GLY A 1 185 ? 1.639 34.037 18.419 1.00 11.31 185 GLY A N 1
ATOM 1441 C CA . GLY A 1 185 ? 3.047 34.357 18.235 1.00 10.07 185 GLY A CA 1
ATOM 1442 C C . GLY A 1 185 ? 3.934 33.319 17.594 1.00 12.28 185 GLY A C 1
ATOM 1443 O O . GLY A 1 185 ? 5.111 33.597 17.297 1.00 12.29 185 GLY A O 1
ATOM 1444 N N . TYR A 1 186 ? 3.387 32.124 17.387 1.00 12.24 186 TYR A N 1
ATOM 1445 C CA . TYR A 1 186 ? 4.119 31.018 16.785 1.00 10.84 186 TYR A CA 1
ATOM 1446 C C . TYR A 1 186 ? 3.632 30.751 15.381 1.00 10.94 186 TYR A C 1
ATOM 1447 O O . TYR A 1 186 ? 2.565 31.250 14.973 1.00 11.01 186 TYR A O 1
ATOM 1456 N N . ILE A 1 187 ? 4.408 29.968 14.632 1.00 11.67 187 ILE A N 1
ATOM 1457 C CA . ILE A 1 187 ? 3.994 29.559 13.287 1.00 11.43 187 ILE A CA 1
ATOM 1458 C C . ILE A 1 187 ? 4.401 28.112 13.066 1.00 13.22 187 ILE A C 1
ATOM 1459 O O . ILE A 1 187 ? 5.455 27.659 13.542 1.00 13.10 187 ILE A O 1
ATOM 1464 N N . ARG A 1 188 ? 3.528 27.372 12.399 1.00 12.93 188 ARG A N 1
ATOM 1465 C CA . ARG A 1 188 ? 3.824 25.993 12.059 1.00 12.77 188 ARG A CA 1
ATOM 1466 C C . ARG A 1 188 ? 4.068 26.079 10.567 1.00 11.92 188 ARG A C 1
ATOM 1467 O O . ARG A 1 188 ? 3.196 26.484 9.792 1.00 12.60 188 ARG A O 1
ATOM 1475 N N . ILE A 1 189 ? 5.280 25.727 10.181 1.00 10.67 189 ILE A N 1
ATOM 1476 C CA . ILE A 1 189 ? 5.659 25.789 8.806 1.00 11.80 189 ILE A CA 1
ATOM 1477 C C . ILE A 1 189 ? 5.739 24.383 8.249 1.00 12.85 189 ILE A C 1
ATOM 1478 O O . ILE A 1 189 ? 6.337 23.509 8.857 1.00 11.85 189 ILE A O 1
ATOM 1483 N N . LYS A 1 190 ? 5.114 24.167 7.101 1.00 13.86 190 LYS A N 1
ATOM 1484 C CA . LYS A 1 190 ? 5.110 22.843 6.476 1.00 14.73 190 LYS A CA 1
ATOM 1485 C C . LYS A 1 190 ? 6.505 22.266 6.234 1.00 14.70 190 LYS A C 1
ATOM 1486 O O . LYS A 1 190 ? 7.395 22.964 5.769 1.00 16.08 190 LYS A O 1
ATOM 1492 N N . ARG A 1 191 ? 6.692 20.993 6.552 1.00 15.92 191 ARG A N 1
ATOM 1493 C CA . ARG A 1 191 ? 7.960 20.317 6.284 1.00 16.65 191 ARG A CA 1
ATOM 1494 C C . ARG A 1 191 ? 7.595 19.113 5.430 1.00 19.19 191 ARG A C 1
ATOM 1495 O O . ARG A 1 191 ? 6.409 18.842 5.230 1.00 18.90 191 ARG A O 1
ATOM 1503 N N . GLY A 1 192 ? 8.599 18.409 4.902 1.00 18.13 192 GLY A N 1
ATOM 1504 C CA . GLY A 1 192 ? 8.341 17.211 4.117 1.00 17.34 192 GLY A CA 1
ATOM 1505 C C . GLY A 1 192 ? 7.893 17.394 2.680 1.00 19.59 192 GLY A C 1
ATOM 1506 O O . GLY A 1 192 ? 7.341 16.468 2.087 1.00 20.62 192 GLY A O 1
ATOM 1507 N N . THR A 1 193 ? 8.146 18.563 2.103 1.00 19.77 193 THR A N 1
ATOM 1508 C CA . THR A 1 193 ? 7.740 18.828 0.731 1.00 20.20 193 THR A CA 1
ATOM 1509 C C . THR A 1 193 ? 8.832 18.483 -0.270 1.00 20.51 193 THR A C 1
ATOM 1510 O O . THR A 1 193 ? 8.648 18.670 -1.451 1.00 20.97 193 THR A O 1
ATOM 1514 N N . GLY A 1 194 ? 9.974 18.001 0.206 1.00 21.80 194 GLY A N 1
ATOM 1515 C CA . GLY A 1 194 ? 11.070 17.651 -0.691 1.00 22.06 194 GLY A CA 1
ATOM 1516 C C . GLY A 1 194 ? 11.823 18.848 -1.249 1.00 21.63 194 GLY A C 1
ATOM 1517 O O . GLY A 1 194 ? 12.543 18.745 -2.253 1.00 23.73 194 GLY A O 1
ATOM 1518 N N . ASN A 1 195 ? 11.645 19.991 -0.597 1.00 20.19 195 ASN A N 1
ATOM 1519 C CA . ASN A 1 195 ? 12.290 21.245 -0.981 1.00 17.95 195 ASN A CA 1
ATOM 1520 C C . ASN A 1 195 ? 13.461 21.382 0.016 1.00 16.85 195 ASN A C 1
ATOM 1521 O O . ASN A 1 195 ? 13.228 21.586 1.207 1.00 14.24 195 ASN A O 1
ATOM 1526 N N . SER A 1 196 ? 14.708 21.220 -0.464 1.00 14.99 196 SER A N 1
ATOM 1527 C CA . SER A 1 196 ? 15.913 21.273 0.392 1.00 13.61 196 SER A CA 1
ATOM 1528 C C . SER A 1 196 ? 16.189 22.658 0.936 1.00 13.50 196 SER A C 1
ATOM 1529 O O . SER A 1 196 ? 16.930 22.798 1.895 1.00 13.83 196 SER A O 1
ATOM 1532 N N . TYR A 1 197 ? 15.640 23.695 0.310 1.00 12.43 197 TYR A N 1
ATOM 1533 C CA . TYR A 1 197 ? 15.810 25.046 0.867 1.00 12.51 197 TYR A CA 1
ATOM 1534 C C . TYR A 1 197 ? 14.937 25.116 2.119 1.00 10.69 197 TYR A C 1
ATOM 1535 O O . TYR A 1 197 ? 15.220 25.859 3.028 1.00 11.71 197 TYR A O 1
ATOM 1544 N N . GLY A 1 198 ? 13.874 24.318 2.130 1.00 12.14 198 GLY A N 1
ATOM 1545 C CA . GLY A 1 198 ? 12.896 24.335 3.210 1.00 10.76 198 GLY A CA 1
ATOM 1546 C C . GLY A 1 198 ? 11.871 25.397 2.802 1.00 12.34 198 GLY A C 1
ATOM 1547 O O . GLY A 1 198 ? 12.200 26.310 2.034 1.00 12.21 198 GLY A O 1
ATOM 1548 N N . VAL A 1 199 ? 10.625 25.280 3.266 1.00 11.80 199 VAL A N 1
ATOM 1549 C CA . VAL A 1 199 ? 9.620 26.287 2.948 1.00 11.02 199 VAL A CA 1
ATOM 1550 C C . VAL A 1 199 ? 10.147 27.661 3.442 1.00 9.99 199 VAL A C 1
ATOM 1551 O O . VAL A 1 199 ? 10.641 27.775 4.562 1.00 12.38 199 VAL A O 1
ATOM 1555 N N . CYS A 1 200 ? 10.028 28.690 2.604 1.00 10.72 200 CYS A N 1
ATOM 1556 C CA . CYS A 1 200 ? 10.547 30.015 2.919 1.00 11.88 200 CYS A CA 1
ATOM 1557 C C . CYS A 1 200 ? 12.075 29.948 3.235 1.00 11.71 200 CYS A C 1
ATOM 1558 O O . CYS A 1 200 ? 12.587 30.793 3.955 1.00 10.34 200 CYS A O 1
ATOM 1561 N N . GLY A 1 201 ? 12.784 28.946 2.715 1.00 10.18 201 GLY A N 1
ATOM 1562 C CA . GLY A 1 201 ? 14.229 28.863 2.930 1.00 11.68 201 GLY A CA 1
ATOM 1563 C C . GLY A 1 201 ? 14.634 28.526 4.338 1.00 11.59 201 GLY A C 1
ATOM 1564 O O . GLY A 1 201 ? 15.749 28.793 4.775 1.00 13.36 201 GLY A O 1
ATOM 1565 N N . LEU A 1 202 ? 13.694 27.928 5.053 1.00 11.08 202 LEU A N 1
ATOM 1566 C CA . LEU A 1 202 ? 13.858 27.541 6.451 1.00 9.80 202 LEU A CA 1
ATOM 1567 C C . LEU A 1 202 ? 15.087 26.709 6.836 1.00 8.99 202 LEU A C 1
ATOM 1568 O O . LEU A 1 202 ? 15.460 26.688 7.998 1.00 8.89 202 LEU A O 1
ATOM 1573 N N . TYR A 1 203 ? 15.691 26.013 5.880 1.00 9.35 203 TYR A N 1
ATOM 1574 C CA . TYR A 1 203 ? 16.840 25.164 6.195 1.00 11.88 203 TYR A CA 1
ATOM 1575 C C . TYR A 1 203 ? 18.140 25.834 5.842 1.00 12.73 203 TYR A C 1
ATOM 1576 O O . TYR A 1 203 ? 19.206 25.206 5.878 1.00 12.34 203 TYR A O 1
ATOM 1585 N N . THR A 1 204 ? 18.053 27.114 5.515 1.00 11.00 204 THR A N 1
ATOM 1586 C CA . THR A 1 204 ? 19.227 27.829 5.090 1.00 12.22 204 THR A CA 1
ATOM 1587 C C . THR A 1 204 ? 20.374 28.001 6.095 1.00 11.98 204 THR A C 1
ATOM 1588 O O . THR A 1 204 ? 21.530 27.793 5.750 1.00 13.62 204 THR A O 1
ATOM 1592 N N . SER A 1 205 ? 20.075 28.355 7.335 1.00 10.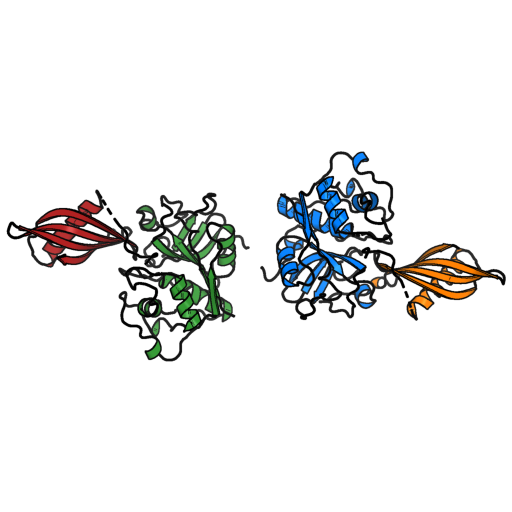33 205 SER A N 1
ATOM 1593 C CA . SER A 1 205 ? 21.167 28.644 8.257 1.00 11.33 205 SER A CA 1
ATOM 1594 C C . SER A 1 205 ? 20.698 28.487 9.709 1.00 11.62 205 SER A C 1
ATOM 1595 O O . SER A 1 205 ? 20.075 29.380 10.260 1.00 9.84 205 SER A O 1
ATOM 1598 N N . SER A 1 206 ? 21.004 27.340 10.321 1.00 10.65 206 SER A N 1
ATOM 1599 C CA . SER A 1 206 ? 20.574 27.054 11.693 1.00 9.81 206 SER A CA 1
ATOM 1600 C C . SER A 1 206 ? 21.757 26.834 12.683 1.00 9.90 206 SER A C 1
ATOM 1601 O O . SER A 1 206 ? 22.696 26.101 12.386 1.00 13.22 206 SER A O 1
ATOM 1604 N N . PHE A 1 207 ? 21.701 27.478 13.839 1.00 9.59 207 PHE A N 1
ATOM 1605 C CA . PHE A 1 207 ? 22.744 27.354 14.846 1.00 10.41 207 PHE A CA 1
ATOM 1606 C C . PHE A 1 207 ? 22.132 27.072 16.193 1.00 10.09 207 PHE A C 1
ATOM 1607 O O . PHE A 1 207 ? 20.958 27.373 16.434 1.00 10.36 207 PHE A O 1
ATOM 1615 N N . TYR A 1 208 ? 22.910 26.467 17.072 1.00 8.97 208 TYR A N 1
ATOM 1616 C CA . TYR A 1 208 ? 22.422 26.232 18.417 1.00 10.64 208 TYR A CA 1
ATOM 1617 C C . TYR A 1 208 ? 23.591 26.313 19.385 1.00 10.82 208 TYR A C 1
ATOM 1618 O O . TYR A 1 208 ? 24.738 26.052 19.033 1.00 11.13 208 TYR A O 1
ATOM 1627 N N . PRO A 1 209 ? 23.303 26.711 20.616 1.00 12.00 209 PRO A N 1
ATOM 1628 C CA . PRO A 1 209 ? 24.300 26.849 21.672 1.00 12.74 209 PRO A CA 1
ATOM 1629 C C . PRO A 1 209 ? 24.699 25.514 22.263 1.00 13.39 209 PRO A C 1
ATOM 1630 O O . PRO A 1 209 ? 23.887 24.603 22.361 1.00 12.12 209 PRO A O 1
ATOM 1634 N N . VAL A 1 210 ? 25.970 25.417 22.640 1.00 15.77 210 VAL A N 1
ATOM 1635 C CA . VAL A 1 210 ? 26.514 24.227 23.287 1.00 18.15 210 VAL A CA 1
ATOM 1636 C C . VAL A 1 210 ? 26.724 24.599 24.761 1.00 20.45 210 VAL A C 1
ATOM 1637 O O . VAL A 1 210 ? 27.288 25.658 25.070 1.00 20.67 210 VAL A O 1
ATOM 1641 N N . LYS A 1 211 ? 26.244 23.756 25.669 1.00 20.79 211 LYS A N 1
ATOM 1642 C CA . LYS A 1 211 ? 26.423 24.010 27.090 1.00 23.48 211 LYS A CA 1
ATOM 1643 C C . LYS A 1 211 ? 26.847 22.724 27.774 1.00 25.33 211 LYS A C 1
ATOM 1644 O O . LYS A 1 211 ? 26.061 21.787 27.886 1.00 24.94 211 LYS A O 1
ATOM 1650 N N . ASN A 1 212 ? 28.102 22.681 28.209 1.00 27.65 212 ASN A N 1
ATOM 1651 C CA . ASN A 1 212 ? 28.619 21.523 28.924 1.00 30.97 212 ASN A CA 1
ATOM 1652 C C . ASN A 1 212 ? 27.816 21.348 30.202 1.00 31.56 212 ASN A C 1
ATOM 1653 O O . ASN A 1 212 ? 27.438 20.219 30.533 1.00 35.34 212 ASN A O 1
ATOM 1658 N N . ALA B 2 1 ? 24.296 37.466 4.435 1.00 38.94 2 ALA B N 1
ATOM 1659 C CA . ALA B 2 1 ? 23.217 38.493 4.524 1.00 37.44 2 ALA B CA 1
ATOM 1660 C C . ALA B 2 1 ? 22.772 38.717 5.974 1.00 36.37 2 ALA B C 1
ATOM 1661 O O . ALA B 2 1 ? 22.632 37.785 6.767 1.00 36.01 2 ALA B O 1
ATOM 1663 N N . LEU B 2 2 ? 22.550 39.978 6.308 1.00 35.02 3 LEU B N 1
ATOM 1664 C CA . LEU B 2 2 ? 22.132 40.326 7.645 1.00 32.95 3 LEU B CA 1
ATOM 1665 C C . LEU B 2 2 ? 20.668 39.961 7.868 1.00 31.19 3 LEU B C 1
ATOM 1666 O O . LEU B 2 2 ? 19.797 40.368 7.087 1.00 32.56 3 LEU B O 1
ATOM 1671 N N . MET B 2 3 ? 20.394 39.191 8.918 1.00 25.33 4 MET B N 1
ATOM 1672 C CA . MET B 2 3 ? 19.015 38.859 9.233 1.00 22.03 4 MET B CA 1
ATOM 1673 C C . MET B 2 3 ? 18.455 40.151 9.852 1.00 19.86 4 MET B C 1
ATOM 1674 O O . MET B 2 3 ? 19.105 40.772 10.689 1.00 17.20 4 MET B O 1
ATOM 1679 N N . GLY B 2 4 ? 17.278 40.588 9.406 1.00 16.40 5 GLY B N 1
ATOM 1680 C CA . GLY B 2 4 ? 16.719 41.842 9.908 1.00 14.50 5 GLY B CA 1
ATOM 1681 C C . GLY B 2 4 ? 17.419 43.037 9.256 1.00 16.54 5 GLY B C 1
ATOM 1682 O O . GLY B 2 4 ? 17.237 44.179 9.674 1.00 13.46 5 GLY B O 1
ATOM 1683 N N . GLY B 2 5 ? 18.214 42.766 8.218 1.00 17.35 6 GLY B N 1
ATOM 1684 C CA . GLY B 2 5 ? 18.946 43.814 7.529 1.00 20.79 6 GLY B CA 1
ATOM 1685 C C . GLY B 2 5 ? 18.161 44.469 6.413 1.00 24.09 6 GLY B C 1
ATOM 1686 O O . GLY B 2 5 ? 17.115 43.955 5.987 1.00 23.52 6 GLY B O 1
ATOM 1687 N N . ILE B 2 6 ? 18.691 45.591 5.922 1.00 26.46 7 ILE B N 1
ATOM 1688 C CA . ILE B 2 6 ? 18.071 46.387 4.863 1.00 28.62 7 ILE B CA 1
ATOM 1689 C C . ILE B 2 6 ? 18.490 45.930 3.457 1.00 32.37 7 ILE B C 1
ATOM 1690 O O . ILE B 2 6 ? 19.677 45.945 3.102 1.00 33.14 7 ILE B O 1
ATOM 1695 N N . VAL B 2 7 ? 17.510 45.517 2.655 1.00 34.61 8 VAL B N 1
ATOM 1696 C CA . VAL B 2 7 ? 17.799 45.047 1.305 1.00 36.78 8 VAL B CA 1
ATOM 1697 C C . VAL B 2 7 ? 16.931 45.710 0.245 1.00 37.75 8 VAL B C 1
ATOM 1698 O O . VAL B 2 7 ? 15.800 46.101 0.512 1.00 34.98 8 VAL B O 1
ATOM 1702 N N . ASP B 2 8 ? 17.464 45.824 -0.968 1.00 40.11 9 ASP B N 1
ATOM 1703 C CA . ASP B 2 8 ? 16.726 46.457 -2.069 1.00 43.16 9 ASP B CA 1
ATOM 1704 C C . ASP B 2 8 ? 15.516 45.641 -2.544 1.00 41.31 9 ASP B C 1
ATOM 1705 O O . ASP B 2 8 ? 15.512 44.410 -2.499 1.00 39.17 9 ASP B O 1
ATOM 1710 N N . SER B 2 15 ? 6.987 48.624 -7.345 1.00 42.72 16 SER B N 1
ATOM 1711 C CA . SER B 2 15 ? 5.838 47.887 -6.810 1.00 43.43 16 SER B CA 1
ATOM 1712 C C . SER B 2 15 ? 4.634 48.796 -6.595 1.00 42.97 16 SER B C 1
ATOM 1713 O O . SER B 2 15 ? 4.773 49.999 -6.374 1.00 43.76 16 SER B O 1
ATOM 1716 N N . ALA B 2 16 ? 3.445 48.211 -6.652 1.00 42.34 17 ALA B N 1
ATOM 1717 C CA . ALA B 2 16 ? 2.209 48.961 -6.462 1.00 39.67 17 ALA B CA 1
ATOM 1718 C C . ALA B 2 16 ? 2.056 49.354 -4.993 1.00 38.41 17 ALA B C 1
ATOM 1719 O O . ALA B 2 16 ? 1.812 50.515 -4.688 1.00 37.09 17 ALA B O 1
ATOM 1721 N N . GLU B 2 17 ? 2.191 48.376 -4.094 1.00 36.29 18 GLU B N 1
ATOM 1722 C CA . GLU B 2 17 ? 2.084 48.620 -2.665 1.00 34.39 18 GLU B CA 1
ATOM 1723 C C . GLU B 2 17 ? 3.144 49.600 -2.192 1.00 31.31 18 GLU B C 1
ATOM 1724 O O . GLU B 2 17 ? 2.861 50.493 -1.422 1.00 29.68 18 GLU B O 1
ATOM 1730 N N . VAL B 2 18 ? 4.373 49.422 -2.656 1.00 30.05 19 VAL B N 1
ATOM 1731 C CA . VAL B 2 18 ? 5.457 50.281 -2.228 1.00 29.38 19 VAL B CA 1
ATOM 1732 C C . VAL B 2 18 ? 5.199 51.726 -2.644 1.00 28.76 19 VAL B C 1
ATOM 1733 O O . VAL B 2 18 ? 5.510 52.659 -1.909 1.00 26.05 19 VAL B O 1
ATOM 1737 N N . GLU B 2 19 ? 4.610 51.895 -3.822 1.00 28.42 20 GLU B N 1
ATOM 1738 C CA . GLU B 2 19 ? 4.284 53.214 -4.339 1.00 28.86 20 GLU B CA 1
ATOM 1739 C C . GLU B 2 19 ? 3.288 53.933 -3.438 1.00 26.29 20 GLU B C 1
ATOM 1740 O O . GLU B 2 19 ? 3.423 55.135 -3.185 1.00 25.52 20 GLU B O 1
ATOM 1746 N N . GLU B 2 20 ? 2.276 53.206 -2.987 1.00 23.35 21 GLU B N 1
ATOM 1747 C CA . GLU B 2 20 ? 1.269 53.774 -2.098 1.00 23.15 21 GLU B CA 1
ATOM 1748 C C . GLU B 2 20 ? 1.873 54.048 -0.726 1.00 18.90 21 GLU B C 1
ATOM 1749 O O . GLU B 2 20 ? 1.411 54.928 -0.027 1.00 18.18 21 GLU B O 1
ATOM 1755 N N . LEU B 2 21 ? 2.879 53.278 -0.322 1.00 18.73 22 LEU B N 1
ATOM 1756 C CA . LEU B 2 21 ? 3.500 53.520 0.984 1.00 16.61 22 LEU B CA 1
ATOM 1757 C C . LEU B 2 21 ? 4.296 54.813 0.876 1.00 14.40 22 LEU B C 1
ATOM 1758 O O . LEU B 2 21 ? 4.340 55.600 1.818 1.00 14.19 22 LEU B O 1
ATOM 1763 N N . ALA B 2 22 ? 4.902 55.047 -0.288 1.00 15.48 23 ALA B N 1
ATOM 1764 C CA . ALA B 2 22 ? 5.681 56.264 -0.465 1.00 15.51 23 ALA B CA 1
ATOM 1765 C C . ALA B 2 22 ? 4.705 57.433 -0.431 1.00 17.27 23 ALA B C 1
ATOM 1766 O O . ALA B 2 22 ? 4.947 58.448 0.238 1.00 18.38 23 ALA B O 1
ATOM 1768 N N . ARG B 2 23 ? 3.588 57.285 -1.136 1.00 18.60 24 ARG B N 1
ATOM 1769 C CA . ARG B 2 23 ? 2.552 58.323 -1.176 1.00 19.36 24 ARG B CA 1
ATOM 1770 C C . ARG B 2 23 ? 2.019 58.494 0.245 1.00 18.42 24 ARG B C 1
ATOM 1771 O O . ARG B 2 23 ? 1.721 59.609 0.696 1.00 18.63 24 ARG B O 1
ATOM 1779 N N . PHE B 2 24 ? 1.877 57.382 0.960 1.00 17.50 25 PHE B N 1
ATOM 1780 C CA . PHE B 2 24 ? 1.394 57.452 2.342 1.00 16.90 25 PHE B CA 1
ATOM 1781 C C . PHE B 2 24 ? 2.357 58.289 3.226 1.00 15.13 25 PHE B C 1
ATOM 1782 O O . PHE B 2 24 ? 1.926 59.128 4.031 1.00 15.05 25 PHE B O 1
ATOM 1790 N N . ALA B 2 25 ? 3.650 58.049 3.070 1.00 11.52 26 ALA B N 1
ATOM 1791 C CA . ALA B 2 25 ? 4.660 58.776 3.854 1.00 12.96 26 ALA B CA 1
ATOM 1792 C C . ALA B 2 25 ? 4.579 60.282 3.650 1.00 12.99 26 ALA B C 1
ATOM 1793 O O . ALA B 2 25 ? 4.648 61.065 4.616 1.00 14.27 26 ALA B O 1
ATOM 1795 N N . VAL B 2 26 ? 4.460 60.698 2.394 1.00 13.75 27 VAL B N 1
ATOM 1796 C CA . VAL B 2 26 ? 4.355 62.111 2.125 1.00 12.70 27 VAL B CA 1
ATOM 1797 C C . VAL B 2 26 ? 3.043 62.676 2.699 1.00 14.01 27 VAL B C 1
ATOM 1798 O O . VAL B 2 26 ? 3.077 63.717 3.342 1.00 13.34 27 VAL B O 1
ATOM 1802 N N . ASP B 2 27 ? 1.901 62.012 2.501 1.00 13.94 28 ASP B N 1
ATOM 1803 C CA . ASP B 2 27 ? 0.651 62.556 3.053 1.00 16.42 28 ASP B CA 1
ATOM 1804 C C . ASP B 2 27 ? 0.703 62.613 4.564 1.00 15.68 28 ASP B C 1
ATOM 1805 O O . ASP B 2 27 ? 0.225 63.559 5.177 1.00 14.11 28 ASP B O 1
ATOM 1810 N N . GLU B 2 28 ? 1.286 61.582 5.163 1.00 16.31 29 GLU B N 1
ATOM 1811 C CA . GLU B 2 28 ? 1.348 61.514 6.610 1.00 17.03 29 GLU B CA 1
ATOM 1812 C C . GLU B 2 28 ? 2.190 62.655 7.144 1.00 17.85 29 GLU B C 1
ATOM 1813 O O . GLU B 2 28 ? 1.839 63.279 8.154 1.00 18.27 29 GLU B O 1
ATOM 1819 N N . HIS B 2 29 ? 3.295 62.925 6.455 1.00 17.26 30 HIS B N 1
ATOM 1820 C CA . HIS B 2 29 ? 4.201 64.014 6.805 1.00 15.80 30 HIS B CA 1
ATOM 1821 C C . HIS B 2 29 ? 3.503 65.364 6.629 1.00 15.65 30 HIS B C 1
ATOM 1822 O O . HIS B 2 29 ? 3.659 66.247 7.454 1.00 14.16 30 HIS B O 1
ATOM 1829 N N . ASN B 2 30 ? 2.777 65.540 5.529 1.00 16.44 31 ASN B N 1
ATOM 1830 C CA . ASN B 2 30 ? 2.063 66.801 5.298 1.00 18.50 31 ASN B CA 1
ATOM 1831 C C . ASN B 2 30 ? 1.036 66.998 6.403 1.00 20.38 31 ASN B C 1
ATOM 1832 O O . ASN B 2 30 ? 0.848 68.099 6.882 1.00 19.80 31 ASN B O 1
ATOM 1837 N N . LYS B 2 31 ? 0.366 65.928 6.808 1.00 24.03 32 LYS B N 1
ATOM 1838 C CA . LYS B 2 31 ? -0.630 66.058 7.855 1.00 27.35 32 LYS B CA 1
ATOM 1839 C C . LYS B 2 31 ? -0.025 66.477 9.178 1.00 28.58 32 LYS B C 1
ATOM 1840 O O . LYS B 2 31 ? -0.499 67.414 9.812 1.00 28.60 32 LYS B O 1
ATOM 1846 N N . LYS B 2 32 ? 1.037 65.799 9.585 1.00 29.57 33 LYS B N 1
ATOM 1847 C CA . LYS B 2 32 ? 1.686 66.113 10.851 1.00 32.13 33 LYS B CA 1
ATOM 1848 C C . LYS B 2 32 ? 2.364 67.486 10.915 1.00 31.62 33 LYS B C 1
ATOM 1849 O O . LYS B 2 32 ? 2.340 68.138 11.951 1.00 31.11 33 LYS B O 1
ATOM 1855 N N . GLU B 2 33 ? 2.964 67.920 9.813 1.00 31.22 34 GLU B N 1
ATOM 1856 C CA . GLU B 2 33 ? 3.697 69.176 9.792 1.00 32.16 34 GLU B CA 1
ATOM 1857 C C . GLU B 2 33 ? 2.997 70.309 9.037 1.00 31.53 34 GLU B C 1
ATOM 1858 O O . GLU B 2 33 ? 3.604 71.342 8.776 1.00 33.29 34 GLU B O 1
ATOM 1864 N N . ASN B 2 34 ? 1.729 70.137 8.693 1.00 30.43 35 ASN B N 1
ATOM 1865 C CA . ASN B 2 34 ? 1.024 71.156 7.903 1.00 29.26 35 ASN B CA 1
ATOM 1866 C C . ASN B 2 34 ? 1.875 71.546 6.714 1.00 27.13 35 ASN B C 1
ATOM 1867 O O . ASN B 2 34 ? 2.059 72.729 6.437 1.00 24.50 35 ASN B O 1
ATOM 1872 N N . ALA B 2 35 ? 2.391 70.531 6.033 1.00 23.92 36 ALA B N 1
ATOM 1873 C CA . ALA B 2 35 ? 3.243 70.722 4.880 1.00 24.50 36 ALA B CA 1
ATOM 1874 C C . ALA B 2 35 ? 2.482 70.524 3.576 1.00 24.04 36 ALA B C 1
ATOM 1875 O O . ALA B 2 35 ? 1.397 69.942 3.526 1.00 23.18 36 ALA B O 1
ATOM 1877 N N . LEU B 2 36 ? 3.095 71.000 2.512 1.00 24.26 37 LEU B N 1
ATOM 1878 C CA . LEU B 2 36 ? 2.493 70.951 1.208 1.00 24.82 37 LEU B CA 1
ATOM 1879 C C . LEU B 2 36 ? 3.385 70.201 0.210 1.00 23.77 37 LEU B C 1
ATOM 1880 O O . LEU B 2 36 ? 3.495 70.605 -0.948 1.00 25.95 37 LEU B O 1
ATOM 1885 N N . LEU B 2 37 ? 4.034 69.117 0.640 1.00 21.94 38 LEU B N 1
ATOM 1886 C CA . LEU B 2 37 ? 4.877 68.376 -0.293 1.00 19.97 38 LEU B CA 1
ATOM 1887 C C . LEU B 2 37 ? 4.028 67.617 -1.311 1.00 19.74 38 LEU B C 1
ATOM 1888 O O . LEU B 2 37 ? 3.015 67.005 -0.968 1.00 19.53 38 LEU B O 1
ATOM 1893 N N . GLN B 2 38 ? 4.448 67.711 -2.572 1.00 19.42 39 GLN B N 1
ATOM 1894 C CA . GLN B 2 38 ? 3.798 67.032 -3.685 1.00 18.85 39 GLN B CA 1
ATOM 1895 C C . GLN B 2 38 ? 4.613 65.782 -4.023 1.00 18.14 39 GLN B C 1
ATOM 1896 O O . GLN B 2 38 ? 5.778 65.865 -4.449 1.00 16.51 39 GLN B O 1
ATOM 1902 N N . PHE B 2 39 ? 4.003 64.619 -3.838 1.00 19.11 40 PHE B N 1
ATOM 1903 C CA . PHE B 2 39 ? 4.694 63.377 -4.156 1.00 20.16 40 PHE B CA 1
ATOM 1904 C C . PHE B 2 39 ? 4.990 63.335 -5.657 1.00 21.27 40 PHE B C 1
ATOM 1905 O O . PHE B 2 39 ? 4.081 63.337 -6.479 1.00 21.85 40 PHE B O 1
ATOM 1913 N N . SER B 2 40 ? 6.263 63.290 -6.016 1.00 20.95 41 SER B N 1
ATOM 1914 C CA . SER B 2 40 ? 6.612 63.252 -7.411 1.00 21.17 41 SER B CA 1
ATOM 1915 C C . SER B 2 40 ? 6.893 61.832 -7.862 1.00 21.54 41 SER B C 1
ATOM 1916 O O . SER B 2 40 ? 6.305 61.375 -8.828 1.00 20.59 41 SER B O 1
ATOM 1919 N N . ARG B 2 41 ? 7.801 61.145 -7.176 1.00 21.30 42 ARG B N 1
ATOM 1920 C CA . ARG B 2 41 ? 8.112 59.771 -7.535 1.00 22.61 42 ARG B CA 1
ATOM 1921 C C . ARG B 2 41 ? 9.002 59.035 -6.545 1.00 22.55 42 ARG B C 1
ATOM 1922 O O . ARG B 2 41 ? 9.748 59.635 -5.771 1.00 22.47 42 ARG B O 1
ATOM 1930 N N . LEU B 2 42 ? 8.888 57.713 -6.575 1.00 21.89 43 LEU B N 1
ATOM 1931 C CA . LEU B 2 42 ? 9.673 56.841 -5.733 1.00 21.19 43 LEU B CA 1
ATOM 1932 C C . LEU B 2 42 ? 10.975 56.570 -6.481 1.00 22.33 43 LEU B C 1
ATOM 1933 O O . LEU B 2 42 ? 10.990 55.844 -7.471 1.00 22.24 43 LEU B O 1
ATOM 1938 N N . VAL B 2 43 ? 12.075 57.140 -6.017 1.00 23.89 44 VAL B N 1
ATOM 1939 C CA . VAL B 2 43 ? 13.320 56.926 -6.724 1.00 25.55 44 VAL B CA 1
ATOM 1940 C C . VAL B 2 43 ? 13.984 55.581 -6.372 1.00 26.01 44 VAL B C 1
ATOM 1941 O O . VAL B 2 43 ? 14.559 54.918 -7.238 1.00 25.14 44 VAL B O 1
ATOM 1945 N N . LYS B 2 44 ? 13.889 55.156 -5.116 1.00 25.24 45 LYS B N 1
ATOM 1946 C CA . LYS B 2 44 ? 14.512 53.895 -4.713 1.00 25.22 45 LYS B CA 1
ATOM 1947 C C . LYS B 2 44 ? 13.816 53.337 -3.477 1.00 23.08 45 LYS B C 1
ATOM 1948 O O . LYS B 2 44 ? 13.309 54.097 -2.656 1.00 21.79 45 LYS B O 1
ATOM 1954 N N . ALA B 2 45 ? 13.782 52.011 -3.355 1.00 22.16 46 ALA B N 1
ATOM 1955 C CA . ALA B 2 45 ? 13.113 51.359 -2.233 1.00 21.79 46 ALA B CA 1
ATOM 1956 C C . ALA B 2 45 ? 13.864 50.156 -1.708 1.00 22.69 46 ALA B C 1
ATOM 1957 O O . ALA B 2 45 ? 14.402 49.341 -2.460 1.00 23.63 46 ALA B O 1
ATOM 1959 N N . LYS B 2 46 ? 13.888 50.058 -0.396 1.00 21.99 47 LYS B N 1
ATOM 1960 C CA . LYS B 2 46 ? 14.541 48.962 0.263 1.00 23.83 47 LYS B CA 1
ATOM 1961 C C . LYS B 2 46 ? 13.612 48.547 1.395 1.00 24.00 47 LYS B C 1
ATOM 1962 O O . LYS B 2 46 ? 12.858 49.367 1.918 1.00 21.72 47 LYS B O 1
ATOM 1968 N N . GLN B 2 47 ? 13.642 47.265 1.742 1.00 23.16 48 GLN B N 1
ATOM 1969 C CA . GLN B 2 47 ? 12.811 46.782 2.823 1.00 23.29 48 GLN B CA 1
ATOM 1970 C C . GLN B 2 47 ? 13.620 45.986 3.816 1.00 20.83 48 GLN B C 1
ATOM 1971 O O . GLN B 2 47 ? 14.627 45.333 3.480 1.00 17.41 48 GLN B O 1
ATOM 1977 N N . GLN B 2 48 ? 13.150 46.064 5.051 1.00 16.98 49 GLN B N 1
ATOM 1978 C CA . GLN B 2 48 ? 13.788 45.409 6.157 1.00 15.82 49 GLN B CA 1
ATOM 1979 C C . GLN B 2 48 ? 12.777 44.727 7.056 1.00 13.23 49 GLN B C 1
ATOM 1980 O O . GLN B 2 48 ? 11.786 45.319 7.433 1.00 13.72 49 GLN B O 1
ATOM 1986 N N . VAL B 2 49 ? 13.029 43.474 7.395 1.00 12.46 50 VAL B N 1
ATOM 1987 C CA . VAL B 2 49 ? 12.129 42.779 8.280 1.00 12.09 50 VAL B CA 1
ATOM 1988 C C . VAL B 2 49 ? 12.411 43.193 9.706 1.00 12.64 50 VAL B C 1
ATOM 1989 O O . VAL B 2 49 ? 13.560 43.154 10.151 1.00 12.98 50 VAL B O 1
ATOM 1993 N N . VAL B 2 50 ? 11.370 43.637 10.406 1.00 11.88 51 VAL B N 1
ATOM 1994 C CA . VAL B 2 50 ? 11.467 44.003 11.826 1.00 10.50 51 VAL B CA 1
ATOM 1995 C C . VAL B 2 50 ? 10.253 43.279 12.437 1.00 9.44 51 VAL B C 1
ATOM 1996 O O . VAL B 2 50 ? 9.993 42.139 12.081 1.00 10.57 51 VAL B O 1
ATOM 2000 N N . SER B 2 51 ? 9.548 43.870 13.396 1.00 9.70 52 SER B N 1
ATOM 2001 C CA . SER B 2 51 ? 8.314 43.222 13.830 1.00 11.19 52 SER B CA 1
ATOM 2002 C C . SER B 2 51 ? 7.422 43.782 12.704 1.00 13.04 52 SER B C 1
ATOM 2003 O O . SER B 2 51 ? 6.899 44.911 12.796 1.00 15.00 52 SER B O 1
ATOM 2006 N N . GLY B 2 52 ? 7.296 43.017 11.627 1.00 12.19 53 GLY B N 1
ATOM 2007 C CA . GLY B 2 52 ? 6.560 43.477 10.482 1.00 12.18 53 GLY B CA 1
ATOM 2008 C C . GLY B 2 52 ? 7.610 43.894 9.474 1.00 14.81 53 GLY B C 1
ATOM 2009 O O . GLY B 2 52 ? 8.684 43.264 9.404 1.00 15.35 53 GLY B O 1
ATOM 2010 N N . ILE B 2 53 ? 7.332 44.937 8.695 1.00 13.56 54 ILE B N 1
ATOM 2011 C CA . ILE B 2 53 ? 8.296 45.405 7.686 1.00 14.43 54 ILE B CA 1
ATOM 2012 C C . ILE B 2 53 ? 8.579 46.897 7.789 1.00 13.15 54 ILE B C 1
ATOM 2013 O O . ILE B 2 53 ? 7.666 47.684 7.991 1.00 13.00 54 ILE B O 1
ATOM 2018 N N . MET B 2 54 ? 9.851 47.277 7.671 1.00 12.30 55 MET B N 1
ATOM 2019 C CA . MET B 2 54 ? 10.224 48.684 7.705 1.00 12.01 55 MET B CA 1
ATOM 2020 C C . MET B 2 54 ? 10.650 48.983 6.281 1.00 13.30 55 MET B C 1
ATOM 2021 O O . MET B 2 54 ? 11.584 48.379 5.779 1.00 14.90 55 MET B O 1
ATOM 2026 N N . HIS B 2 55 ? 9.935 49.871 5.610 1.00 13.53 56 HIS B N 1
ATOM 2027 C CA . HIS B 2 55 ? 10.269 50.224 4.240 1.00 14.11 56 HIS B CA 1
ATOM 2028 C C . HIS B 2 55 ? 11.132 51.465 4.276 1.00 15.17 56 HIS B C 1
ATOM 2029 O O . HIS B 2 55 ? 10.789 52.460 4.930 1.00 15.37 56 HIS B O 1
ATOM 2036 N N . HIS B 2 56 ? 12.269 51.399 3.598 1.00 15.65 57 HIS B N 1
ATOM 2037 C CA . HIS B 2 56 ? 13.193 52.525 3.520 1.00 16.20 57 HIS B CA 1
ATOM 2038 C C . HIS B 2 56 ? 12.986 53.030 2.104 1.00 16.74 57 HIS B C 1
ATOM 2039 O O . HIS B 2 56 ? 13.507 52.470 1.135 1.00 17.55 57 HIS B O 1
ATOM 2046 N N . LEU B 2 57 ? 12.220 54.095 1.990 1.00 16.58 58 LEU B N 1
ATOM 2047 C CA . LEU B 2 57 ? 11.863 54.655 0.697 1.00 17.82 58 LEU B CA 1
ATOM 2048 C C . LEU B 2 57 ? 12.567 55.969 0.387 1.00 18.90 58 LEU B C 1
ATOM 2049 O O . LEU B 2 57 ? 12.586 56.865 1.234 1.00 18.74 58 LEU B O 1
ATOM 2054 N N . THR B 2 58 ? 13.152 56.082 -0.809 1.00 19.19 59 THR B N 1
ATOM 2055 C CA . THR B 2 58 ? 13.802 57.332 -1.213 1.00 20.78 59 THR B CA 1
ATOM 2056 C C . THR B 2 58 ? 12.818 57.968 -2.166 1.00 20.95 59 THR B C 1
ATOM 2057 O O . THR B 2 58 ? 12.544 57.442 -3.247 1.00 19.81 59 THR B O 1
ATOM 2061 N N . VAL B 2 59 ? 12.299 59.116 -1.761 1.00 21.14 60 VAL B N 1
ATOM 2062 C CA . VAL B 2 59 ? 11.250 59.746 -2.528 1.00 21.83 60 VAL B CA 1
ATOM 2063 C C . VAL B 2 59 ? 11.482 61.184 -2.951 1.00 21.52 60 VAL B C 1
ATOM 2064 O O . VAL B 2 59 ? 11.949 62.038 -2.164 1.00 18.99 60 VAL B O 1
ATOM 2068 N N . GLU B 2 60 ? 11.160 61.435 -4.220 1.00 19.67 61 GLU B N 1
ATOM 2069 C CA . GLU B 2 60 ? 11.270 62.774 -4.778 1.00 21.00 61 GLU B CA 1
ATOM 2070 C C . GLU B 2 60 ? 9.940 63.500 -4.609 1.00 19.83 61 GLU B C 1
ATOM 2071 O O . GLU B 2 60 ? 8.888 62.975 -4.949 1.00 21.75 61 GLU B O 1
ATOM 2077 N N . VAL B 2 61 ? 9.988 64.706 -4.056 1.00 20.29 62 VAL B N 1
ATOM 2078 C CA . VAL B 2 61 ? 8.793 65.517 -3.872 1.00 20.36 62 VAL B CA 1
ATOM 2079 C C . VAL B 2 61 ? 9.100 66.887 -4.445 1.00 21.41 62 VAL B C 1
ATOM 2080 O O . VAL B 2 61 ? 10.217 67.158 -4.871 1.00 20.62 62 VAL B O 1
ATOM 2084 N N . ILE B 2 62 ? 8.088 67.737 -4.440 1.00 22.54 63 ILE B N 1
ATOM 2085 C CA . ILE B 2 62 ? 8.214 69.105 -4.910 1.00 25.75 63 ILE B CA 1
ATOM 2086 C C . ILE B 2 62 ? 7.879 69.917 -3.675 1.00 27.66 63 ILE B C 1
ATOM 2087 O O . ILE B 2 62 ? 6.815 69.740 -3.062 1.00 27.24 63 ILE B O 1
ATOM 2092 N N . GLU B 2 63 ? 8.813 70.775 -3.295 1.00 30.03 64 GLU B N 1
ATOM 2093 C CA . GLU B 2 63 ? 8.681 71.618 -2.113 1.00 34.22 64 GLU B CA 1
ATOM 2094 C C . GLU B 2 63 ? 8.875 73.042 -2.586 1.00 35.11 64 GLU B C 1
ATOM 2095 O O . GLU B 2 63 ? 9.992 73.444 -2.927 1.00 36.32 64 GLU B O 1
ATOM 2101 N N . GLY B 2 64 ? 7.776 73.783 -2.642 1.00 36.00 65 GLY B N 1
ATOM 2102 C CA . GLY B 2 64 ? 7.825 75.163 -3.082 1.00 37.01 65 GLY B CA 1
ATOM 2103 C C . GLY B 2 64 ? 8.262 75.305 -4.521 1.00 37.51 65 GLY B C 1
ATOM 2104 O O . GLY B 2 64 ? 9.038 76.207 -4.854 1.00 38.55 65 GLY B O 1
ATOM 2105 N N . GLY B 2 65 ? 7.759 74.422 -5.381 1.00 36.98 66 GLY B N 1
ATOM 2106 C CA . GLY B 2 65 ? 8.124 74.480 -6.781 1.00 34.19 66 GLY B CA 1
ATOM 2107 C C . GLY B 2 65 ? 9.465 73.839 -7.068 1.00 33.64 66 GLY B C 1
ATOM 2108 O O . GLY B 2 65 ? 9.818 73.658 -8.228 1.00 32.87 66 GLY B O 1
ATOM 2109 N N . LYS B 2 66 ? 10.210 73.466 -6.032 1.00 33.44 67 LYS B N 1
ATOM 2110 C CA . LYS B 2 66 ? 11.528 72.849 -6.236 1.00 34.12 67 LYS B CA 1
ATOM 2111 C C . LYS B 2 66 ? 11.602 71.346 -5.901 1.00 32.89 67 LYS B C 1
ATOM 2112 O O . LYS B 2 66 ? 11.087 70.910 -4.874 1.00 32.60 67 LYS B O 1
ATOM 2118 N N . LYS B 2 67 ? 12.243 70.561 -6.764 1.00 31.28 68 LYS B N 1
ATOM 2119 C CA . LYS B 2 67 ? 12.369 69.118 -6.547 1.00 30.96 68 LYS B CA 1
ATOM 2120 C C . LYS B 2 67 ? 13.306 68.803 -5.401 1.00 31.37 68 LYS B C 1
ATOM 2121 O O . LYS B 2 67 ? 14.397 69.370 -5.325 1.00 32.60 68 LYS B O 1
ATOM 2127 N N . LYS B 2 68 ? 12.907 67.885 -4.521 1.00 28.17 69 LYS B N 1
ATOM 2128 C CA . LYS B 2 68 ? 13.764 67.511 -3.397 1.00 26.89 69 LYS B CA 1
ATOM 2129 C C . LYS B 2 68 ? 13.598 66.031 -3.053 1.00 24.80 69 LYS B C 1
ATOM 2130 O O . LYS B 2 68 ? 12.520 65.470 -3.219 1.00 22.82 69 LYS B O 1
ATOM 2136 N N . VAL B 2 69 ? 14.672 65.401 -2.594 1.00 22.32 70 VAL B N 1
ATOM 2137 C CA . VAL B 2 69 ? 14.626 63.984 -2.270 1.00 20.47 70 VAL B CA 1
ATOM 2138 C C . VAL B 2 69 ? 14.680 63.750 -0.761 1.00 18.87 70 VAL B C 1
ATOM 2139 O O . VAL B 2 69 ? 15.520 64.309 -0.050 1.00 15.61 70 VAL B O 1
ATOM 2143 N N . TYR B 2 70 ? 13.739 62.940 -0.279 1.00 18.20 71 TYR B N 1
ATOM 2144 C CA . TYR B 2 70 ? 13.645 62.621 1.136 1.00 16.68 71 TYR B CA 1
ATOM 2145 C C . TYR B 2 70 ? 13.740 61.140 1.364 1.00 17.39 71 TYR B C 1
ATOM 2146 O O . TYR B 2 70 ? 13.445 60.330 0.480 1.00 15.95 71 TYR B O 1
ATOM 2155 N N . GLU B 2 71 ? 14.183 60.793 2.564 1.00 17.79 72 GLU B N 1
ATOM 2156 C CA . GLU B 2 71 ? 14.274 59.411 2.965 1.00 18.21 72 GLU B CA 1
ATOM 2157 C C . GLU B 2 71 ? 13.109 59.203 3.946 1.00 17.42 72 GLU B C 1
ATOM 2158 O O . GLU B 2 71 ? 13.010 59.896 4.950 1.00 18.56 72 GLU B O 1
ATOM 2164 N N . ALA B 2 72 ? 12.215 58.278 3.635 1.00 15.29 73 ALA B N 1
ATOM 2165 C CA . ALA B 2 72 ? 11.079 57.995 4.511 1.00 16.65 73 ALA B CA 1
ATOM 2166 C C . ALA B 2 72 ? 11.156 56.553 5.007 1.00 16.00 73 ALA B C 1
ATOM 2167 O O . ALA B 2 72 ? 11.540 55.654 4.251 1.00 18.14 73 ALA B O 1
ATOM 2169 N N . LYS B 2 73 ? 10.822 56.333 6.275 1.00 13.62 74 LYS B N 1
ATOM 2170 C CA . LYS B 2 73 ? 10.806 54.978 6.818 1.00 14.61 74 LYS B CA 1
ATOM 2171 C C . LYS B 2 73 ? 9.360 54.745 7.185 1.00 11.58 74 LYS B C 1
ATOM 2172 O O . LYS B 2 73 ? 8.827 55.481 7.996 1.00 12.01 74 LYS B O 1
ATOM 2178 N N . VAL B 2 74 ? 8.736 53.745 6.578 1.00 13.00 75 VAL B N 1
ATOM 2179 C CA . VAL B 2 74 ? 7.333 53.433 6.848 1.00 11.40 75 VAL B CA 1
ATOM 2180 C C . VAL B 2 74 ? 7.265 52.046 7.471 1.00 13.59 75 VAL B C 1
ATOM 2181 O O . VAL B 2 74 ? 7.687 51.065 6.858 1.00 13.99 75 VAL B O 1
ATOM 2185 N N . TRP B 2 75 ? 6.734 51.980 8.691 1.00 11.17 76 TRP B N 1
ATOM 2186 C CA . TRP B 2 75 ? 6.659 50.730 9.446 1.00 13.43 76 TRP B CA 1
ATOM 2187 C C . TRP B 2 75 ? 5.321 50.039 9.252 1.00 13.42 76 TRP B C 1
ATOM 2188 O O . TRP B 2 75 ? 4.307 50.541 9.728 1.00 12.75 76 TRP B O 1
ATOM 2199 N N . VAL B 2 76 ? 5.316 48.896 8.564 1.00 11.31 77 VAL B N 1
ATOM 2200 C CA . VAL B 2 76 ? 4.057 48.200 8.321 1.00 13.02 77 VAL B CA 1
ATOM 2201 C C . VAL B 2 76 ? 3.908 46.896 9.090 1.00 13.57 77 VAL B C 1
ATOM 2202 O O . VAL B 2 76 ? 4.801 46.042 9.061 1.00 13.35 77 VAL B O 1
ATOM 2206 N N . GLN B 2 77 ? 2.798 46.766 9.814 1.00 11.98 78 GLN B N 1
ATOM 2207 C CA . GLN B 2 77 ? 2.476 45.519 10.545 1.00 12.57 78 GLN B CA 1
ATOM 2208 C C . GLN B 2 77 ? 1.108 45.132 9.955 1.00 14.61 78 GLN B C 1
ATOM 2209 O O . GLN B 2 77 ? 0.039 45.557 10.423 1.00 16.31 78 GLN B O 1
ATOM 2215 N N . ALA B 2 78 ? 1.170 44.338 8.888 1.00 14.76 79 ALA B N 1
ATOM 2216 C CA . ALA B 2 78 ? -0.022 43.959 8.135 1.00 16.95 79 ALA B CA 1
ATOM 2217 C C . ALA B 2 78 ? -1.136 43.277 8.934 1.00 17.43 79 ALA B C 1
ATOM 2218 O O . ALA B 2 78 ? -2.313 43.608 8.784 1.00 17.99 79 ALA B O 1
ATOM 2220 N N . TRP B 2 79 ? -0.752 42.364 9.811 1.00 15.53 80 TRP B N 1
ATOM 2221 C CA . TRP B 2 79 ? -1.713 41.618 10.593 1.00 16.30 80 TRP B CA 1
ATOM 2222 C C . TRP B 2 79 ? -2.530 42.492 11.537 1.00 16.34 80 TRP B C 1
ATOM 2223 O O . TRP B 2 79 ? -3.600 42.100 11.975 1.00 17.27 80 TRP B O 1
ATOM 2234 N N . LEU B 2 80 ? -2.013 43.674 11.848 1.00 16.60 81 LEU B N 1
ATOM 2235 C CA . LEU B 2 80 ? -2.679 44.617 12.744 1.00 16.32 81 LEU B CA 1
ATOM 2236 C C . LEU B 2 80 ? -3.310 45.760 11.929 1.00 17.77 81 LEU B C 1
ATOM 2237 O O . LEU B 2 80 ? -3.883 46.702 12.494 1.00 17.11 81 LEU B O 1
ATOM 2242 N N . ASN B 2 81 ? -3.218 45.648 10.606 1.00 18.14 82 ASN B N 1
ATOM 2243 C CA . ASN B 2 81 ? -3.699 46.683 9.703 1.00 21.08 82 ASN B CA 1
ATOM 2244 C C . ASN B 2 81 ? -3.023 48.012 10.093 1.00 22.18 82 ASN B C 1
ATOM 2245 O O . ASN B 2 81 ? -3.631 49.089 9.994 1.00 21.79 82 ASN B O 1
ATOM 2250 N N . SER B 2 82 ? -1.773 47.935 10.548 1.00 19.43 83 SER B N 1
ATOM 2251 C CA . SER B 2 82 ? -1.046 49.128 10.976 1.00 19.11 83 SER B CA 1
ATOM 2252 C C . SER B 2 82 ? 0.024 49.587 9.966 1.00 19.30 83 SER B C 1
ATOM 2253 O O . SER B 2 82 ? 0.702 48.783 9.322 1.00 16.65 83 SER B O 1
ATOM 2256 N N . LYS B 2 83 ? 0.158 50.900 9.845 1.00 19.77 84 LYS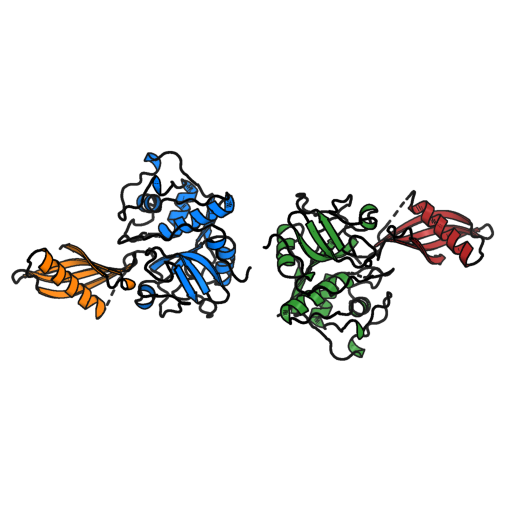 B N 1
ATOM 2257 C CA . LYS B 2 83 ? 1.069 51.503 8.904 1.00 20.25 84 LYS B CA 1
ATOM 2258 C C . LYS B 2 83 ? 1.477 52.806 9.554 1.00 20.11 84 LYS B C 1
ATOM 2259 O O . LYS B 2 83 ? 0.627 53.661 9.804 1.00 20.19 84 LYS B O 1
ATOM 2265 N N . LYS B 2 84 ? 2.763 52.980 9.827 1.00 19.81 85 LYS B N 1
ATOM 2266 C CA . LYS B 2 84 ? 3.215 54.216 10.485 1.00 19.83 85 LYS B CA 1
ATOM 2267 C C . LYS B 2 84 ? 4.424 54.885 9.833 1.00 19.17 85 LYS B C 1
ATOM 2268 O O . LYS B 2 84 ? 5.363 54.212 9.416 1.00 18.49 85 LYS B O 1
ATOM 2274 N N . LEU B 2 85 ? 4.390 56.216 9.758 1.00 18.77 86 LEU B N 1
ATOM 2275 C CA . LEU B 2 85 ? 5.509 56.972 9.231 1.00 18.62 86 LEU B CA 1
ATOM 2276 C C . LEU B 2 85 ? 6.491 57.003 10.404 1.00 19.42 86 LEU B C 1
ATOM 2277 O O . LEU B 2 85 ? 6.241 57.659 11.417 1.00 19.89 86 LEU B O 1
ATOM 2282 N N . HIS B 2 86 ? 7.593 56.277 10.278 1.00 18.54 87 HIS B N 1
ATOM 2283 C CA . HIS B 2 86 ? 8.565 56.192 11.370 1.00 19.48 87 HIS B CA 1
ATOM 2284 C C . HIS B 2 86 ? 9.596 57.312 11.353 1.00 19.87 87 HIS B C 1
ATOM 2285 O O . HIS B 2 86 ? 10.020 57.782 12.401 1.00 18.79 87 HIS B O 1
ATOM 2292 N N . GLU B 2 87 ? 9.979 57.733 10.153 1.00 19.06 88 GLU B N 1
ATOM 2293 C CA . GLU B 2 87 ? 10.967 58.780 9.983 1.00 21.40 88 GLU B CA 1
ATOM 2294 C C . GLU B 2 87 ? 10.792 59.412 8.611 1.00 19.93 88 GLU B C 1
ATOM 2295 O O . GLU B 2 87 ? 10.324 58.764 7.677 1.00 16.79 88 GLU B O 1
ATOM 2301 N N . PHE B 2 88 ? 11.163 60.687 8.499 1.00 19.30 89 PHE B N 1
ATOM 2302 C CA . PHE B 2 88 ? 11.033 61.423 7.245 1.00 19.87 89 PHE B CA 1
ATOM 2303 C C . PHE B 2 88 ? 12.030 62.580 7.299 1.00 20.32 89 PHE B C 1
ATOM 2304 O O . PHE B 2 88 ? 11.917 63.459 8.162 1.00 18.76 89 PHE B O 1
ATOM 2312 N N . SER B 2 89 ? 12.994 62.590 6.380 1.00 19.97 90 SER B N 1
ATOM 2313 C CA . SER B 2 89 ? 13.989 63.667 6.353 1.00 22.30 90 SER B CA 1
ATOM 2314 C C . SER B 2 89 ? 14.789 63.632 5.065 1.00 23.31 90 SER B C 1
ATOM 2315 O O . SER B 2 89 ? 14.932 62.579 4.439 1.00 22.86 90 SER B O 1
ATOM 2318 N N . PRO B 2 90 ? 15.312 64.796 4.649 1.00 25.63 91 PRO B N 1
ATOM 2319 C CA . PRO B 2 90 ? 16.104 64.947 3.416 1.00 27.79 91 PRO B CA 1
ATOM 2320 C C . PRO B 2 90 ? 17.252 63.948 3.307 1.00 27.80 91 PRO B C 1
ATOM 2321 O O . PRO B 2 90 ? 17.566 63.511 2.178 1.00 29.34 91 PRO B O 1
ATOM 2325 N N . ILE C 1 1 ? 12.574 10.226 26.259 1.00 43.71 1 ILE C N 1
ATOM 2326 C CA . ILE C 1 1 ? 11.612 9.082 26.218 1.00 43.80 1 ILE C CA 1
ATOM 2327 C C . ILE C 1 1 ? 10.834 9.061 27.517 1.00 43.78 1 ILE C C 1
ATOM 2328 O O . ILE C 1 1 ? 11.250 9.669 28.495 1.00 45.22 1 ILE C O 1
ATOM 2333 N N . PRO C 1 2 ? 9.699 8.352 27.551 1.00 43.30 2 PRO C N 1
ATOM 2334 C CA . PRO C 1 2 ? 8.877 8.272 28.762 1.00 42.67 2 PRO C CA 1
ATOM 2335 C C . PRO C 1 2 ? 9.613 7.823 30.037 1.00 42.97 2 PRO C C 1
ATOM 2336 O O . PRO C 1 2 ? 10.767 7.381 29.994 1.00 42.20 2 PRO C O 1
ATOM 2340 N N . GLU C 1 3 ? 8.937 7.962 31.177 1.00 43.08 3 GLU C N 1
ATOM 2341 C CA . GLU C 1 3 ? 9.499 7.569 32.465 1.00 43.22 3 GLU C CA 1
ATOM 2342 C C . GLU C 1 3 ? 9.394 6.049 32.571 1.00 42.64 3 GLU C C 1
ATOM 2343 O O . GLU C 1 3 ? 10.337 5.386 32.988 1.00 42.64 3 GLU C O 1
ATOM 2349 N N . TYR C 1 4 ? 8.237 5.522 32.172 1.00 42.67 4 TYR C N 1
ATOM 2350 C CA . TYR C 1 4 ? 7.957 4.087 32.183 1.00 42.23 4 TYR C CA 1
ATOM 2351 C C . TYR C 1 4 ? 7.510 3.586 30.813 1.00 40.34 4 TYR C C 1
ATOM 2352 O O . TYR C 1 4 ? 6.739 4.253 30.113 1.00 39.06 4 TYR C O 1
ATOM 2361 N N . VAL C 1 5 ? 7.982 2.392 30.458 1.00 37.84 5 VAL C N 1
ATOM 2362 C CA . VAL C 1 5 ? 7.616 1.732 29.207 1.00 35.47 5 VAL C CA 1
ATOM 2363 C C . VAL C 1 5 ? 7.314 0.246 29.467 1.00 34.04 5 VAL C C 1
ATOM 2364 O O . VAL C 1 5 ? 8.112 -0.450 30.090 1.00 33.82 5 VAL C O 1
ATOM 2368 N N . ASP C 1 6 ? 6.149 -0.215 29.016 1.00 32.91 6 ASP C N 1
ATOM 2369 C CA . ASP C 1 6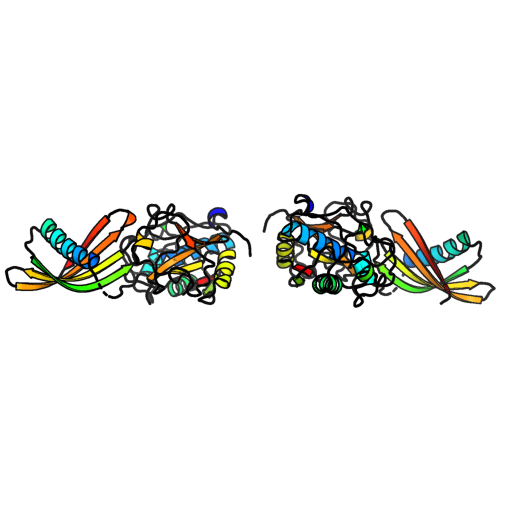 ? 5.740 -1.613 29.160 1.00 32.88 6 ASP C CA 1
ATOM 2370 C C . ASP C 1 6 ? 4.908 -2.019 27.934 1.00 31.17 6 ASP C C 1
ATOM 2371 O O . ASP C 1 6 ? 3.689 -1.822 27.896 1.00 29.23 6 ASP C O 1
ATOM 2376 N N . TRP C 1 7 ? 5.577 -2.610 26.941 1.00 30.91 7 TRP C N 1
ATOM 2377 C CA . TRP C 1 7 ? 4.914 -3.020 25.694 1.00 29.65 7 TRP C CA 1
ATOM 2378 C C . TRP C 1 7 ? 3.761 -3.970 25.850 1.00 31.32 7 TRP C C 1
ATOM 2379 O O . TRP C 1 7 ? 3.015 -4.200 24.899 1.00 30.85 7 TRP C O 1
ATOM 2390 N N . ARG C 1 8 ? 3.614 -4.533 27.049 1.00 33.30 8 ARG C N 1
ATOM 2391 C CA . ARG C 1 8 ? 2.512 -5.448 27.327 1.00 33.30 8 ARG C CA 1
ATOM 2392 C C . ARG C 1 8 ? 1.208 -4.674 27.398 1.00 33.51 8 ARG C C 1
ATOM 2393 O O . ARG C 1 8 ? 0.154 -5.185 27.010 1.00 32.15 8 ARG C O 1
ATOM 2401 N N . GLN C 1 9 ? 1.278 -3.431 27.878 1.00 34.33 9 GLN C N 1
ATOM 2402 C CA . GLN C 1 9 ? 0.074 -2.612 28.022 1.00 35.12 9 GLN C CA 1
ATOM 2403 C C . GLN C 1 9 ? -0.461 -2.188 26.678 1.00 35.95 9 GLN C C 1
ATOM 2404 O O . GLN C 1 9 ? -1.616 -1.776 26.549 1.00 36.62 9 GLN C O 1
ATOM 2410 N N . LYS C 1 10 ? 0.401 -2.313 25.676 1.00 36.18 10 LYS C N 1
ATOM 2411 C CA . LYS C 1 10 ? 0.073 -1.962 24.307 1.00 36.36 10 LYS C CA 1
ATOM 2412 C C . LYS C 1 10 ? -0.439 -3.218 23.575 1.00 36.82 10 LYS C C 1
ATOM 2413 O O . LYS C 1 10 ? -1.020 -3.143 22.480 1.00 36.74 10 LYS C O 1
ATOM 2419 N N . GLY C 1 11 ? -0.231 -4.377 24.191 1.00 34.72 11 GLY C N 1
ATOM 2420 C CA . GLY C 1 11 ? -0.672 -5.610 23.572 1.00 33.90 11 GLY C CA 1
ATOM 2421 C C . GLY C 1 11 ? 0.272 -6.074 22.467 1.00 32.45 11 GLY C C 1
ATOM 2422 O O . GLY C 1 11 ? -0.156 -6.710 21.501 1.00 32.29 11 GLY C O 1
ATOM 2423 N N . ALA C 1 12 ? 1.555 -5.766 22.634 1.00 31.51 12 ALA C N 1
ATOM 2424 C CA . ALA C 1 12 ? 2.601 -6.124 21.678 1.00 30.99 12 ALA C CA 1
ATOM 2425 C C . ALA C 1 12 ? 3.507 -7.227 22.218 1.00 30.59 12 ALA C C 1
ATOM 2426 O O . ALA C 1 12 ? 4.649 -7.401 21.755 1.00 30.32 12 ALA C O 1
ATOM 2428 N N . VAL C 1 13 ? 3.027 -7.961 23.213 1.00 29.36 13 VAL C N 1
ATOM 2429 C CA . VAL C 1 13 ? 3.856 -9.009 23.797 1.00 27.83 13 VAL C CA 1
ATOM 2430 C C . VAL C 1 13 ? 3.041 -10.264 24.011 1.00 27.92 13 VAL C C 1
ATOM 2431 O O . VAL C 1 13 ? 1.929 -10.214 24.554 1.00 28.28 13 VAL C O 1
ATOM 2435 N N . THR C 1 14 ? 3.582 -11.391 23.557 1.00 25.11 14 THR C N 1
ATOM 2436 C CA . THR C 1 14 ? 2.889 -12.655 23.698 1.00 23.50 14 THR C CA 1
ATOM 2437 C C . THR C 1 14 ? 3.222 -13.230 25.069 1.00 22.28 14 THR C C 1
ATOM 2438 O O . THR C 1 14 ? 4.060 -12.698 25.784 1.00 22.75 14 THR C O 1
ATOM 2442 N N . PRO C 1 15 ? 2.536 -14.304 25.473 1.00 22.81 15 PRO C N 1
ATOM 2443 C CA . PRO C 1 15 ? 2.826 -14.895 26.784 1.00 23.32 15 PRO C CA 1
ATOM 2444 C C . PRO C 1 15 ? 4.210 -15.521 26.888 1.00 23.95 15 PRO C C 1
ATOM 2445 O O . PRO C 1 15 ? 4.826 -15.912 25.873 1.00 25.27 15 PRO C O 1
ATOM 2449 N N . VAL C 1 16 ? 4.713 -15.571 28.114 1.00 22.89 16 VAL C N 1
ATOM 2450 C CA . VAL C 1 16 ? 6.034 -16.126 28.387 1.00 21.65 16 VAL C CA 1
ATOM 2451 C C . VAL C 1 16 ? 6.111 -17.549 27.831 1.00 20.36 16 VAL C C 1
ATOM 2452 O O . VAL C 1 16 ? 5.136 -18.313 27.894 1.00 17.95 16 VAL C O 1
ATOM 2456 N N . LYS C 1 17 ? 7.281 -17.881 27.273 1.00 18.75 17 LYS C N 1
ATOM 2457 C CA . LYS C 1 17 ? 7.542 -19.190 26.678 1.00 18.67 17 LYS C CA 1
ATOM 2458 C C . LYS C 1 17 ? 8.656 -19.873 27.439 1.00 18.71 17 LYS C C 1
ATOM 2459 O O . LYS C 1 17 ? 9.343 -19.229 28.230 1.00 18.80 17 LYS C O 1
ATOM 2465 N N . ASN C 1 18 ? 8.863 -21.172 27.182 1.00 18.00 18 ASN C N 1
ATOM 2466 C CA . ASN C 1 18 ? 9.937 -21.922 27.852 1.00 17.57 18 ASN C CA 1
ATOM 2467 C C . ASN C 1 18 ? 10.826 -22.619 26.830 1.00 17.02 18 ASN C C 1
ATOM 2468 O O . ASN C 1 18 ? 10.350 -23.508 26.144 1.00 18.10 18 ASN C O 1
ATOM 2473 N N . GLN C 1 19 ? 12.106 -22.258 26.747 1.00 17.08 19 GLN C N 1
ATOM 2474 C CA . GLN C 1 19 ? 13.012 -22.893 25.788 1.00 17.11 19 GLN C CA 1
ATOM 2475 C C . GLN C 1 19 ? 13.410 -24.323 26.176 1.00 18.65 19 GLN C C 1
ATOM 2476 O O . GLN C 1 19 ? 13.986 -25.042 25.358 1.00 16.88 19 GLN C O 1
ATOM 2482 N N . GLY C 1 20 ? 13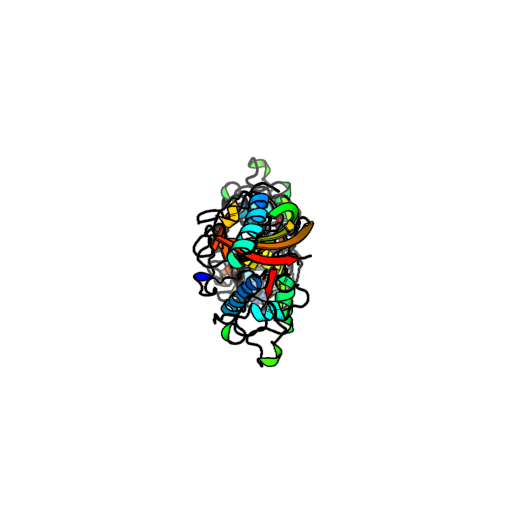.129 -24.728 27.420 1.00 19.13 20 GLY C N 1
ATOM 2483 C CA . GLY C 1 20 ? 13.485 -26.078 27.836 1.00 17.28 20 GLY C CA 1
ATOM 2484 C C . GLY C 1 20 ? 14.984 -26.355 27.876 1.00 18.49 20 GLY C C 1
ATOM 2485 O O . GLY C 1 20 ? 15.779 -25.454 28.087 1.00 17.10 20 GLY C O 1
ATOM 2486 N N . SER C 1 21 ? 15.385 -27.604 27.652 1.00 18.40 21 SER C N 1
ATOM 2487 C CA . SER C 1 21 ? 16.802 -27.965 27.733 1.00 20.15 21 SER C CA 1
ATOM 2488 C C . SER C 1 21 ? 17.669 -27.629 26.519 1.00 19.36 21 SER C C 1
ATOM 2489 O O . SER C 1 21 ? 18.840 -28.004 26.465 1.00 18.84 21 SER C O 1
ATOM 2492 N N . CYS C 1 22 ? 17.099 -26.923 25.556 1.00 18.83 22 CYS C N 1
ATOM 2493 C CA . CYS C 1 22 ? 17.802 -26.541 24.327 1.00 17.07 22 CYS C CA 1
ATOM 2494 C C . CYS C 1 22 ? 18.378 -25.115 24.429 1.00 16.86 22 CYS C C 1
ATOM 2495 O O . CYS C 1 22 ? 17.684 -24.213 24.899 1.00 13.71 22 CYS C O 1
ATOM 2498 N N . GLY C 1 23 ? 19.633 -24.908 24.003 1.00 15.92 23 GLY C N 1
ATOM 2499 C CA . GLY C 1 23 ? 20.201 -23.570 24.035 1.00 16.57 23 GLY C CA 1
ATOM 2500 C C . GLY C 1 23 ? 19.684 -22.755 22.849 1.00 18.16 23 GLY C C 1
ATOM 2501 O O . GLY C 1 23 ? 20.441 -22.422 21.933 1.00 19.94 23 GLY C O 1
ATOM 2502 N N . SER C 1 24 ? 18.399 -22.414 22.884 1.00 17.57 24 SER C N 1
ATOM 2503 C CA . SER C 1 24 ? 17.731 -21.688 21.809 1.00 17.42 24 SER C CA 1
ATOM 2504 C C . SER C 1 24 ? 17.250 -20.272 22.151 1.00 18.03 24 SER C C 1
ATOM 2505 O O . SER C 1 24 ? 16.372 -19.720 21.485 1.00 17.12 24 SER C O 1
ATOM 2517 N N . TRP C 1 26 ? 18.608 -17.396 21.731 1.00 15.54 26 TRP C N 1
ATOM 2518 C CA . TRP C 1 26 ? 18.833 -16.421 20.660 1.00 17.09 26 TRP C CA 1
ATOM 2519 C C . TRP C 1 26 ? 17.627 -16.372 19.736 1.00 14.73 26 TRP C C 1
ATOM 2520 O O . TRP C 1 26 ? 17.289 -15.324 19.186 1.00 14.82 26 TRP C O 1
ATOM 2531 N N . ALA C 1 27 ? 16.993 -17.522 19.555 1.00 14.56 27 ALA C N 1
ATOM 2532 C CA . ALA C 1 27 ? 15.809 -17.624 18.701 1.00 14.41 27 ALA C CA 1
ATOM 2533 C C . ALA C 1 27 ? 14.584 -17.069 19.409 1.00 14.38 27 ALA C C 1
ATOM 2534 O O . ALA C 1 27 ? 13.765 -16.406 18.777 1.00 14.51 27 ALA C O 1
ATOM 2536 N N . PHE C 1 28 ? 14.418 -17.401 20.702 1.00 15.92 28 PHE C N 1
ATOM 2537 C CA . PHE C 1 28 ? 13.284 -16.879 21.477 1.00 16.60 28 PHE C CA 1
ATOM 2538 C C . PHE C 1 28 ? 13.417 -15.367 21.569 1.00 16.86 28 PHE C C 1
ATOM 2539 O O . PHE C 1 28 ? 12.454 -14.645 21.334 1.00 18.90 28 PHE C O 1
ATOM 2547 N N . SER C 1 29 ? 14.613 -14.896 21.899 1.00 18.90 29 SER C N 1
ATOM 2548 C CA . SER C 1 29 ? 14.861 -13.459 21.987 1.00 20.55 29 SER C CA 1
ATOM 2549 C C . SER C 1 29 ? 14.422 -12.736 20.699 1.00 19.11 29 SER C C 1
ATOM 2550 O O . SER C 1 29 ? 13.747 -11.714 20.740 1.00 18.74 29 SER C O 1
ATOM 2553 N N . ALA C 1 30 ? 14.810 -13.297 19.558 1.00 17.34 30 ALA C N 1
ATOM 2554 C CA . ALA C 1 30 ? 14.493 -12.713 18.269 1.00 15.38 30 ALA C CA 1
ATOM 2555 C C . ALA C 1 30 ? 12.998 -12.686 17.991 1.00 14.75 30 ALA C C 1
ATOM 2556 O O . ALA C 1 30 ? 12.443 -11.669 17.547 1.00 13.77 30 ALA C O 1
ATOM 2558 N N . VAL C 1 31 ? 12.339 -13.804 18.259 1.00 14.59 31 VAL C N 1
ATOM 2559 C CA . VAL C 1 31 ? 10.907 -13.879 18.008 1.00 16.80 31 VAL C CA 1
ATOM 2560 C C . VAL C 1 31 ? 10.156 -12.860 18.873 1.00 18.61 31 VAL C C 1
ATOM 2561 O O . VAL C 1 31 ? 9.161 -12.294 18.433 1.00 18.20 31 VAL C O 1
ATOM 2565 N N . VAL C 1 32 ? 10.614 -12.608 20.096 1.00 19.84 32 VAL C N 1
ATOM 2566 C CA . VAL C 1 32 ? 9.897 -11.618 20.892 1.00 20.83 32 VAL C CA 1
ATOM 2567 C C . VAL C 1 32 ? 9.875 -10.268 20.126 1.00 21.61 32 VAL C C 1
ATOM 2568 O O . VAL C 1 32 ? 8.826 -9.634 19.995 1.00 21.52 32 VAL C O 1
ATOM 2572 N N . THR C 1 33 ? 11.030 -9.840 19.621 1.00 22.58 33 THR C N 1
ATOM 2573 C CA . THR C 1 33 ? 11.119 -8.560 18.901 1.00 22.15 33 THR C CA 1
ATOM 2574 C C . THR C 1 33 ? 10.273 -8.549 17.637 1.00 21.46 33 THR C C 1
ATOM 2575 O O . THR C 1 33 ? 9.662 -7.545 17.312 1.00 23.11 33 THR C O 1
ATOM 2579 N N . ILE C 1 34 ? 10.194 -9.679 16.941 1.00 22.86 34 ILE C N 1
ATOM 2580 C CA . ILE C 1 34 ? 9.397 -9.733 15.735 1.00 20.82 34 ILE C CA 1
ATOM 2581 C C . ILE C 1 34 ? 7.917 -9.591 16.031 1.00 22.84 34 ILE C C 1
ATOM 2582 O O . ILE C 1 34 ? 7.198 -8.851 15.336 1.00 22.16 34 ILE C O 1
ATOM 2587 N N . GLU C 1 35 ? 7.449 -10.290 17.060 1.00 23.19 35 GLU C N 1
ATOM 2588 C CA . GLU C 1 35 ? 6.042 -10.199 17.448 1.00 23.40 35 GLU C CA 1
ATOM 2589 C C . GLU C 1 35 ? 5.744 -8.739 17.789 1.00 23.44 35 GLU C C 1
ATOM 2590 O O . GLU C 1 35 ? 4.707 -8.213 17.402 1.00 24.16 35 GLU C O 1
ATOM 2596 N N . GLY C 1 36 ? 6.677 -8.095 18.486 1.00 23.39 36 GLY C N 1
ATOM 2597 C CA . GLY C 1 36 ? 6.504 -6.701 18.849 1.00 24.99 36 GLY C CA 1
ATOM 2598 C C . GLY C 1 36 ? 6.392 -5.729 17.678 1.00 25.41 36 GLY C C 1
ATOM 2599 O O . GLY C 1 36 ? 5.374 -5.045 17.525 1.00 23.50 36 GLY C O 1
ATOM 2600 N N . ILE C 1 37 ? 7.433 -5.668 16.844 1.00 24.24 37 ILE C N 1
ATOM 2601 C CA . ILE C 1 37 ? 7.439 -4.748 15.711 1.00 24.32 37 ILE C CA 1
ATOM 2602 C C . ILE C 1 37 ? 6.252 -4.988 14.793 1.00 24.50 37 ILE C C 1
ATOM 2603 O O . ILE C 1 37 ? 5.683 -4.053 14.231 1.00 25.58 37 ILE C O 1
ATOM 2608 N N . ILE C 1 38 ? 5.842 -6.238 14.646 1.00 25.23 38 ILE C N 1
ATOM 2609 C CA . ILE C 1 38 ? 4.708 -6.510 13.784 1.00 24.43 38 ILE C CA 1
ATOM 2610 C C . ILE C 1 38 ? 3.410 -5.950 14.371 1.00 26.99 38 ILE C C 1
ATOM 2611 O O . ILE C 1 38 ? 2.532 -5.472 13.638 1.00 26.08 38 ILE C O 1
ATOM 2616 N N . LYS C 1 39 ? 3.280 -6.027 15.690 1.00 27.61 39 LYS C N 1
ATOM 2617 C CA . LYS C 1 39 ? 2.088 -5.510 16.340 1.00 29.86 39 LYS C CA 1
ATOM 2618 C C . LYS C 1 39 ? 2.102 -3.999 16.219 1.00 29.86 39 LYS C C 1
ATOM 2619 O O . LYS C 1 39 ? 1.092 -3.389 15.911 1.00 30.02 39 LYS C O 1
ATOM 2625 N N . ILE C 1 40 ? 3.265 -3.416 16.478 1.00 31.18 40 ILE C N 1
ATOM 2626 C CA . ILE C 1 40 ? 3.456 -1.984 16.413 1.00 32.37 40 ILE C CA 1
ATOM 2627 C C . ILE C 1 40 ? 3.162 -1.400 15.021 1.00 34.06 40 ILE C C 1
ATOM 2628 O O . ILE C 1 40 ? 2.578 -0.334 14.911 1.00 34.31 40 ILE C O 1
ATOM 2633 N N . ARG C 1 41 ? 3.536 -2.101 13.959 1.00 34.41 41 ARG C N 1
ATOM 2634 C CA . ARG C 1 41 ? 3.301 -1.582 12.625 1.00 33.85 41 ARG C CA 1
ATOM 2635 C C . ARG C 1 41 ? 1.996 -2.034 11.977 1.00 35.17 41 ARG C C 1
ATOM 2636 O O . ARG C 1 41 ? 1.454 -1.337 11.128 1.00 35.66 41 ARG C O 1
ATOM 2644 N N . THR C 1 42 ? 1.482 -3.196 12.356 1.00 35.22 42 THR C N 1
ATOM 2645 C CA . THR C 1 42 ? 0.255 -3.681 11.737 1.00 35.25 42 THR C CA 1
ATOM 2646 C C . THR C 1 42 ? -0.909 -3.685 12.700 1.00 35.74 42 THR C C 1
ATOM 2647 O O . THR C 1 42 ? -2.058 -3.828 12.286 1.00 35.52 42 THR C O 1
ATOM 2651 N N . GLY C 1 43 ? -0.609 -3.548 13.984 1.00 35.47 43 GLY C N 1
ATOM 2652 C CA . GLY C 1 43 ? -1.660 -3.557 14.979 1.00 36.27 43 GLY C CA 1
ATOM 2653 C C . GLY C 1 43 ? -2.203 -4.946 15.246 1.00 36.80 43 GLY C C 1
ATOM 2654 O O . GLY C 1 43 ? -3.233 -5.105 15.907 1.00 37.20 43 GLY C O 1
ATOM 2655 N N . ASN C 1 44 ? -1.526 -5.961 14.717 1.00 35.92 44 ASN C N 1
ATOM 2656 C CA . ASN C 1 44 ? -1.950 -7.334 14.937 1.00 34.75 44 ASN C CA 1
ATOM 2657 C C . ASN C 1 44 ? -0.827 -8.056 15.656 1.00 33.72 44 ASN C C 1
ATOM 2658 O O . ASN C 1 44 ? 0.303 -8.088 15.161 1.00 32.69 44 ASN C O 1
ATOM 2663 N N . LEU C 1 45 ? -1.144 -8.613 16.828 1.00 31.18 45 LEU C N 1
ATOM 2664 C CA . LEU C 1 45 ? -0.174 -9.360 17.629 1.00 30.20 45 LEU C CA 1
ATOM 2665 C C . LEU C 1 45 ? -0.346 -10.843 17.311 1.00 29.28 45 LEU C C 1
ATOM 2666 O O . LEU C 1 45 ? -1.436 -11.402 17.484 1.00 28.30 45 LEU C O 1
ATOM 2671 N N . ASN C 1 46 ? 0.729 -11.463 16.817 1.00 28.66 46 ASN C N 1
ATOM 2672 C CA . ASN C 1 46 ? 0.733 -12.885 16.467 1.00 26.78 46 ASN C CA 1
ATOM 2673 C C . ASN C 1 46 ? 1.928 -13.540 17.146 1.00 25.07 46 ASN C C 1
ATOM 2674 O O . ASN C 1 46 ? 2.813 -12.858 17.661 1.00 25.13 46 ASN C O 1
ATOM 2679 N N . GLU C 1 47 ? 1.945 -14.868 17.177 1.00 23.57 47 GLU C N 1
ATOM 2680 C CA . GLU C 1 47 ? 3.089 -15.577 17.745 1.00 23.03 47 GLU C CA 1
ATOM 2681 C C . GLU C 1 47 ? 3.832 -16.200 16.567 1.00 21.06 47 GLU C C 1
ATOM 2682 O O . GLU C 1 47 ? 3.213 -16.775 15.674 1.00 19.85 47 GLU C O 1
ATOM 2688 N N . TYR C 1 48 ? 5.155 -16.084 16.562 1.00 20.69 48 TYR C N 1
ATOM 2689 C CA . TYR C 1 48 ? 5.940 -16.629 15.472 1.00 19.62 48 TYR C CA 1
ATOM 2690 C C . TYR C 1 48 ? 6.817 -17.776 15.948 1.00 19.89 48 TYR C C 1
ATOM 2691 O O . TYR C 1 48 ? 7.031 -17.953 17.149 1.00 18.09 48 TYR C O 1
ATOM 2700 N N . SER C 1 49 ? 7.341 -18.521 14.979 1.00 18.61 49 SER C N 1
ATOM 2701 C CA . SER C 1 49 ? 8.128 -19.701 15.240 1.00 18.34 49 SER C CA 1
ATOM 2702 C C . SER C 1 49 ? 9.603 -19.548 15.590 1.00 17.96 49 SER C C 1
ATOM 2703 O O . SER C 1 49 ? 10.434 -19.111 14.757 1.00 17.09 49 SER C O 1
ATOM 2706 N N . GLU C 1 50 ? 9.908 -19.899 16.839 1.00 14.91 50 GLU C N 1
ATOM 2707 C CA . GLU C 1 50 ? 11.288 -19.899 17.349 1.00 15.34 50 GLU C CA 1
ATOM 2708 C C . GLU C 1 50 ? 11.933 -21.127 16.708 1.00 15.78 50 GLU C C 1
ATOM 2709 O O . GLU C 1 50 ? 13.128 -21.112 16.362 1.00 15.12 50 GLU C O 1
ATOM 2715 N N . GLN C 1 51 ? 11.127 -22.187 16.559 1.00 12.70 51 GLN C N 1
ATOM 2716 C CA . GLN C 1 51 ? 11.581 -23.447 15.962 1.00 15.28 51 GLN C CA 1
ATOM 2717 C C . GLN C 1 51 ? 12.153 -23.243 14.553 1.00 15.39 51 GLN C C 1
ATOM 2718 O O . GLN C 1 51 ? 13.181 -23.818 14.195 1.00 15.17 51 GLN C O 1
ATOM 2724 N N . GLU C 1 52 ? 11.466 -22.449 13.746 1.00 15.30 52 GLU C N 1
ATOM 2725 C CA . GLU C 1 52 ? 11.927 -22.177 12.391 1.00 15.48 52 GLU C CA 1
ATOM 2726 C C . GLU C 1 52 ? 13.312 -21.531 12.470 1.00 13.83 52 GLU C C 1
ATOM 2727 O O . GLU C 1 52 ? 14.179 -21.872 11.702 1.00 16.32 52 GLU C O 1
ATOM 2733 N N . LEU C 1 53 ? 13.517 -20.613 13.402 1.00 14.20 53 LEU C N 1
ATOM 2734 C CA . LEU C 1 53 ? 14.813 -19.965 13.547 1.00 14.48 53 LEU C CA 1
ATOM 2735 C C . LEU C 1 53 ? 15.831 -20.986 14.029 1.00 15.73 53 LEU C C 1
ATOM 2736 O O . LEU C 1 53 ? 16.947 -21.050 13.499 1.00 15.72 53 LEU C O 1
ATOM 2741 N N . LEU C 1 54 ? 15.452 -21.806 15.010 1.00 14.01 54 LEU C N 1
ATOM 2742 C CA . LEU C 1 54 ? 16.349 -22.852 15.504 1.00 13.76 54 LEU C CA 1
ATOM 2743 C C . LEU C 1 54 ? 16.816 -23.784 14.359 1.00 14.68 54 LEU C C 1
ATOM 2744 O O . LEU C 1 54 ? 18.002 -24.090 14.258 1.00 14.36 54 LEU C O 1
ATOM 2749 N N . ASP C 1 55 ? 15.889 -24.194 13.488 1.00 13.59 55 ASP C N 1
ATOM 2750 C CA . ASP C 1 55 ? 16.188 -25.102 12.381 1.00 14.51 55 ASP C CA 1
ATOM 2751 C C . ASP C 1 55 ? 16.814 -24.478 11.151 1.00 15.14 55 ASP C C 1
ATOM 2752 O O . ASP C 1 55 ? 17.595 -25.132 10.484 1.00 15.70 55 ASP C O 1
ATOM 2757 N N . CYS C 1 56 ? 16.431 -23.239 10.830 1.00 14.83 56 CYS C N 1
ATOM 2758 C CA . CYS C 1 56 ? 16.877 -22.580 9.597 1.00 16.03 56 CYS C CA 1
ATOM 2759 C C . CYS C 1 56 ? 18.011 -21.566 9.625 1.00 14.39 56 CYS C C 1
ATOM 2760 O O . CYS C 1 56 ? 18.595 -21.288 8.576 1.00 13.43 56 CYS C O 1
ATOM 2763 N N . ASP C 1 57 ? 18.316 -20.998 10.795 1.00 14.12 57 ASP C N 1
ATOM 2764 C CA . ASP C 1 57 ? 19.424 -20.050 10.896 1.00 14.97 57 ASP C CA 1
ATOM 2765 C C . ASP C 1 57 ? 20.706 -20.879 10.931 1.00 15.83 57 ASP C C 1
ATOM 2766 O O . ASP C 1 57 ? 21.133 -21.305 11.999 1.00 15.68 57 ASP C O 1
ATOM 2771 N N . ARG C 1 58 ? 21.341 -21.092 9.784 1.00 16.45 58 ARG C N 1
ATOM 2772 C CA . ARG C 1 58 ? 22.512 -21.951 9.787 1.00 18.63 58 ARG C CA 1
ATOM 2773 C C . ARG C 1 58 ? 23.798 -21.317 10.199 1.00 19.74 58 ARG C C 1
ATOM 2774 O O . ARG C 1 58 ? 24.827 -21.968 10.220 1.00 18.92 58 ARG C O 1
ATOM 2782 N N . ARG C 1 59 ? 23.713 -20.034 10.538 1.00 20.08 59 ARG C N 1
ATOM 2783 C CA . ARG C 1 59 ? 24.833 -19.296 11.072 1.00 21.65 59 ARG C CA 1
ATOM 2784 C C . ARG C 1 59 ? 24.874 -19.791 12.531 1.00 20.72 59 ARG C C 1
ATOM 2785 O O . ARG C 1 59 ? 25.943 -19.989 13.107 1.00 21.38 59 ARG C O 1
ATOM 2793 N N . SER C 1 60 ? 23.709 -20.013 13.131 1.00 18.25 60 SER C N 1
ATOM 2794 C CA . SER C 1 60 ? 23.706 -20.477 14.521 1.00 18.17 60 SER C CA 1
ATOM 2795 C C . SER C 1 60 ? 23.922 -21.989 14.620 1.00 17.50 60 SER C C 1
ATOM 2796 O O . SER C 1 60 ? 23.934 -22.699 13.612 1.00 18.12 60 SER C O 1
ATOM 2799 N N . TYR C 1 61 ? 24.060 -22.471 15.847 1.00 16.76 61 TYR C N 1
ATOM 2800 C CA . TYR C 1 61 ? 24.357 -23.868 16.097 1.00 16.82 61 TYR C CA 1
ATOM 2801 C C . TYR C 1 61 ? 23.244 -24.653 16.793 1.00 18.36 61 TYR C C 1
ATOM 2802 O O . TYR C 1 61 ? 23.506 -25.426 17.727 1.00 17.10 61 TYR C O 1
ATOM 2811 N N . GLY C 1 62 ? 21.998 -24.436 16.361 1.00 17.03 62 GLY C N 1
ATOM 2812 C CA . GLY C 1 62 ? 20.876 -25.159 16.940 1.00 16.24 62 GLY C CA 1
ATOM 2813 C C . GLY C 1 62 ? 20.818 -25.027 18.447 1.00 16.59 62 GLY C C 1
ATOM 2814 O O . GLY C 1 62 ? 20.894 -23.916 18.968 1.00 16.80 62 GLY C O 1
ATOM 2815 N N . CYS C 1 63 ? 20.696 -26.140 19.160 1.00 16.49 63 CYS C N 1
ATOM 2816 C CA . CYS C 1 63 ? 20.603 -26.073 20.614 1.00 17.32 63 CYS C CA 1
ATOM 2817 C C . CYS C 1 63 ? 21.947 -25.853 21.273 1.00 18.05 63 CYS C C 1
ATOM 2818 O O . CYS C 1 63 ? 22.057 -25.911 22.490 1.00 19.99 63 CYS C O 1
ATOM 2821 N N . ASN C 1 64 ? 22.981 -25.606 20.482 1.00 18.28 64 ASN C N 1
ATOM 2822 C CA . ASN C 1 64 ? 24.288 -25.366 21.056 1.00 18.53 64 ASN C CA 1
ATOM 2823 C C . ASN C 1 64 ? 24.639 -23.882 21.066 1.00 18.09 64 ASN C C 1
ATOM 2824 O O . ASN C 1 64 ? 25.792 -23.526 21.221 1.00 18.86 64 ASN C O 1
ATOM 2829 N N . GLY C 1 65 ? 23.648 -23.017 20.894 1.00 17.55 65 GLY C N 1
ATOM 2830 C CA . GLY C 1 65 ? 23.936 -21.594 20.917 1.00 19.16 65 GLY C CA 1
ATOM 2831 C C . GLY C 1 65 ? 23.727 -20.972 19.547 1.00 19.89 65 GLY C C 1
ATOM 2832 O O . GLY C 1 65 ? 23.760 -21.665 18.514 1.00 17.48 65 GLY C O 1
ATOM 2833 N N . GLY C 1 66 ? 23.525 -19.658 19.546 1.00 19.07 66 GLY C N 1
ATOM 2834 C CA . GLY C 1 66 ? 23.285 -18.942 18.309 1.00 19.16 66 GLY C CA 1
ATOM 2835 C C . GLY C 1 66 ? 23.372 -17.440 18.506 1.00 20.90 66 GLY C C 1
ATOM 2836 O O . GLY C 1 66 ? 23.688 -16.963 19.608 1.00 21.71 66 GLY C O 1
ATOM 2837 N N . TYR C 1 67 ? 23.060 -16.708 17.441 1.00 20.45 67 TYR C N 1
ATOM 2838 C CA . TYR C 1 67 ? 23.150 -15.253 17.429 1.00 20.91 67 TYR C CA 1
ATOM 2839 C C . TYR C 1 67 ? 21.804 -14.584 17.156 1.00 19.66 67 TYR C C 1
ATOM 2840 O O . TYR C 1 67 ? 21.148 -14.829 16.138 1.00 19.15 67 TYR C O 1
ATOM 2849 N N . PRO C 1 68 ? 21.348 -13.750 18.095 1.00 17.60 68 PRO C N 1
ATOM 2850 C CA . PRO C 1 68 ? 20.061 -13.091 17.861 1.00 17.26 68 PRO C CA 1
ATOM 2851 C C . PRO C 1 68 ? 20.118 -12.294 16.540 1.00 17.20 68 PRO C C 1
ATOM 2852 O O . PRO C 1 68 ? 19.121 -12.159 15.836 1.00 15.74 68 PRO C O 1
ATOM 2856 N N . TRP C 1 69 ? 21.293 -11.794 16.184 1.00 16.66 69 TRP C N 1
ATOM 2857 C CA . TRP C 1 69 ? 21.358 -11.027 14.963 1.00 18.11 69 TRP C CA 1
ATOM 2858 C C . TRP C 1 69 ? 21.305 -11.844 13.687 1.00 17.92 69 TRP C C 1
ATOM 2859 O O . TRP C 1 69 ? 20.758 -11.370 12.699 1.00 19.08 69 TRP C O 1
ATOM 2870 N N . SER C 1 70 ? 21.857 -13.050 13.656 1.00 18.42 70 SER C N 1
ATOM 2871 C CA . SER C 1 70 ? 21.740 -13.801 12.409 1.00 18.33 70 SER C CA 1
ATOM 2872 C C . SER C 1 70 ? 20.278 -14.282 12.275 1.00 17.58 70 SER C C 1
ATOM 2873 O O . SER C 1 70 ? 19.745 -14.380 11.170 1.00 14.90 70 SER C O 1
ATOM 2876 N N . ALA C 1 71 ? 19.620 -14.548 13.396 1.00 16.43 71 ALA C N 1
ATOM 2877 C CA . ALA C 1 71 ? 18.240 -15.018 13.325 1.00 17.57 71 ALA C CA 1
ATOM 2878 C C . ALA C 1 71 ? 17.369 -13.922 12.737 1.00 16.97 71 ALA C C 1
ATOM 2879 O O . ALA C 1 71 ? 16.506 -14.188 11.901 1.00 19.16 71 ALA C O 1
ATOM 2881 N N . LEU C 1 72 ? 17.591 -12.692 13.198 1.00 15.63 72 LEU C N 1
ATOM 2882 C CA . LEU C 1 72 ? 16.835 -11.541 12.741 1.00 13.90 72 LEU C CA 1
ATOM 2883 C C . LEU C 1 72 ? 17.090 -11.250 11.264 1.00 14.49 72 LEU C C 1
ATOM 2884 O O . LEU C 1 72 ? 16.197 -10.766 10.577 1.00 12.82 72 LEU C O 1
ATOM 2889 N N . GLN C 1 73 ? 18.302 -11.549 10.783 1.00 15.13 73 GLN C N 1
ATOM 2890 C CA . GLN C 1 73 ? 18.673 -11.325 9.369 1.00 16.76 73 GLN C CA 1
ATOM 2891 C C . GLN C 1 73 ? 17.911 -12.329 8.514 1.00 17.00 73 GLN C C 1
ATOM 2892 O O . GLN C 1 73 ? 17.374 -12.009 7.439 1.00 16.18 73 GLN C O 1
ATOM 2898 N N . LEU C 1 74 ? 17.835 -13.550 9.030 1.00 15.55 74 LEU C N 1
ATOM 2899 C CA . LEU C 1 74 ? 17.109 -14.600 8.354 1.00 14.62 74 LEU C CA 1
ATOM 2900 C C . LEU C 1 74 ? 15.639 -14.158 8.105 1.00 15.26 74 LEU C C 1
ATOM 2901 O O . LEU C 1 74 ? 15.091 -14.304 6.992 1.00 13.34 74 LEU C O 1
ATOM 2906 N N . VAL C 1 75 ? 14.999 -13.599 9.129 1.00 15.15 75 VAL C N 1
ATOM 2907 C CA . VAL C 1 75 ? 13.615 -13.150 8.964 1.00 15.41 75 VAL C CA 1
ATOM 2908 C C . VAL C 1 75 ? 13.500 -11.976 7.972 1.00 16.75 75 VAL C C 1
ATOM 2909 O O . VAL C 1 75 ? 12.479 -11.823 7.307 1.00 16.98 75 VAL C O 1
ATOM 2913 N N . ALA C 1 76 ? 14.520 -11.126 7.888 1.00 17.37 76 ALA C N 1
ATOM 2914 C CA . ALA C 1 76 ? 14.455 -10.013 6.939 1.00 18.39 76 ALA C CA 1
ATOM 2915 C C . ALA C 1 76 ? 14.683 -10.524 5.500 1.00 19.53 76 ALA C C 1
ATOM 2916 O O . ALA C 1 76 ? 14.152 -9.967 4.524 1.00 20.62 76 ALA C O 1
ATOM 2918 N N . GLN C 1 77 ? 15.466 -11.590 5.367 1.00 21.05 77 GLN C N 1
ATOM 2919 C CA . GLN C 1 77 ? 15.746 -12.156 4.049 1.00 20.80 77 GLN C CA 1
ATOM 2920 C C . GLN C 1 77 ? 14.652 -13.088 3.548 1.00 21.15 77 GLN C C 1
ATOM 2921 O O . GLN C 1 77 ? 14.268 -13.036 2.378 1.00 21.25 77 GLN C O 1
ATOM 2927 N N . TYR C 1 78 ? 14.146 -13.943 4.425 1.00 21.27 78 TYR C N 1
ATOM 2928 C CA . TYR C 1 78 ? 13.126 -14.888 4.021 1.00 21.90 78 TYR C CA 1
ATOM 2929 C C . TYR C 1 78 ? 11.796 -14.596 4.653 1.00 24.07 78 TYR C C 1
ATOM 2930 O O . TYR C 1 78 ? 10.796 -14.428 3.963 1.00 28.74 78 TYR C O 1
ATOM 2939 N N . GLY C 1 79 ? 11.779 -14.483 5.969 1.00 22.06 79 GLY C N 1
ATOM 2940 C CA . GLY C 1 79 ? 10.520 -14.230 6.633 1.00 19.12 79 GLY C CA 1
ATOM 2941 C C . GLY C 1 79 ? 10.356 -15.241 7.740 1.00 17.13 79 GLY C C 1
ATOM 2942 O O . GLY C 1 79 ? 11.320 -15.928 8.077 1.00 17.28 79 GLY C O 1
ATOM 2943 N N . ILE C 1 80 ? 9.161 -15.327 8.318 1.00 15.82 80 ILE C N 1
ATOM 2944 C CA . ILE C 1 80 ? 8.930 -16.268 9.395 1.00 15.06 80 ILE C CA 1
ATOM 2945 C C . ILE C 1 80 ? 7.470 -16.716 9.428 1.00 16.72 80 ILE C C 1
ATOM 2946 O O . ILE C 1 80 ? 6.553 -15.978 9.012 1.00 16.85 80 ILE C O 1
ATOM 2951 N N . HIS C 1 81 ? 7.265 -17.946 9.895 1.00 15.38 81 HIS C N 1
ATOM 2952 C CA . HIS C 1 81 ? 5.934 -18.536 9.935 1.00 17.82 81 HIS C CA 1
ATOM 2953 C C . HIS C 1 81 ? 5.327 -18.445 11.320 1.00 18.97 81 HIS C C 1
ATOM 2954 O O . HIS C 1 81 ? 6.053 -18.273 12.294 1.00 19.95 81 HIS C O 1
ATOM 2961 N N . TYR C 1 82 ? 4.000 -18.567 11.396 1.00 20.74 82 TYR C N 1
ATOM 2962 C CA . TYR C 1 82 ? 3.284 -18.510 12.670 1.00 21.63 82 TYR C CA 1
ATOM 2963 C C . TYR C 1 82 ? 3.746 -19.651 13.544 1.00 22.31 82 TYR C C 1
ATOM 2964 O O . TYR C 1 82 ? 4.121 -20.718 13.038 1.00 22.28 82 TYR C O 1
ATOM 2973 N N . ARG C 1 83 ? 3.706 -19.439 14.855 1.00 22.34 83 ARG C N 1
ATOM 2974 C CA . ARG C 1 83 ? 4.154 -20.468 15.777 1.00 23.33 83 ARG C CA 1
ATOM 2975 C C . ARG C 1 83 ? 3.349 -21.757 15.636 1.00 25.61 83 ARG C C 1
ATOM 2976 O O . ARG C 1 83 ? 3.893 -22.859 15.739 1.00 23.05 83 ARG C O 1
ATOM 2984 N N . ASN C 1 84 ? 2.048 -21.620 15.398 1.00 26.90 84 ASN C N 1
ATOM 2985 C CA . ASN C 1 84 ? 1.219 -22.800 15.300 1.00 29.03 84 ASN C CA 1
ATOM 2986 C C . ASN C 1 84 ? 1.513 -23.606 14.033 1.00 29.00 84 ASN C C 1
ATOM 2987 O O . ASN C 1 84 ? 1.338 -24.823 14.013 1.00 27.90 84 ASN C O 1
ATOM 2992 N N . THR C 1 85 ? 2.002 -22.961 12.981 1.00 27.01 85 THR C N 1
ATOM 2993 C CA . THR C 1 85 ? 2.257 -23.729 11.777 1.00 26.06 85 THR C CA 1
ATOM 2994 C C . THR C 1 85 ? 3.615 -24.439 11.857 1.00 23.65 85 THR C C 1
ATOM 2995 O O . THR C 1 85 ? 3.875 -25.389 11.127 1.00 24.98 85 THR C O 1
ATOM 2999 N N . TYR C 1 86 ? 4.458 -23.998 12.784 1.00 21.89 86 TYR C N 1
ATOM 3000 C CA . TYR C 1 86 ? 5.815 -24.541 12.941 1.00 19.59 86 TYR C CA 1
ATOM 3001 C C . TYR C 1 86 ? 6.133 -24.460 14.448 1.00 19.90 86 TYR C C 1
ATOM 3002 O O . TYR C 1 86 ? 6.956 -23.635 14.886 1.00 18.84 86 TYR C O 1
ATOM 3011 N N . PRO C 1 87 ? 5.480 -25.329 15.260 1.00 20.03 87 PRO C N 1
ATOM 3012 C CA . PRO C 1 87 ? 5.627 -25.397 16.726 1.00 21.16 87 PRO C CA 1
ATOM 3013 C C . PRO C 1 87 ? 6.987 -25.777 17.277 1.00 19.10 87 PRO C C 1
ATOM 3014 O O . PRO C 1 87 ? 7.768 -26.446 16.606 1.00 20.13 87 PRO C O 1
ATOM 3018 N N . TYR C 1 88 ? 7.252 -25.337 18.504 1.00 19.28 88 TYR C N 1
ATOM 3019 C CA . TYR C 1 88 ? 8.526 -25.598 19.181 1.00 20.75 88 TYR C CA 1
ATOM 3020 C C . TYR C 1 88 ? 8.648 -27.042 19.644 1.00 22.11 88 TYR C C 1
ATOM 3021 O O . TYR C 1 88 ? 7.754 -27.579 20.314 1.00 23.21 88 TYR C O 1
ATOM 3030 N N . GLU C 1 89 ? 9.775 -27.653 19.315 1.00 21.98 89 GLU C N 1
ATOM 3031 C CA . GLU C 1 89 ? 10.043 -29.047 19.677 1.00 21.80 89 GLU C CA 1
ATOM 3032 C C . GLU C 1 89 ? 11.159 -29.219 20.712 1.00 22.10 89 GLU C C 1
ATOM 3033 O O . GLU C 1 89 ? 11.397 -30.333 21.202 1.00 21.76 89 GLU C O 1
ATOM 3039 N N . GLY C 1 90 ? 11.858 -28.136 21.030 1.00 19.77 90 GLY C N 1
ATOM 3040 C CA . GLY C 1 90 ? 12.926 -28.246 22.003 1.00 21.65 90 GLY C CA 1
ATOM 3041 C C . GLY C 1 90 ? 14.165 -28.972 21.505 1.00 21.26 90 GLY C C 1
ATOM 3042 O O . GLY C 1 90 ? 15.025 -29.324 22.291 1.00 21.01 90 GLY C O 1
ATOM 3043 N N . VAL C 1 91 ? 14.255 -29.190 20.197 1.00 22.17 91 VAL C N 1
ATOM 3044 C CA . VAL C 1 91 ? 15.401 -29.861 19.572 1.00 21.94 91 VAL C CA 1
ATOM 3045 C C . VAL C 1 91 ? 15.469 -29.394 18.116 1.00 21.19 91 VAL C C 1
ATOM 3046 O O . VAL C 1 91 ? 14.431 -29.153 17.486 1.00 23.11 91 VAL C O 1
ATOM 3050 N N . GLN C 1 92 ? 16.677 -29.253 17.586 1.00 20.48 92 GLN C N 1
ATOM 3051 C CA . GLN C 1 92 ? 16.845 -28.801 16.217 1.00 20.77 92 GLN C CA 1
ATOM 3052 C C . GLN C 1 92 ? 16.618 -29.941 15.247 1.00 21.16 92 GLN C C 1
ATOM 3053 O O . GLN C 1 92 ? 17.113 -31.051 15.449 1.00 21.90 92 GLN C O 1
ATOM 3059 N N . ARG C 1 93 ? 15.861 -29.654 14.198 1.00 21.68 93 ARG C N 1
ATOM 3060 C CA . ARG C 1 93 ? 15.562 -30.618 13.140 1.00 22.72 93 ARG C CA 1
ATOM 3061 C C . ARG C 1 93 ? 16.015 -29.920 11.856 1.00 23.09 93 ARG C C 1
ATOM 3062 O O . ARG C 1 93 ? 16.633 -28.847 11.895 1.00 23.41 93 ARG C O 1
ATOM 3070 N N . TYR C 1 94 ? 15.713 -30.506 10.709 1.00 21.06 94 TYR C N 1
ATOM 3071 C CA . TYR C 1 94 ? 16.111 -29.855 9.482 1.00 19.75 94 TYR C CA 1
ATOM 3072 C C . TYR C 1 94 ? 15.141 -28.701 9.222 1.00 18.42 94 TYR C C 1
ATOM 3073 O O . TYR C 1 94 ? 14.018 -28.686 9.749 1.00 18.52 94 TYR C O 1
ATOM 3082 N N . CYS C 1 95 ? 15.587 -27.730 8.433 1.00 17.23 95 CYS C N 1
ATOM 3083 C CA . CYS C 1 95 ? 14.783 -26.550 8.116 1.00 18.03 95 CYS C CA 1
ATOM 3084 C C . CYS C 1 95 ? 13.578 -26.943 7.275 1.00 18.11 95 CYS C C 1
ATOM 3085 O O . CYS C 1 95 ? 13.733 -27.494 6.194 1.00 18.51 95 CYS C O 1
ATOM 3088 N N . ARG C 1 96 ? 12.389 -26.632 7.782 1.00 18.45 96 ARG C N 1
ATOM 3089 C CA . ARG C 1 96 ? 11.120 -26.961 7.149 1.00 18.44 96 ARG C CA 1
ATOM 3090 C C . ARG C 1 96 ? 10.302 -25.752 6.678 1.00 19.54 96 ARG C C 1
ATOM 3091 O O . ARG C 1 96 ? 9.116 -25.891 6.359 1.00 20.09 96 ARG C O 1
ATOM 3099 N N . SER C 1 97 ? 10.933 -24.575 6.660 1.00 19.18 97 SER C N 1
ATOM 3100 C CA . SER C 1 97 ? 10.286 -23.326 6.239 1.00 22.12 97 SER C CA 1
ATOM 3101 C C . SER C 1 97 ? 9.600 -23.380 4.884 1.00 22.13 97 SER C C 1
ATOM 3102 O O . SER C 1 97 ? 8.464 -22.926 4.722 1.00 23.08 97 SER C O 1
ATOM 3105 N N . ARG C 1 98 ? 10.312 -23.902 3.901 1.00 23.20 98 ARG C N 1
ATOM 3106 C CA . ARG C 1 98 ? 9.778 -23.938 2.560 1.00 27.16 98 ARG C CA 1
ATOM 3107 C C . ARG C 1 98 ? 8.652 -24.936 2.368 1.00 25.82 98 ARG C C 1
ATOM 3108 O O . ARG C 1 98 ? 8.011 -24.913 1.331 1.00 26.27 98 ARG C O 1
ATOM 3116 N N . GLU C 1 99 ? 8.406 -25.794 3.361 1.00 24.03 99 GLU C N 1
ATOM 3117 C CA . GLU C 1 99 ? 7.341 -26.805 3.288 1.00 23.19 99 GLU C CA 1
ATOM 3118 C C . GLU C 1 99 ? 6.004 -26.263 3.800 1.00 21.56 99 GLU C C 1
ATOM 3119 O O . GLU C 1 99 ? 4.962 -26.866 3.606 1.00 20.81 99 GLU C O 1
ATOM 3125 N N . LYS C 1 100 ? 6.072 -25.127 4.471 1.00 20.59 100 LYS C N 1
ATOM 3126 C CA . LYS C 1 100 ? 4.929 -24.504 5.085 1.00 20.48 100 LYS C CA 1
ATOM 3127 C C . LYS C 1 100 ? 4.246 -23.461 4.224 1.00 22.41 100 LYS C C 1
ATOM 3128 O O . LYS C 1 100 ? 3.338 -22.789 4.677 1.00 24.47 100 LYS C O 1
ATOM 3134 N N . GLY C 1 101 ? 4.672 -23.290 2.989 1.00 23.92 101 GLY C N 1
ATOM 3135 C CA . GLY C 1 101 ? 4.010 -22.281 2.185 1.00 24.73 101 GLY C CA 1
ATOM 3136 C C . GLY C 1 101 ? 4.503 -20.891 2.546 1.00 23.60 101 GLY C C 1
ATOM 3137 O O . GLY C 1 101 ? 5.491 -20.737 3.259 1.00 23.63 101 GLY C O 1
ATOM 3138 N N . PRO C 1 102 ? 3.816 -19.852 2.071 1.00 24.76 102 PRO C N 1
ATOM 3139 C CA . PRO C 1 102 ? 4.181 -18.461 2.330 1.00 23.82 102 PRO C CA 1
ATOM 3140 C C . PRO C 1 102 ? 4.482 -18.132 3.778 1.00 22.97 102 PRO C C 1
ATOM 3141 O O . PRO C 1 102 ? 3.866 -18.677 4.690 1.00 22.33 102 PRO C O 1
ATOM 3145 N N . TYR C 1 103 ? 5.452 -17.245 3.977 1.00 23.01 103 TYR C N 1
ATOM 3146 C CA . TYR C 1 103 ? 5.806 -16.795 5.311 1.00 24.53 103 TYR C CA 1
ATOM 3147 C C . TYR C 1 103 ? 4.622 -15.998 5.816 1.00 23.82 103 TYR C C 1
ATOM 3148 O O . TYR C 1 103 ? 3.778 -15.558 5.030 1.00 22.39 103 TYR C O 1
ATOM 3157 N N . ALA C 1 104 ? 4.556 -15.845 7.130 1.00 23.46 104 ALA C N 1
ATOM 3158 C CA . ALA C 1 104 ? 3.491 -15.093 7.772 1.00 23.85 104 ALA C CA 1
ATOM 3159 C C . ALA C 1 104 ? 3.911 -13.630 7.903 1.00 23.42 104 ALA C C 1
ATOM 3160 O O . ALA C 1 104 ? 3.099 -12.744 7.723 1.00 25.18 104 ALA C O 1
ATOM 3162 N N . ALA C 1 105 ? 5.180 -13.376 8.208 1.00 23.33 105 ALA C N 1
ATOM 3163 C CA . ALA C 1 105 ? 5.647 -12.010 8.359 1.00 21.74 105 ALA C CA 1
ATOM 3164 C C . ALA C 1 105 ? 7.066 -11.893 7.865 1.00 21.44 105 ALA C C 1
ATOM 3165 O O . ALA C 1 105 ? 7.811 -12.856 7.909 1.00 20.82 105 ALA C O 1
ATOM 3167 N N . LYS C 1 106 ? 7.434 -10.718 7.376 1.00 21.20 106 LYS C N 1
ATOM 3168 C CA . LYS C 1 106 ? 8.794 -10.485 6.892 1.00 21.26 106 LYS C CA 1
ATOM 3169 C C . LYS C 1 106 ? 9.220 -9.074 7.317 1.00 21.46 106 LYS C C 1
ATOM 3170 O O . LYS C 1 106 ? 8.431 -8.129 7.257 1.00 23.72 106 LYS C O 1
ATOM 3176 N N . THR C 1 107 ? 10.446 -8.927 7.783 1.00 19.62 107 THR C N 1
ATOM 3177 C CA . THR C 1 107 ? 10.886 -7.620 8.205 1.00 21.01 107 THR C CA 1
ATOM 3178 C C . THR C 1 107 ? 11.737 -7.029 7.092 1.00 23.58 107 THR C C 1
ATOM 3179 O O . THR C 1 107 ? 11.979 -7.699 6.078 1.00 23.16 107 THR C O 1
ATOM 3183 N N . ASP C 1 108 ? 12.212 -5.802 7.286 1.00 23.23 108 ASP C N 1
ATOM 3184 C CA . ASP C 1 108 ? 13.008 -5.126 6.263 1.00 25.65 108 ASP C CA 1
ATOM 3185 C C . ASP C 1 108 ? 14.406 -4.790 6.721 1.00 25.81 108 ASP C C 1
ATOM 3186 O O . ASP C 1 108 ? 15.087 -3.992 6.096 1.00 29.36 108 ASP C O 1
ATOM 3191 N N . GLY C 1 109 ? 14.843 -5.378 7.821 1.00 23.94 109 GLY C N 1
ATOM 3192 C CA . GLY C 1 109 ? 16.180 -5.080 8.268 1.00 22.72 109 GLY C CA 1
ATOM 3193 C C . GLY C 1 109 ? 16.401 -5.405 9.728 1.00 22.03 109 GLY C C 1
ATOM 3194 O O . GLY C 1 109 ? 15.468 -5.764 10.458 1.00 19.41 109 GLY C O 1
ATOM 3195 N N . VAL C 1 110 ? 17.661 -5.293 10.127 1.00 21.62 110 VAL C N 1
ATOM 3196 C CA . VAL C 1 110 ? 18.096 -5.529 11.498 1.00 23.04 110 VAL C CA 1
ATOM 3197 C C . VAL C 1 110 ? 19.031 -4.394 11.889 1.00 24.80 110 VAL C C 1
ATOM 3198 O O . VAL C 1 110 ? 19.954 -4.072 11.137 1.00 26.10 110 VAL C O 1
ATOM 3202 N N . ARG C 1 111 ? 18.809 -3.803 13.061 1.00 25.72 111 ARG C N 1
ATOM 3203 C CA . ARG C 1 111 ? 19.659 -2.718 13.542 1.00 27.38 111 ARG C CA 1
ATOM 3204 C C . ARG C 1 111 ? 20.282 -3.036 14.898 1.00 26.87 111 ARG C C 1
ATOM 3205 O O . ARG C 1 111 ? 19.665 -3.674 15.738 1.00 25.59 111 ARG C O 1
ATOM 3213 N N . GLN C 1 112 ? 21.510 -2.591 15.103 1.00 28.02 112 GLN C N 1
ATOM 3214 C CA . GLN C 1 112 ? 22.199 -2.797 16.369 1.00 28.92 112 GLN C CA 1
ATOM 3215 C C . GLN C 1 112 ? 22.236 -1.491 17.181 1.00 29.69 112 GLN C C 1
ATOM 3216 O O . GLN C 1 112 ? 22.544 -0.419 16.649 1.00 27.44 112 GLN C O 1
ATOM 3222 N N . VAL C 1 113 ? 21.944 -1.578 18.472 1.00 29.18 113 VAL C N 1
ATOM 3223 C CA . VAL C 1 113 ? 21.983 -0.393 19.311 1.00 28.53 113 VAL C CA 1
ATOM 3224 C C . VAL C 1 113 ? 23.451 -0.130 19.603 1.00 30.07 113 VAL C C 1
ATOM 3225 O O . VAL C 1 113 ? 24.234 -1.074 19.626 1.00 29.70 113 VAL C O 1
ATOM 3229 N N . GLN C 1 114 ? 23.844 1.129 19.819 1.00 31.19 114 GLN C N 1
ATOM 3230 C CA . GLN C 1 114 ? 25.243 1.428 20.158 1.00 33.17 114 GLN C CA 1
ATOM 3231 C C . GLN C 1 114 ? 25.524 0.647 21.448 1.00 32.74 114 GLN C C 1
ATOM 3232 O O . GLN C 1 114 ? 24.745 0.703 22.386 1.00 31.15 114 GLN C O 1
ATOM 3238 N N . PRO C 1 115 ? 26.639 -0.087 21.507 1.00 33.74 115 PRO C N 1
ATOM 3239 C CA . PRO C 1 115 ? 26.997 -0.884 22.689 1.00 34.56 115 PRO C CA 1
ATOM 3240 C C . PRO C 1 115 ? 27.580 -0.149 23.899 1.00 36.34 115 PRO C C 1
ATOM 3241 O O . PRO C 1 115 ? 28.150 0.935 23.780 1.00 35.00 115 PRO C O 1
ATOM 3245 N N . TYR C 1 116 ? 27.416 -0.768 25.066 1.00 36.17 116 TYR C N 1
ATOM 3246 C CA . TYR C 1 116 ? 27.918 -0.233 26.304 1.00 35.95 116 TYR C CA 1
ATOM 3247 C C . TYR C 1 116 ? 27.421 1.175 26.554 1.00 35.95 116 TYR C C 1
ATOM 3248 O O . TYR C 1 116 ? 28.171 2.024 27.017 1.00 36.81 116 TYR C O 1
ATOM 3257 N N . ASN C 1 117 ? 26.146 1.411 26.263 1.00 36.59 117 ASN C N 1
ATOM 3258 C CA . ASN C 1 117 ? 25.537 2.723 26.454 1.00 36.67 117 ASN C CA 1
ATOM 3259 C C . ASN C 1 117 ? 24.091 2.586 26.907 1.00 35.86 117 ASN C C 1
ATOM 3260 O O . ASN C 1 117 ? 23.214 2.244 26.121 1.00 35.56 117 ASN C O 1
ATOM 3265 N N . GLU C 1 118 ? 23.838 2.867 28.181 1.00 36.33 118 GLU C N 1
ATOM 3266 C CA . GLU C 1 118 ? 22.490 2.742 28.727 1.00 34.49 118 GLU C CA 1
ATOM 3267 C C . GLU C 1 118 ? 21.463 3.614 28.027 1.00 33.83 118 GLU C C 1
ATOM 3268 O O . GLU C 1 118 ? 20.316 3.207 27.825 1.00 33.25 118 GLU C O 1
ATOM 3274 N N . GLY C 1 119 ? 21.869 4.824 27.662 1.00 34.50 119 GLY C N 1
ATOM 3275 C CA . GLY C 1 119 ? 20.939 5.748 27.017 1.00 34.67 119 GLY C CA 1
ATOM 3276 C C . GLY C 1 119 ? 20.421 5.298 25.670 1.00 33.74 119 GLY C C 1
ATOM 3277 O O . GLY C 1 119 ? 19.246 5.462 25.333 1.00 33.03 119 GLY C O 1
ATOM 3278 N N . ALA C 1 120 ? 21.321 4.732 24.877 1.00 35.54 120 ALA C N 1
ATOM 3279 C CA . ALA C 1 120 ? 20.959 4.231 23.553 1.00 34.77 120 ALA C CA 1
ATOM 3280 C C . ALA C 1 120 ? 19.902 3.113 23.672 1.00 34.57 120 ALA C C 1
ATOM 3281 O O . ALA C 1 120 ? 18.871 3.148 23.000 1.00 33.76 120 ALA C O 1
ATOM 3283 N N . LEU C 1 121 ? 20.151 2.140 24.553 1.00 34.36 121 LEU C N 1
ATOM 3284 C CA . LEU C 1 121 ? 19.228 1.023 24.728 1.00 32.91 121 LEU C CA 1
ATOM 3285 C C . LEU C 1 121 ? 17.837 1.483 25.124 1.00 32.50 121 LEU C C 1
ATOM 3286 O O . LEU C 1 121 ? 16.842 1.084 24.509 1.00 31.86 121 LEU C O 1
ATOM 3291 N N . LEU C 1 122 ? 17.763 2.335 26.145 1.00 33.12 122 LEU C N 1
ATOM 3292 C CA . LEU C 1 122 ? 16.479 2.847 26.620 1.00 32.56 122 LEU C CA 1
ATOM 3293 C C . LEU C 1 122 ? 15.692 3.472 25.491 1.00 33.47 122 LEU C C 1
ATOM 3294 O O . LEU C 1 122 ? 14.478 3.273 25.383 1.00 34.23 122 LEU C O 1
ATOM 3299 N N . TYR C 1 123 ? 16.375 4.234 24.641 1.00 35.05 123 TYR C N 1
ATOM 3300 C CA . TYR C 1 123 ? 15.673 4.871 23.538 1.00 36.95 123 TYR C CA 1
ATOM 3301 C C . TYR C 1 123 ? 15.093 3.821 22.583 1.00 35.36 123 TYR C C 1
ATOM 3302 O O . TYR C 1 123 ? 13.965 3.960 22.114 1.00 34.36 123 TYR C O 1
ATOM 3311 N N . SER C 1 124 ? 15.845 2.762 22.298 1.00 34.12 124 SER C N 1
ATOM 3312 C CA . SER C 1 124 ? 15.306 1.742 21.408 1.00 32.39 124 SER C CA 1
ATOM 3313 C C . SER C 1 124 ? 14.100 1.043 22.041 1.00 31.13 124 SER C C 1
ATOM 3314 O O . SER C 1 124 ? 13.083 0.811 21.389 1.00 30.64 124 SER C O 1
ATOM 3317 N N . ILE C 1 125 ? 14.196 0.728 23.328 1.00 31.02 125 ILE C N 1
ATOM 3318 C CA . ILE C 1 125 ? 13.098 0.064 24.032 1.00 29.28 125 ILE C CA 1
ATOM 3319 C C . ILE C 1 125 ? 11.835 0.931 23.923 1.00 29.27 125 ILE C C 1
ATOM 3320 O O . ILE C 1 125 ? 10.709 0.448 23.702 1.00 28.80 125 ILE C O 1
ATOM 3325 N N . ALA C 1 126 ? 12.042 2.234 24.051 1.00 31.56 126 ALA C N 1
ATOM 3326 C CA . ALA C 1 126 ? 10.962 3.213 23.958 1.00 31.22 126 ALA C CA 1
ATOM 3327 C C . ALA C 1 126 ? 10.254 3.091 22.617 1.00 31.74 126 ALA C C 1
ATOM 3328 O O . ALA C 1 126 ? 9.105 3.499 22.463 1.00 30.73 126 ALA C O 1
ATOM 3330 N N . ASN C 1 127 ? 10.954 2.554 21.626 1.00 33.31 127 ASN C N 1
ATOM 3331 C CA . ASN C 1 127 ? 10.343 2.412 20.314 1.00 34.40 127 ASN C CA 1
ATOM 3332 C C . ASN C 1 127 ? 9.777 1.036 20.034 1.00 33.62 127 ASN C C 1
ATOM 3333 O O . ASN C 1 127 ? 8.738 0.913 19.381 1.00 33.81 127 ASN C O 1
ATOM 3338 N N . GLN C 1 128 ? 10.440 0.005 20.549 1.00 31.60 128 GLN C N 1
ATOM 3339 C CA . GLN C 1 128 ? 9.976 -1.352 20.311 1.00 29.76 128 GLN C CA 1
ATOM 3340 C C . GLN C 1 128 ? 10.785 -2.320 21.177 1.00 27.49 128 GLN C C 1
ATOM 3341 O O . GLN C 1 128 ? 11.851 -1.960 21.689 1.00 26.74 128 GLN C O 1
ATOM 3347 N N . PRO C 1 129 ? 10.298 -3.566 21.328 1.00 25.14 129 PRO C N 1
ATOM 3348 C CA . PRO C 1 129 ? 11.027 -4.556 22.136 1.00 23.96 129 PRO C CA 1
ATOM 3349 C C . PRO C 1 129 ? 12.407 -4.753 21.496 1.00 23.81 129 PRO C C 1
ATOM 3350 O O . PRO C 1 129 ? 12.522 -4.708 20.271 1.00 25.58 129 PRO C O 1
ATOM 3354 N N . VAL C 1 130 ? 13.435 -4.968 22.313 1.00 23.75 130 VAL C N 1
ATOM 3355 C CA . VAL C 1 130 ? 14.797 -5.126 21.812 1.00 24.40 130 VAL C CA 1
ATOM 3356 C C . VAL C 1 130 ? 15.465 -6.389 22.334 1.00 25.14 130 VAL C C 1
ATOM 3357 O O . VAL C 1 130 ? 15.244 -6.782 23.479 1.00 23.91 130 VAL C O 1
ATOM 3361 N N . SER C 1 131 ? 16.288 -7.007 21.491 1.00 24.10 131 SER C N 1
ATOM 3362 C CA . SER C 1 131 ? 17.019 -8.221 21.856 1.00 23.85 131 SER C CA 1
ATOM 3363 C C . SER C 1 131 ? 18.312 -7.808 22.550 1.00 23.43 131 SER C C 1
ATOM 3364 O O . SER C 1 131 ? 19.129 -7.034 22.024 1.00 23.34 131 SER C O 1
ATOM 3367 N N . VAL C 1 132 ? 18.495 -8.354 23.740 1.00 22.09 132 VAL C N 1
ATOM 3368 C CA . VAL C 1 132 ? 19.638 -8.017 24.561 1.00 20.72 132 VAL C CA 1
ATOM 3369 C C . VAL C 1 132 ? 20.258 -9.276 25.136 1.00 21.87 132 VAL C C 1
ATOM 3370 O O . VAL C 1 132 ? 19.611 -10.322 25.225 1.00 19.89 132 VAL C O 1
ATOM 3374 N N . VAL C 1 133 ? 21.521 -9.172 25.522 1.00 22.61 133 VAL C N 1
ATOM 3375 C CA . VAL C 1 133 ? 22.210 -10.303 26.078 1.00 24.44 133 VAL C CA 1
ATOM 3376 C C . VAL C 1 133 ? 22.714 -9.956 27.477 1.00 25.88 133 VAL C C 1
ATOM 3377 O O . VAL C 1 133 ? 22.675 -8.785 27.878 1.00 25.72 133 VAL C O 1
ATOM 3381 N N . LEU C 1 134 ? 23.140 -10.976 28.222 1.00 25.61 134 LEU C N 1
ATOM 3382 C CA . LEU C 1 134 ? 23.648 -10.803 29.581 1.00 27.10 134 LEU C CA 1
ATOM 3383 C C . LEU C 1 134 ? 24.174 -12.121 30.148 1.00 28.47 134 LEU C C 1
ATOM 3384 O O . LEU C 1 134 ? 24.032 -13.199 29.535 1.00 26.25 134 LEU C O 1
ATOM 3389 N N . GLU C 1 135 ? 24.787 -12.031 31.322 1.00 27.01 135 GLU C N 1
ATOM 3390 C CA . GLU C 1 135 ? 25.312 -13.217 31.973 1.00 28.37 135 GLU C CA 1
ATOM 3391 C C . GLU C 1 135 ? 24.233 -13.786 32.877 1.00 27.91 135 GLU C C 1
ATOM 3392 O O . GLU C 1 135 ? 23.899 -13.185 33.886 1.00 28.03 135 GLU C O 1
ATOM 3398 N N . ALA C 1 136 ? 23.691 -14.945 32.519 1.00 27.62 136 ALA C N 1
ATOM 3399 C CA . ALA C 1 136 ? 22.641 -15.555 33.327 1.00 26.15 136 ALA C CA 1
ATOM 3400 C C . ALA C 1 136 ? 23.087 -16.854 34.000 1.00 24.84 136 ALA C C 1
ATOM 3401 O O . ALA C 1 136 ? 22.334 -17.436 34.737 1.00 25.67 136 ALA C O 1
ATOM 3403 N N . ALA C 1 137 ? 24.317 -17.292 33.766 1.00 25.16 137 ALA C N 1
ATOM 3404 C CA . ALA C 1 137 ? 24.777 -18.548 34.337 1.00 25.48 137 ALA C CA 1
ATOM 3405 C C . ALA C 1 137 ? 24.918 -18.494 35.852 1.00 26.67 137 ALA C C 1
ATOM 3406 O O . ALA C 1 137 ? 25.012 -19.536 36.491 1.00 26.50 137 ALA C O 1
ATOM 3408 N N . GLY C 1 138 ? 24.940 -17.285 36.410 1.00 27.28 138 GLY C N 1
ATOM 3409 C CA . GLY C 1 138 ? 25.107 -17.102 37.842 1.00 26.42 138 GLY C CA 1
ATOM 3410 C C . GLY C 1 138 ? 23.962 -17.598 38.694 1.00 25.97 138 GLY C C 1
ATOM 3411 O O . GLY C 1 138 ? 22.798 -17.433 38.366 1.00 24.70 138 GLY C O 1
ATOM 3412 N N . LYS C 1 139 ? 24.317 -18.189 39.826 1.00 27.28 139 LYS C N 1
ATOM 3413 C CA . LYS C 1 139 ? 23.341 -18.740 40.755 1.00 27.92 139 LYS C CA 1
ATOM 3414 C C . LYS C 1 139 ? 22.247 -17.744 41.193 1.00 27.07 139 LYS C C 1
ATOM 3415 O O . LYS C 1 139 ? 21.086 -18.108 41.344 1.00 26.25 139 LYS C O 1
ATOM 3421 N N . ASP C 1 140 ? 22.593 -16.480 41.373 1.00 28.31 140 ASP C N 1
ATOM 3422 C CA . ASP C 1 140 ? 21.582 -15.524 41.790 1.00 28.94 140 ASP C CA 1
ATOM 3423 C C . ASP C 1 140 ? 20.555 -15.271 40.713 1.00 28.84 140 ASP C C 1
ATOM 3424 O O . ASP C 1 140 ? 19.353 -15.187 40.989 1.00 28.76 140 ASP C O 1
ATOM 3429 N N . PHE C 1 141 ? 21.016 -15.166 39.471 1.00 27.86 141 PHE C N 1
ATOM 3430 C CA . PHE C 1 141 ? 20.076 -14.939 38.378 1.00 27.05 141 PHE C CA 1
ATOM 3431 C C . PHE C 1 141 ? 19.075 -16.102 38.261 1.00 26.27 141 PHE C C 1
ATOM 3432 O O . PHE C 1 141 ? 17.877 -15.893 38.008 1.00 26.50 141 PHE C O 1
ATOM 3440 N N . GLN C 1 142 ? 19.555 -17.326 38.464 1.00 26.05 142 GLN C N 1
ATOM 3441 C CA . GLN C 1 142 ? 18.686 -18.508 38.400 1.00 25.67 142 GLN C CA 1
ATOM 3442 C C . GLN C 1 142 ? 17.624 -18.384 39.477 1.00 25.98 142 GLN C C 1
ATOM 3443 O O . GLN C 1 142 ? 16.473 -18.692 39.233 1.00 25.55 142 GLN C O 1
ATOM 3449 N N . LEU C 1 143 ? 18.027 -17.926 40.662 1.00 27.49 143 LEU C N 1
ATOM 3450 C CA . LEU C 1 143 ? 17.113 -17.798 41.791 1.00 29.02 143 LEU C CA 1
ATOM 3451 C C . LEU C 1 143 ? 16.350 -16.482 41.921 1.00 31.30 143 LEU C C 1
ATOM 3452 O O . LEU C 1 143 ? 15.733 -16.214 42.964 1.00 31.06 143 LEU C O 1
ATOM 3457 N N . TYR C 1 144 ? 16.386 -15.652 40.883 1.00 30.39 144 TYR C N 1
ATOM 3458 C CA . TYR C 1 144 ? 15.660 -14.395 40.944 1.00 30.47 144 TYR C CA 1
ATOM 3459 C C . TYR C 1 144 ? 14.190 -14.707 41.108 1.00 30.15 144 TYR C C 1
ATOM 3460 O O . TYR C 1 144 ? 13.666 -15.588 40.451 1.00 30.27 144 TYR C O 1
ATOM 3469 N N . ARG C 1 145 ? 13.522 -13.960 41.973 1.00 32.69 145 ARG C N 1
ATOM 3470 C CA . ARG C 1 145 ? 12.111 -14.192 42.250 1.00 34.83 145 ARG C CA 1
ATOM 3471 C C . ARG C 1 145 ? 11.220 -12.960 42.072 1.00 33.89 145 ARG C C 1
ATOM 3472 O O . ARG C 1 145 ? 10.009 -13.075 42.119 1.00 33.35 145 ARG C O 1
ATOM 3480 N N . GLY C 1 146 ? 11.811 -11.786 41.888 1.00 33.13 146 GLY C N 1
ATOM 3481 C CA . GLY C 1 146 ? 10.999 -10.594 41.711 1.00 32.67 146 GLY C CA 1
ATOM 3482 C C . GLY C 1 146 ? 11.752 -9.392 42.229 1.00 31.16 146 GLY C C 1
ATOM 3483 O O . GLY C 1 146 ? 12.870 -9.544 42.717 1.00 31.11 146 GLY C O 1
ATOM 3484 N N . GLY C 1 147 ? 11.161 -8.201 42.128 1.00 31.24 147 GLY C N 1
ATOM 3485 C CA . GLY C 1 147 ? 11.844 -6.999 42.608 1.00 29.54 147 GLY C CA 1
ATOM 3486 C C . GLY C 1 147 ? 12.952 -6.574 41.664 1.00 29.28 147 GLY C C 1
ATOM 3487 O O . GLY C 1 147 ? 12.998 -7.017 40.522 1.00 27.76 147 GLY C O 1
ATOM 3488 N N . ILE C 1 148 ? 13.859 -5.730 42.139 1.00 30.28 148 ILE C N 1
ATOM 3489 C CA . ILE C 1 148 ? 14.961 -5.246 41.309 1.00 30.02 148 ILE C CA 1
ATOM 3490 C C . ILE C 1 148 ? 16.164 -6.159 41.431 1.00 30.15 148 ILE C C 1
ATOM 3491 O O . ILE C 1 148 ? 16.650 -6.395 42.532 1.00 30.63 148 ILE C O 1
ATOM 3496 N N . PHE C 1 149 ? 16.657 -6.669 40.306 1.00 28.29 149 PHE C N 1
ATOM 3497 C CA . PHE C 1 149 ? 17.825 -7.530 40.345 1.00 27.06 149 PHE C CA 1
ATOM 3498 C C . PHE C 1 149 ? 19.078 -6.664 40.176 1.00 28.25 149 PHE C C 1
ATOM 3499 O O . PHE C 1 149 ? 19.200 -5.923 39.199 1.00 29.32 149 PHE C O 1
ATOM 3507 N N . VAL C 1 150 ? 20.003 -6.757 41.129 1.00 28.71 150 VAL C N 1
ATOM 3508 C CA . VAL C 1 150 ? 21.236 -5.976 41.098 1.00 30.33 150 VAL C CA 1
ATOM 3509 C C . VAL C 1 150 ? 22.414 -6.914 41.000 1.00 31.06 150 VAL C C 1
ATOM 3510 O O . VAL C 1 150 ? 23.564 -6.472 40.950 1.00 32.24 150 VAL C O 1
ATOM 3514 N N . GLY C 1 151 ? 22.114 -8.212 40.975 1.00 31.40 151 GLY C N 1
ATOM 3515 C CA . GLY C 1 151 ? 23.158 -9.221 40.898 1.00 31.75 151 GLY C CA 1
ATOM 3516 C C . GLY C 1 151 ? 23.246 -10.001 42.193 1.00 31.81 151 GLY C C 1
ATOM 3517 O O . GLY C 1 151 ? 22.253 -10.138 42.892 1.00 31.11 151 GLY C O 1
ATOM 3518 N N . PRO C 1 152 ? 24.425 -10.531 42.540 1.00 32.67 152 PRO C N 1
ATOM 3519 C CA . PRO C 1 152 ? 25.682 -10.446 41.785 1.00 32.70 152 PRO C CA 1
ATOM 3520 C C . PRO C 1 152 ? 25.591 -11.089 40.385 1.00 32.74 152 PRO C C 1
ATOM 3521 O O . PRO C 1 152 ? 24.696 -11.896 40.110 1.00 31.93 152 PRO C O 1
ATOM 3525 N N . CYS C 1 153 ? 26.527 -10.724 39.515 1.00 32.58 153 CYS C N 1
ATOM 3526 C CA . CYS C 1 153 ? 26.626 -11.274 38.155 1.00 32.60 153 CYS C CA 1
ATOM 3527 C C . CYS C 1 153 ? 27.743 -10.556 37.429 1.00 32.23 153 CYS C C 1
ATOM 3528 O O . CYS C 1 153 ? 27.957 -9.365 37.644 1.00 31.68 153 CYS C O 1
ATOM 3531 N N . GLY C 1 154 ? 28.477 -11.298 36.605 1.00 30.90 154 GLY C N 1
ATOM 3532 C CA . GLY C 1 154 ? 29.572 -10.706 35.852 1.00 33.13 154 GLY C CA 1
ATOM 3533 C C . GLY C 1 154 ? 29.028 -10.129 34.564 1.00 32.43 154 GLY C C 1
ATOM 3534 O O . GLY C 1 154 ? 27.822 -9.956 34.431 1.00 31.07 154 GLY C O 1
ATOM 3535 N N . ASN C 1 155 ? 29.894 -9.821 33.613 1.00 32.82 155 ASN C N 1
ATOM 3536 C CA . ASN C 1 155 ? 29.386 -9.283 32.364 1.00 34.27 155 ASN C CA 1
ATOM 3537 C C . ASN C 1 155 ? 29.746 -10.215 31.217 1.00 34.08 155 ASN C C 1
ATOM 3538 O O . ASN C 1 155 ? 29.730 -9.809 30.055 1.00 33.57 155 ASN C O 1
ATOM 3543 N N . LYS C 1 156 ? 30.082 -11.459 31.562 1.00 32.21 156 LYS C N 1
ATOM 3544 C CA . LYS C 1 156 ? 30.409 -12.487 30.576 1.00 32.17 156 LYS C CA 1
ATOM 3545 C C . LYS C 1 156 ? 29.088 -13.023 30.016 1.00 30.08 156 LYS C C 1
ATOM 3546 O O . LYS C 1 156 ? 28.636 -14.112 30.393 1.00 29.09 156 LYS C O 1
ATOM 3552 N N . VAL C 1 157 ? 28.485 -12.258 29.104 1.00 27.24 157 VAL C N 1
ATOM 3553 C CA . VAL C 1 157 ? 27.190 -12.614 28.538 1.00 26.06 157 VAL C CA 1
ATOM 3554 C C . VAL C 1 157 ? 27.114 -14.047 28.007 1.00 23.95 157 VAL C C 1
ATOM 3555 O O . VAL C 1 157 ? 28.075 -14.569 27.444 1.00 23.33 157 VAL C O 1
ATOM 3559 N N . ASP C 1 158 ? 25.961 -14.681 28.195 1.00 23.42 158 ASP C N 1
ATOM 3560 C CA . ASP C 1 158 ? 25.781 -16.067 27.760 1.00 22.94 158 ASP C CA 1
ATOM 3561 C C . ASP C 1 158 ? 24.325 -16.406 27.444 1.00 22.63 158 ASP C C 1
ATOM 3562 O O . ASP C 1 158 ? 24.016 -17.531 27.063 1.00 23.53 158 ASP C O 1
ATOM 3567 N N . HIS C 1 159 ? 23.441 -15.432 27.613 1.00 22.09 159 HIS C N 1
ATOM 3568 C CA . HIS C 1 159 ? 22.016 -15.636 27.429 1.00 22.18 159 HIS C CA 1
ATOM 3569 C C . HIS C 1 159 ? 21.355 -14.462 26.714 1.00 22.72 159 HIS C C 1
ATOM 3570 O O . HIS C 1 159 ? 21.577 -13.305 27.075 1.00 23.16 159 HIS C O 1
ATOM 3577 N N . ALA C 1 160 ? 20.538 -14.757 25.704 1.00 20.62 160 ALA C N 1
ATOM 3578 C CA . ALA C 1 160 ? 19.855 -13.701 24.978 1.00 19.63 160 ALA C CA 1
ATOM 3579 C C . ALA C 1 160 ? 18.391 -13.681 25.410 1.00 19.34 160 ALA C C 1
ATOM 3580 O O . ALA C 1 160 ? 17.759 -14.725 25.527 1.00 18.47 160 ALA C O 1
ATOM 3582 N N . VAL C 1 161 ? 17.871 -12.485 25.674 1.00 19.23 161 VAL C N 1
ATOM 3583 C CA . VAL C 1 161 ? 16.482 -12.287 26.095 1.00 19.38 161 VAL C CA 1
ATOM 3584 C C . VAL C 1 161 ? 15.988 -11.012 25.423 1.00 20.54 161 VAL C C 1
ATOM 3585 O O . VAL C 1 161 ? 16.700 -10.429 24.603 1.00 22.36 161 VAL C O 1
ATOM 3589 N N . ALA C 1 162 ? 14.782 -10.576 25.772 1.00 20.27 162 ALA C N 1
ATOM 3590 C CA . ALA C 1 162 ? 14.227 -9.360 25.199 1.00 21.81 162 ALA C CA 1
ATOM 3591 C C . ALA C 1 162 ? 13.710 -8.363 26.242 1.00 24.73 162 ALA C C 1
ATOM 3592 O O . ALA C 1 162 ? 12.906 -8.718 27.129 1.00 24.21 162 ALA C O 1
ATOM 3594 N N . ALA C 1 163 ? 14.182 -7.119 26.132 1.00 24.92 163 ALA C N 1
ATOM 3595 C CA . ALA C 1 163 ? 13.741 -6.030 27.000 1.00 24.70 163 ALA C CA 1
ATOM 3596 C C . ALA C 1 163 ? 12.493 -5.462 26.325 1.00 23.74 163 ALA C C 1
ATOM 3597 O O . ALA C 1 163 ? 12.559 -5.025 25.169 1.00 24.58 163 ALA C O 1
ATOM 3599 N N . VAL C 1 164 ? 11.357 -5.522 27.019 1.00 22.53 164 VAL C N 1
ATOM 3600 C CA . VAL C 1 164 ? 10.083 -4.997 26.511 1.00 24.04 164 VAL C CA 1
ATOM 3601 C C . VAL C 1 164 ? 9.602 -3.726 27.270 1.00 24.80 164 VAL C C 1
ATOM 3602 O O . VAL C 1 164 ? 8.440 -3.322 27.173 1.00 24.23 164 VAL C O 1
ATOM 3606 N N . GLY C 1 165 ? 10.497 -3.106 28.024 1.00 26.11 165 GLY C N 1
ATOM 3607 C CA . GLY C 1 165 ? 10.116 -1.916 28.761 1.00 26.00 165 GLY C CA 1
ATOM 3608 C C . GLY C 1 165 ? 11.219 -1.509 29.710 1.00 26.46 165 GLY C C 1
ATOM 3609 O O . GLY C 1 165 ? 12.313 -2.065 29.661 1.00 26.43 165 GLY C O 1
ATOM 3610 N N . TYR C 1 166 ? 10.938 -0.531 30.574 1.00 28.09 166 TYR C N 1
ATOM 3611 C CA . TYR C 1 166 ? 11.914 -0.047 31.549 1.00 30.53 166 TYR C CA 1
ATOM 3612 C C . TYR C 1 166 ? 11.263 0.931 32.551 1.00 30.51 166 TYR C C 1
ATOM 3613 O O . TYR C 1 166 ? 10.115 1.343 32.378 1.00 30.74 166 TYR C O 1
ATOM 3622 N N . GLY C 1 167 ? 11.993 1.276 33.603 1.00 30.06 167 GLY C N 1
ATOM 3623 C CA . GLY C 1 167 ? 11.478 2.207 34.595 1.00 30.27 167 GLY C CA 1
ATOM 3624 C C . GLY C 1 167 ? 12.632 3.096 35.013 1.00 30.48 167 GLY C C 1
ATOM 3625 O O . GLY C 1 167 ? 13.696 3.011 34.415 1.00 32.13 167 GLY C O 1
ATOM 3626 N N . PRO C 1 168 ? 12.469 3.959 36.025 1.00 31.04 168 PRO C N 1
ATOM 3627 C CA . PRO C 1 168 ? 13.531 4.859 36.499 1.00 29.57 168 PRO C CA 1
ATOM 3628 C C . PRO C 1 168 ? 14.807 4.143 36.933 1.00 29.98 168 PRO C C 1
ATOM 3629 O O . PRO C 1 168 ? 15.924 4.615 36.665 1.00 30.11 168 PRO C O 1
ATOM 3633 N N . ASN C 1 169 ? 14.659 3.003 37.607 1.00 28.99 169 ASN C N 1
ATOM 3634 C CA . ASN C 1 169 ? 15.848 2.260 38.040 1.00 28.69 169 ASN C CA 1
ATOM 3635 C C . ASN C 1 169 ? 15.940 0.808 37.533 1.00 28.99 169 ASN C C 1
ATOM 3636 O O . ASN C 1 169 ? 16.655 -0.003 38.115 1.00 29.24 169 ASN C O 1
ATOM 3641 N N . TYR C 1 170 ? 15.253 0.495 36.432 1.00 30.25 170 TYR C N 1
ATOM 3642 C CA . TYR C 1 170 ? 15.274 -0.860 35.881 1.00 30.01 170 TYR C CA 1
ATOM 3643 C C . TYR C 1 170 ? 14.857 -0.932 34.415 1.00 31.02 170 TYR C C 1
ATOM 3644 O O . TYR C 1 170 ? 14.277 0.005 33.854 1.00 29.68 170 TYR C O 1
ATOM 3653 N N . ILE C 1 171 ? 15.123 -2.092 33.824 1.00 31.51 171 ILE C N 1
ATOM 3654 C CA . ILE C 1 171 ? 14.742 -2.392 32.445 1.00 31.37 171 ILE C CA 1
ATOM 3655 C C . ILE C 1 171 ? 13.891 -3.679 32.492 1.00 30.29 171 ILE C C 1
ATOM 3656 O O . ILE C 1 171 ? 14.310 -4.679 33.069 1.00 31.88 171 ILE C O 1
ATOM 3661 N N . LEU C 1 172 ? 12.699 -3.639 31.916 1.00 28.34 172 LEU C N 1
ATOM 3662 C CA . LEU C 1 172 ? 11.821 -4.793 31.912 1.00 29.58 172 LEU C CA 1
ATOM 3663 C C . LEU C 1 172 ? 12.262 -5.866 30.879 1.00 30.13 172 LEU C C 1
ATOM 3664 O O . LEU C 1 172 ? 12.279 -5.611 29.669 1.00 29.85 172 LEU C O 1
ATOM 3669 N N . ILE C 1 173 ? 12.620 -7.056 31.369 1.00 28.38 173 ILE C N 1
ATOM 3670 C CA . ILE C 1 173 ? 13.078 -8.161 30.525 1.00 26.73 173 ILE C CA 1
ATOM 3671 C C . ILE C 1 173 ? 12.123 -9.373 30.531 1.00 26.55 173 ILE C C 1
ATOM 3672 O O . ILE C 1 173 ? 11.679 -9.840 31.587 1.00 24.23 173 ILE C O 1
ATOM 3677 N N . LYS C 1 174 ? 11.825 -9.881 29.341 1.00 25.19 174 LYS C N 1
ATOM 3678 C CA . LYS C 1 174 ? 10.982 -11.056 29.182 1.00 24.36 174 LYS C CA 1
ATOM 3679 C C . LYS C 1 174 ? 11.941 -12.239 28.970 1.00 25.56 174 LYS C C 1
ATOM 3680 O O . LYS C 1 174 ? 12.721 -12.256 27.994 1.00 25.13 174 LYS C O 1
ATOM 3686 N N . ASN C 1 17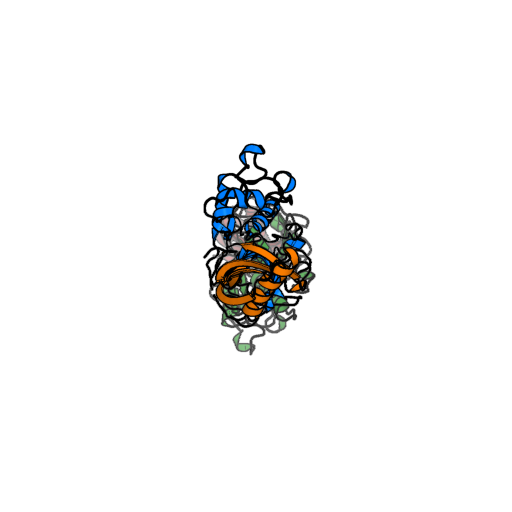5 ? 11.922 -13.200 29.901 1.00 23.05 175 ASN C N 1
ATOM 3687 C CA . ASN C 1 175 ? 12.796 -14.372 29.802 1.00 21.77 175 ASN C CA 1
ATOM 3688 C C . ASN C 1 175 ? 12.029 -15.490 29.137 1.00 21.10 175 ASN C C 1
ATOM 3689 O O . ASN C 1 175 ? 10.799 -15.434 28.989 1.00 20.14 175 ASN C O 1
ATOM 3694 N N . SER C 1 176 ? 12.772 -16.509 28.731 1.00 20.60 176 SER C N 1
ATOM 3695 C CA . SER C 1 176 ? 12.195 -17.651 28.054 1.00 19.98 176 SER C CA 1
ATOM 3696 C C . SER C 1 176 ? 12.358 -18.916 28.902 1.00 20.48 176 SER C C 1
ATOM 3697 O O . SER C 1 176 ? 12.579 -20.002 28.364 1.00 16.24 176 SER C O 1
ATOM 3700 N N . TRP C 1 177 ? 12.247 -18.765 30.227 1.00 21.55 177 TRP C N 1
ATOM 3701 C CA . TRP C 1 177 ? 12.388 -19.899 31.143 1.00 21.60 177 TRP C CA 1
ATOM 3702 C C . TRP C 1 177 ? 11.092 -20.295 31.811 1.00 23.11 177 TRP C C 1
ATOM 3703 O O . TRP C 1 177 ? 11.123 -20.900 32.879 1.00 24.31 177 TRP C O 1
ATOM 3714 N N . GLY C 1 178 ? 9.968 -19.954 31.188 1.00 21.93 178 GLY C N 1
ATOM 3715 C CA . GLY C 1 178 ? 8.675 -20.284 31.745 1.00 22.23 178 GLY C CA 1
ATOM 3716 C C . GLY C 1 178 ? 8.236 -19.244 32.762 1.00 23.75 178 GLY C C 1
ATOM 3717 O O . GLY C 1 178 ? 9.053 -18.450 33.235 1.00 22.56 178 GLY C O 1
ATOM 3718 N N . THR C 1 179 ? 6.949 -19.256 33.102 1.00 25.97 179 THR C N 1
ATOM 3719 C CA . THR C 1 179 ? 6.368 -18.318 34.068 1.00 27.56 179 THR C CA 1
ATOM 3720 C C . THR C 1 179 ? 6.679 -18.731 35.518 1.00 29.44 179 THR C C 1
ATOM 3721 O O . THR C 1 179 ? 6.173 -18.134 36.470 1.00 29.91 179 THR C O 1
ATOM 3725 N N . GLY C 1 180 ? 7.510 -19.755 35.671 1.00 28.60 180 GLY C N 1
ATOM 3726 C CA . GLY C 1 180 ? 7.867 -20.226 36.993 1.00 27.85 180 GLY C CA 1
ATOM 3727 C C . GLY C 1 180 ? 9.168 -19.608 37.443 1.00 27.40 180 GLY C C 1
ATOM 3728 O O . GLY C 1 180 ? 9.549 -19.738 38.605 1.00 25.45 180 GLY C O 1
ATOM 3729 N N . TRP C 1 181 ? 9.874 -18.964 36.517 1.00 27.06 181 TRP C N 1
ATOM 3730 C CA . TRP C 1 181 ? 11.118 -18.304 36.873 1.00 26.75 181 TRP C CA 1
ATOM 3731 C C . TRP C 1 181 ? 10.857 -16.813 37.048 1.00 28.59 181 TRP C C 1
ATOM 3732 O O . TRP C 1 181 ? 10.000 -16.248 36.369 1.00 28.47 181 TRP C O 1
ATOM 3743 N N . GLY C 1 182 ? 11.599 -16.192 37.963 1.00 30.37 182 GLY C N 1
ATOM 3744 C CA . GLY C 1 182 ? 11.466 -14.764 38.214 1.00 32.87 182 GLY C CA 1
ATOM 3745 C C . GLY C 1 182 ? 10.053 -14.317 38.522 1.00 33.76 182 GLY C C 1
ATOM 3746 O O . GLY C 1 182 ? 9.328 -15.011 39.227 1.00 34.83 182 GLY C O 1
ATOM 3747 N N . GLU C 1 183 ? 9.680 -13.148 38.000 1.00 33.81 183 GLU C N 1
ATOM 3748 C CA . GLU C 1 183 ? 8.347 -12.572 38.177 1.00 33.80 183 GLU C CA 1
ATOM 3749 C C . GLU C 1 183 ? 7.474 -13.010 37.029 1.00 31.88 183 GLU C C 1
ATOM 3750 O O . GLU C 1 183 ? 7.342 -12.299 36.040 1.00 31.62 183 GLU C O 1
ATOM 3756 N N . ASN C 1 184 ? 6.863 -14.183 37.155 1.00 31.35 184 ASN C N 1
ATOM 3757 C CA . ASN C 1 184 ? 6.022 -14.706 36.081 1.00 29.51 184 ASN C CA 1
ATOM 3758 C C . ASN C 1 184 ? 6.834 -14.730 34.775 1.00 27.84 184 ASN C C 1
ATOM 3759 O O . ASN C 1 184 ? 6.316 -14.405 33.731 1.00 26.88 184 ASN C O 1
ATOM 3764 N N . GLY C 1 185 ? 8.113 -15.088 34.839 1.00 28.22 185 GLY C N 1
ATOM 3765 C CA . GLY C 1 185 ? 8.906 -15.153 33.620 1.00 27.42 185 GLY C CA 1
ATOM 3766 C C . GLY C 1 185 ? 9.675 -13.895 33.238 1.00 27.07 185 GLY C C 1
ATOM 3767 O O . GLY C 1 185 ? 10.481 -13.926 32.305 1.00 24.94 185 GLY C O 1
ATOM 3768 N N . TYR C 1 186 ? 9.437 -12.803 33.966 1.00 27.05 186 TYR C N 1
ATOM 3769 C CA . TYR C 1 186 ? 10.094 -11.511 33.721 1.00 27.01 186 TYR C CA 1
ATOM 3770 C C . TYR C 1 186 ? 11.082 -11.177 34.820 1.00 28.39 186 TYR C C 1
ATOM 3771 O O . TYR C 1 186 ? 11.010 -11.730 35.920 1.00 28.91 186 TYR C O 1
ATOM 3780 N N . ILE C 1 187 ? 12.002 -10.268 34.522 1.00 27.46 187 ILE C N 1
ATOM 3781 C CA . ILE C 1 187 ? 12.991 -9.843 35.494 1.00 29.56 187 ILE C CA 1
ATOM 3782 C C . ILE C 1 187 ? 13.257 -8.364 35.297 1.00 32.22 187 ILE C C 1
ATOM 3783 O O . ILE C 1 187 ? 13.357 -7.891 34.158 1.00 31.88 187 ILE C O 1
ATOM 3788 N N . ARG C 1 188 ? 13.343 -7.629 36.403 1.00 34.18 188 ARG C N 1
ATOM 3789 C CA . ARG C 1 188 ? 13.638 -6.199 36.350 1.00 35.99 188 ARG C CA 1
ATOM 3790 C C . ARG C 1 188 ? 15.082 -6.019 36.774 1.00 36.95 188 ARG C C 1
ATOM 3791 O O . ARG C 1 188 ? 15.414 -6.113 37.962 1.00 37.64 188 ARG C O 1
ATOM 3799 N N . ILE C 1 189 ? 15.941 -5.772 35.792 1.00 35.94 189 ILE C N 1
ATOM 3800 C CA . ILE C 1 189 ? 17.353 -5.600 36.060 1.00 35.80 189 ILE C CA 1
ATOM 3801 C C . ILE C 1 189 ? 17.678 -4.164 36.391 1.00 36.51 189 ILE C C 1
ATOM 3802 O O . ILE C 1 189 ? 17.118 -3.233 35.804 1.00 36.15 189 ILE C O 1
ATOM 3807 N N . LYS C 1 190 ? 18.584 -4.016 37.354 1.00 36.85 190 LYS C N 1
ATOM 3808 C CA . LYS C 1 190 ? 19.035 -2.726 37.854 1.00 37.55 190 LYS C CA 1
ATOM 3809 C C . LYS C 1 190 ? 19.767 -1.940 36.779 1.00 38.41 190 LYS C C 1
ATOM 3810 O O . LYS C 1 190 ? 20.649 -2.476 36.102 1.00 38.42 190 LYS C O 1
ATOM 3816 N N . ARG C 1 191 ? 19.403 -0.669 36.647 1.00 38.74 191 ARG C N 1
ATOM 3817 C CA . ARG C 1 191 ? 20.027 0.220 35.683 1.00 40.06 191 ARG C CA 1
ATOM 3818 C C . ARG C 1 191 ? 20.428 1.548 36.339 1.00 41.74 191 ARG C C 1
ATOM 3819 O O . ARG C 1 191 ? 19.690 2.084 37.177 1.00 42.18 191 ARG C O 1
ATOM 3827 N N . GLY C 1 192 ? 21.584 2.081 35.943 1.00 41.66 192 GLY C N 1
ATOM 3828 C CA . GLY C 1 192 ? 22.044 3.343 36.493 1.00 41.70 192 GLY C CA 1
ATOM 3829 C C . GLY C 1 192 ? 23.252 3.212 37.394 1.00 42.27 192 GLY C C 1
ATOM 3830 O O . GLY C 1 192 ? 23.555 4.111 38.175 1.00 42.32 192 GLY C O 1
ATOM 3831 N N . THR C 1 193 ? 23.960 2.097 37.275 1.00 42.37 193 THR C N 1
ATOM 3832 C CA . THR C 1 193 ? 25.130 1.851 38.099 1.00 42.28 193 THR C CA 1
ATOM 3833 C C . THR C 1 193 ? 26.375 2.521 37.542 1.00 42.66 193 THR C C 1
ATOM 3834 O O . THR C 1 193 ? 27.447 2.472 38.159 1.00 42.68 193 THR C O 1
ATOM 3838 N N . GLY C 1 194 ? 26.248 3.135 36.371 1.00 41.96 194 GLY C N 1
ATOM 3839 C CA . GLY C 1 194 ? 27.397 3.798 35.786 1.00 41.73 194 GLY C CA 1
ATOM 3840 C C . GLY C 1 194 ? 28.384 2.823 35.183 1.00 42.38 194 GLY C C 1
ATOM 3841 O O . GLY C 1 194 ? 29.409 3.232 34.644 1.00 42.81 194 GLY C O 1
ATOM 3842 N N . ASN C 1 195 ? 28.087 1.529 35.277 1.00 42.36 195 ASN C N 1
ATOM 3843 C CA . ASN C 1 195 ? 28.967 0.522 34.701 1.00 43.20 195 ASN C CA 1
ATOM 3844 C C . ASN C 1 195 ? 28.681 0.516 33.200 1.00 42.69 195 ASN C C 1
ATOM 3845 O O . ASN C 1 195 ? 27.516 0.404 32.797 1.00 43.43 195 ASN C O 1
ATOM 3850 N N . SER C 1 196 ? 29.724 0.664 32.377 1.00 41.41 196 SER C N 1
ATOM 3851 C CA . SER C 1 196 ? 29.540 0.667 30.918 1.00 40.26 196 SER C CA 1
ATOM 3852 C C . SER C 1 196 ? 28.956 -0.673 30.456 1.00 38.51 196 SER C C 1
ATOM 3853 O O . SER C 1 196 ? 27.980 -0.702 29.688 1.00 38.54 196 SER C O 1
ATOM 3856 N N . TYR C 1 197 ? 29.536 -1.770 30.950 1.00 35.44 197 TYR C N 1
ATOM 3857 C CA . TYR C 1 197 ? 29.076 -3.113 30.611 1.00 33.69 197 TYR C CA 1
ATOM 3858 C C . TYR C 1 197 ? 27.583 -3.294 30.883 1.00 33.45 197 TYR C C 1
ATOM 3859 O O . TYR C 1 197 ? 26.885 -4.017 30.156 1.00 32.39 197 TYR C O 1
ATOM 3868 N N . GLY C 1 198 ? 27.093 -2.623 31.926 1.00 33.08 198 GLY C N 1
ATOM 3869 C CA . GLY C 1 198 ? 25.691 -2.735 32.311 1.00 30.88 198 GLY C CA 1
ATOM 3870 C C . GLY C 1 198 ? 25.591 -3.848 33.340 1.00 29.70 198 GLY C C 1
ATOM 3871 O O . GLY C 1 198 ? 26.505 -4.660 33.434 1.00 30.59 198 GLY C O 1
ATOM 3872 N N . VAL C 1 199 ? 24.520 -3.886 34.125 1.00 29.50 199 VAL C N 1
ATOM 3873 C CA . VAL C 1 199 ? 24.351 -4.942 35.125 1.00 30.47 199 VAL C CA 1
ATOM 3874 C C . VAL C 1 199 ? 24.265 -6.295 34.408 1.00 30.01 199 VAL C C 1
ATOM 3875 O O . VAL C 1 199 ? 23.448 -6.458 33.517 1.00 29.20 199 VAL C O 1
ATOM 3879 N N . CYS C 1 200 ? 25.118 -7.248 34.800 1.00 30.25 200 CYS C N 1
ATOM 3880 C CA . CYS C 1 200 ? 25.170 -8.570 34.182 1.00 30.49 200 CYS C CA 1
ATOM 3881 C C . CYS C 1 200 ? 25.507 -8.407 32.697 1.00 30.59 200 CYS C C 1
ATOM 3882 O O . CYS C 1 200 ? 25.071 -9.195 31.863 1.00 29.33 200 CYS C O 1
ATOM 3885 N N . GLY C 1 201 ? 26.276 -7.365 32.377 1.00 30.62 201 GLY C N 1
ATOM 3886 C CA . GLY C 1 201 ? 26.676 -7.095 31.000 1.00 28.31 201 GLY C CA 1
ATOM 3887 C C . GLY C 1 201 ? 25.554 -6.801 30.016 1.00 27.60 201 GLY C C 1
ATOM 3888 O O . GLY C 1 201 ? 25.754 -6.937 28.799 1.00 29.50 201 GLY C O 1
ATOM 3889 N N . LEU C 1 202 ? 24.407 -6.367 30.538 1.00 25.15 202 LEU C N 1
ATOM 3890 C CA . LEU C 1 202 ? 23.193 -6.071 29.763 1.00 25.95 202 LEU C CA 1
ATOM 3891 C C . LEU C 1 202 ? 23.307 -5.158 28.532 1.00 27.86 202 LEU C C 1
ATOM 3892 O O . LEU C 1 202 ? 22.372 -5.072 27.711 1.00 27.81 202 LEU C O 1
ATOM 3897 N N . TYR C 1 203 ? 24.426 -4.456 28.409 1.00 28.38 203 TYR C N 1
ATOM 3898 C CA . TYR C 1 203 ? 24.595 -3.549 27.274 1.00 29.84 203 TYR C CA 1
ATOM 3899 C C . TYR C 1 203 ? 25.627 -4.022 26.256 1.00 28.72 203 TYR C C 1
ATOM 3900 O O . TYR C 1 203 ? 26.025 -3.269 25.369 1.00 30.68 203 TYR C O 1
ATOM 3909 N N . THR C 1 204 ? 26.052 -5.272 26.371 1.00 27.54 204 THR C N 1
ATOM 3910 C CA . THR C 1 204 ? 27.046 -5.828 25.463 1.00 26.84 204 THR C CA 1
ATOM 3911 C C . THR C 1 204 ? 26.677 -5.933 23.954 1.00 26.81 204 THR C C 1
ATOM 3912 O O . THR C 1 204 ? 27.474 -5.555 23.095 1.00 27.06 204 THR C O 1
ATOM 3916 N N . SER C 1 205 ? 25.474 -6.406 23.636 1.00 25.64 205 SER C N 1
ATOM 3917 C CA . SER C 1 205 ? 25.081 -6.610 22.247 1.00 25.02 205 SER C CA 1
ATOM 3918 C C . SER C 1 205 ? 23.556 -6.613 22.130 1.00 23.85 205 SER C C 1
ATOM 3919 O O . SER C 1 205 ? 22.924 -7.596 22.494 1.00 23.78 205 SER C O 1
ATOM 3922 N N . SER C 1 206 ? 22.957 -5.548 21.619 1.00 21.72 206 SER C N 1
ATOM 3923 C CA . SER C 1 206 ? 21.507 -5.513 21.508 1.00 23.61 206 SER C CA 1
ATOM 3924 C C . SER C 1 206 ? 21.080 -5.172 20.087 1.00 24.89 206 SER C C 1
ATOM 3925 O O . SER C 1 206 ? 21.609 -4.244 19.479 1.00 25.94 206 SER C O 1
ATOM 3928 N N . PHE C 1 207 ? 20.129 -5.925 19.547 1.00 24.45 207 PHE C N 1
ATOM 3929 C CA . PHE C 1 207 ? 19.657 -5.678 18.182 1.00 24.13 207 PHE C CA 1
ATOM 3930 C C . PHE C 1 207 ? 18.135 -5.581 18.126 1.00 23.60 207 PHE C C 1
ATOM 3931 O O . PHE C 1 207 ? 17.442 -5.994 19.054 1.00 24.25 207 PHE C O 1
ATOM 3939 N N . TYR C 1 208 ? 17.609 -5.030 17.039 1.00 23.44 208 TYR C N 1
ATOM 3940 C CA . TYR C 1 208 ? 16.166 -4.992 16.867 1.00 23.64 208 TYR C CA 1
ATOM 3941 C C . TYR C 1 208 ? 15.762 -5.058 15.399 1.00 24.12 208 TYR C C 1
ATOM 3942 O O . TYR C 1 208 ? 16.507 -4.644 14.510 1.00 22.52 208 TYR C O 1
ATOM 3951 N N . PRO C 1 209 ? 14.562 -5.595 15.127 1.00 24.64 209 PRO C N 1
ATOM 3952 C CA . PRO C 1 209 ? 14.078 -5.709 13.753 1.00 26.86 209 PRO C CA 1
ATOM 3953 C C . PRO C 1 209 ? 13.528 -4.399 13.198 1.00 29.23 209 PRO C C 1
ATOM 3954 O O . PRO C 1 209 ? 13.009 -3.561 13.944 1.00 29.54 209 PRO C O 1
ATOM 3958 N N . VAL C 1 210 ? 13.649 -4.220 11.886 1.00 30.60 210 VAL C N 1
ATOM 3959 C CA . VAL C 1 210 ? 13.119 -3.028 11.222 1.00 31.47 210 VAL C CA 1
ATOM 3960 C C . VAL C 1 210 ? 11.967 -3.473 10.320 1.00 32.24 210 VAL C C 1
ATOM 3961 O O . VAL C 1 210 ? 12.045 -4.519 9.681 1.00 31.42 210 VAL C O 1
ATOM 3965 N N . LYS C 1 211 ? 10.897 -2.690 10.284 1.00 32.48 211 LYS C N 1
ATOM 3966 C CA . LYS C 1 211 ? 9.748 -3.012 9.459 1.00 35.37 211 LYS C CA 1
ATOM 3967 C C . LYS C 1 211 ? 9.142 -1.693 8.992 1.00 38.23 211 LYS C C 1
ATOM 3968 O O . LYS C 1 211 ? 8.919 -0.803 9.806 1.00 38.03 211 LYS C O 1
ATOM 3974 N N . ASN C 1 212 ? 8.880 -1.566 7.690 1.00 40.55 212 ASN C N 1
ATOM 3975 C CA . ASN C 1 212 ? 8.323 -0.328 7.137 1.00 42.31 212 ASN C CA 1
ATOM 3976 C C . ASN C 1 212 ? 6.801 -0.308 7.072 1.00 42.44 212 ASN C C 1
ATOM 3977 O O . ASN C 1 212 ? 6.121 -1.066 7.758 1.00 43.21 212 ASN C O 1
ATOM 3982 N N . ALA D 2 1 ? 28.291 -19.513 18.509 1.00 49.62 2 ALA D N 1
ATOM 3983 C CA . ALA D 2 1 ? 27.442 -20.164 19.543 1.00 48.42 2 ALA D CA 1
ATOM 3984 C C . ALA D 2 1 ? 27.331 -19.229 20.738 1.00 47.57 2 ALA D C 1
ATOM 3985 O O . ALA D 2 1 ? 26.779 -19.585 21.775 1.00 48.99 2 ALA D O 1
ATOM 3987 N N . LEU D 2 2 ? 27.861 -18.022 20.566 1.00 46.51 3 LEU D N 1
ATOM 3988 C CA . LEU D 2 2 ? 27.863 -16.999 21.599 1.00 44.05 3 LEU D CA 1
ATOM 3989 C C . LEU D 2 2 ? 26.784 -17.136 22.677 1.00 42.05 3 LEU D C 1
ATOM 3990 O O . LEU D 2 2 ? 27.115 -17.378 23.844 1.00 42.99 3 LEU D O 1
ATOM 3995 N N . MET D 2 3 ? 25.510 -16.995 22.302 1.00 38.29 4 MET D N 1
ATOM 3996 C CA . MET D 2 3 ? 24.421 -17.084 23.282 1.00 35.69 4 MET D CA 1
ATOM 3997 C C . MET D 2 3 ? 23.855 -18.499 23.455 1.00 34.52 4 MET D C 1
ATOM 3998 O O . MET D 2 3 ? 23.538 -19.188 22.481 1.00 31.56 4 MET D O 1
ATOM 4003 N N . GLY D 2 4 ? 23.715 -18.922 24.707 1.00 32.65 5 GLY D N 1
ATOM 4004 C CA . GLY D 2 4 ? 23.201 -20.256 24.969 1.00 32.41 5 GLY D CA 1
ATOM 4005 C C . GLY D 2 4 ? 24.204 -21.318 24.543 1.00 32.20 5 GLY D C 1
ATOM 4006 O O . GLY D 2 4 ? 23.840 -22.484 24.326 1.00 30.33 5 GLY D O 1
ATOM 4007 N N . GLY D 2 5 ? 25.466 -20.905 24.419 1.00 31.71 6 GLY D N 1
ATOM 4008 C CA . GLY D 2 5 ? 26.542 -21.805 24.029 1.00 33.80 6 GLY D CA 1
ATOM 4009 C C . GLY D 2 5 ? 27.202 -22.489 25.220 1.00 35.17 6 GLY D C 1
ATOM 4010 O O . GLY D 2 5 ? 26.994 -22.098 26.363 1.00 34.04 6 GLY D O 1
ATOM 4011 N N . ILE D 2 6 ? 27.991 -23.520 24.942 1.00 37.57 7 ILE D N 1
ATOM 4012 C CA . ILE D 2 6 ? 28.683 -24.286 25.973 1.00 40.09 7 ILE D CA 1
ATOM 4013 C C . ILE D 2 6 ? 30.090 -23.729 26.153 1.00 42.36 7 ILE D C 1
ATOM 4014 O O . ILE D 2 6 ? 30.860 -23.663 25.199 1.00 41.45 7 ILE D O 1
ATOM 4019 N N . VAL D 2 7 ? 30.423 -23.323 27.372 1.00 45.17 8 VAL D N 1
ATOM 4020 C CA . VAL D 2 7 ? 31.751 -22.786 27.645 1.00 48.42 8 VAL D CA 1
ATOM 4021 C C . VAL D 2 7 ? 32.351 -23.417 28.910 1.00 50.26 8 VAL D C 1
ATOM 4022 O O . VAL D 2 7 ? 31.640 -23.685 29.891 1.00 49.68 8 VAL D O 1
ATOM 4026 N N . ASP D 2 8 ? 33.658 -23.666 28.872 1.00 52.46 9 ASP D N 1
ATOM 4027 C CA . ASP D 2 8 ? 34.354 -24.257 30.010 1.00 54.46 9 ASP D CA 1
ATOM 4028 C C . ASP D 2 8 ? 34.468 -23.244 31.149 1.00 54.24 9 ASP D C 1
ATOM 4029 O O . ASP D 2 8 ? 33.614 -23.191 32.036 1.00 54.93 9 ASP D O 1
ATOM 4034 N N . SER D 2 15 ? 34.275 -26.263 41.496 1.00 56.44 16 SER D N 1
ATOM 4035 C CA . SER D 2 15 ? 34.016 -27.518 42.187 1.00 57.17 16 SER D CA 1
ATOM 4036 C C . SER D 2 15 ? 32.825 -27.341 43.132 1.00 57.24 16 SER D C 1
ATOM 4037 O O . SER D 2 15 ? 31.998 -26.443 42.941 1.00 58.14 16 SER D O 1
ATOM 4040 N N . ALA D 2 16 ? 32.735 -28.205 44.140 1.00 56.30 17 ALA D N 1
ATOM 4041 C CA . ALA D 2 16 ? 31.664 -28.131 45.125 1.00 55.46 17 ALA D CA 1
ATOM 4042 C C . ALA D 2 16 ? 30.323 -28.565 44.560 1.00 54.70 17 ALA D C 1
ATOM 4043 O O . ALA D 2 16 ? 29.932 -29.726 44.691 1.00 54.23 17 ALA D O 1
ATOM 4045 N N . GLU D 2 17 ? 29.601 -27.632 43.955 1.00 53.48 18 GLU D N 1
ATOM 4046 C CA . GLU D 2 17 ? 28.317 -27.992 43.383 1.00 52.87 18 GLU D CA 1
ATOM 4047 C C . GLU D 2 17 ? 28.543 -28.866 42.157 1.00 51.31 18 GLU D C 1
ATOM 4048 O O . GLU D 2 17 ? 27.783 -29.799 41.917 1.00 50.96 18 GLU D O 1
ATOM 4054 N N . VAL D 2 18 ? 29.593 -28.563 41.394 1.00 49.60 19 VAL D N 1
ATOM 4055 C CA . VAL D 2 18 ? 29.921 -29.309 40.181 1.00 48.45 19 VAL D CA 1
ATOM 4056 C C . VAL D 2 18 ? 30.371 -30.727 40.503 1.00 48.12 19 VAL D C 1
ATOM 4057 O O . VAL D 2 18 ? 30.246 -31.636 39.673 1.00 47.46 19 VAL D O 1
ATOM 4061 N N . GLU D 2 19 ? 30.901 -30.909 41.708 1.00 47.11 20 GLU D N 1
ATOM 4062 C CA . GLU D 2 19 ? 31.369 -32.216 42.150 1.00 45.79 20 GLU D CA 1
ATOM 4063 C C . GLU D 2 19 ? 30.171 -33.074 42.526 1.00 44.81 20 GLU D C 1
ATOM 4064 O O . GLU D 2 19 ? 30.101 -34.247 42.171 1.00 44.20 20 GLU D O 1
ATOM 4070 N N . GLU D 2 20 ? 29.223 -32.489 43.248 1.00 43.21 21 GLU D N 1
ATOM 4071 C CA . GLU D 2 20 ? 28.053 -33.245 43.637 1.00 42.74 21 GLU D CA 1
ATOM 4072 C C . GLU D 2 20 ? 27.237 -33.587 42.383 1.00 39.72 21 GLU D C 1
ATOM 4073 O O . GLU D 2 20 ? 26.713 -34.683 42.282 1.00 39.21 21 GLU D O 1
ATOM 4079 N N . LEU D 2 21 ? 27.138 -32.665 41.424 1.00 36.90 22 LEU D N 1
ATOM 4080 C CA . LEU D 2 21 ? 26.388 -32.943 40.197 1.00 34.15 22 LEU D CA 1
ATOM 4081 C C . LEU D 2 21 ? 27.021 -34.114 39.454 1.00 31.75 22 LEU D C 1
ATOM 4082 O O . LEU D 2 21 ? 26.319 -34.930 38.889 1.00 31.21 22 LEU D O 1
ATOM 4087 N N . ALA D 2 22 ? 28.345 -34.196 39.467 1.00 30.59 23 ALA D N 1
ATOM 4088 C CA . ALA D 2 22 ? 29.031 -35.289 38.813 1.00 30.35 23 ALA D CA 1
ATOM 4089 C C . ALA D 2 22 ? 28.659 -36.606 39.507 1.00 32.05 23 ALA D C 1
ATOM 4090 O O . ALA D 2 22 ? 28.472 -37.629 38.845 1.00 32.17 23 ALA D O 1
ATOM 4092 N N . ARG D 2 23 ? 28.549 -36.593 40.835 1.00 31.91 24 ARG D N 1
ATOM 4093 C CA . ARG D 2 23 ? 28.164 -37.811 41.575 1.00 33.17 24 ARG D CA 1
ATOM 4094 C C . ARG D 2 23 ? 26.686 -38.106 41.319 1.00 31.02 24 ARG D C 1
ATOM 4095 O O . ARG D 2 23 ? 26.288 -39.252 41.138 1.00 29.14 24 ARG D O 1
ATOM 4103 N N . PHE D 2 24 ? 25.878 -37.056 41.316 1.00 28.20 25 PHE D N 1
ATOM 4104 C CA . PHE D 2 24 ? 24.467 -37.199 41.058 1.00 27.94 25 PHE D CA 1
ATOM 4105 C C . PHE D 2 24 ? 24.268 -37.855 39.697 1.00 26.86 25 PHE D C 1
ATOM 4106 O O . PHE D 2 24 ? 23.346 -38.643 39.505 1.00 26.62 25 PHE D O 1
ATOM 4114 N N . ALA D 2 25 ? 25.116 -37.512 38.737 1.00 26.33 26 ALA D N 1
ATOM 4115 C CA . ALA D 2 25 ? 24.951 -38.062 37.384 1.00 25.50 26 ALA D CA 1
ATOM 4116 C C . ALA D 2 25 ? 25.133 -39.568 37.406 1.00 25.12 26 ALA D C 1
ATOM 4117 O O . ALA D 2 25 ? 24.294 -40.328 36.909 1.00 22.65 26 ALA D O 1
ATOM 4119 N N . VAL D 2 26 ? 26.242 -39.985 37.988 1.00 23.91 27 VAL D N 1
ATOM 4120 C CA . VAL D 2 26 ? 26.537 -41.392 38.112 1.00 24.65 27 VAL D CA 1
ATOM 4121 C C . VAL D 2 26 ? 25.426 -42.124 38.888 1.00 24.87 27 VAL D C 1
ATOM 4122 O O . VAL D 2 26 ? 24.977 -43.189 38.457 1.00 24.94 27 VAL D O 1
ATOM 4126 N N . ASP D 2 27 ? 24.980 -41.564 40.021 1.00 24.73 28 ASP D N 1
ATOM 4127 C CA . ASP D 2 27 ? 23.926 -42.201 40.826 1.00 23.67 28 ASP D CA 1
ATOM 4128 C C . ASP D 2 27 ? 22.628 -42.292 40.069 1.00 23.94 28 ASP D C 1
ATOM 4129 O O . ASP D 2 27 ? 21.969 -43.334 40.080 1.00 22.91 28 ASP D O 1
ATOM 4134 N N . GLU D 2 28 ? 22.246 -41.193 39.424 1.00 23.52 29 GLU D N 1
ATOM 4135 C CA . GLU D 2 28 ? 21.001 -41.169 38.659 1.00 24.04 29 GLU D CA 1
ATOM 4136 C C . GLU D 2 28 ? 21.046 -42.229 37.549 1.00 23.83 29 GLU D C 1
ATOM 4137 O O . GLU D 2 28 ? 20.043 -42.880 37.264 1.00 23.84 29 GLU D O 1
ATOM 4143 N N . HIS D 2 29 ? 22.210 -42.394 36.924 1.00 21.72 30 HIS D N 1
ATOM 4144 C CA . HIS D 2 29 ? 22.358 -43.379 35.875 1.00 21.26 30 HIS D CA 1
ATOM 4145 C C . HIS D 2 29 ? 22.225 -44.781 36.460 1.00 20.77 30 HIS D C 1
ATOM 4146 O O . HIS D 2 29 ? 21.561 -45.648 35.894 1.00 20.17 30 HIS D O 1
ATOM 4153 N N . ASN D 2 30 ? 22.865 -45.023 37.589 1.00 22.07 31 ASN D N 1
ATOM 4154 C CA . ASN D 2 30 ? 22.747 -46.345 38.200 1.00 22.95 31 ASN D CA 1
ATOM 4155 C C . ASN D 2 30 ? 21.297 -46.653 38.579 1.00 25.10 31 ASN D C 1
ATOM 4156 O O . ASN D 2 30 ? 20.820 -47.772 38.374 1.00 21.55 31 ASN D O 1
ATOM 4161 N N . LYS D 2 31 ? 20.597 -45.654 39.127 1.00 26.46 32 LYS D N 1
ATOM 4162 C CA . LYS D 2 31 ? 19.213 -45.826 39.538 1.00 27.47 32 LYS D CA 1
ATOM 4163 C C . LYS D 2 31 ? 18.261 -46.184 38.410 1.00 28.18 32 LYS D C 1
ATOM 4164 O O . LYS D 2 31 ? 17.510 -47.145 38.500 1.00 25.58 32 LYS D O 1
ATOM 4170 N N . LYS D 2 32 ? 18.268 -45.397 37.347 1.00 29.61 33 LYS D N 1
ATOM 4171 C CA . LYS D 2 32 ? 17.330 -45.678 36.289 1.00 30.29 33 LYS D CA 1
ATOM 4172 C C . LYS D 2 32 ? 17.698 -46.902 35.494 1.00 28.50 33 LYS D C 1
ATOM 4173 O O . LYS D 2 32 ? 16.829 -47.540 34.907 1.00 29.30 33 LYS D O 1
ATOM 4179 N N . GLU D 2 33 ? 18.962 -47.279 35.485 1.00 25.30 34 GLU D N 1
ATOM 4180 C CA . GLU D 2 33 ? 19.314 -48.451 34.697 1.00 24.63 34 GLU D CA 1
ATOM 4181 C C . GLU D 2 33 ? 19.774 -49.663 35.508 1.00 24.45 34 GLU D C 1
ATOM 4182 O O . GLU D 2 33 ? 20.270 -50.662 34.945 1.00 22.76 34 GLU D O 1
ATOM 4188 N N . ASN D 2 34 ? 19.621 -49.564 36.826 1.00 23.20 35 ASN D N 1
ATOM 4189 C CA . ASN D 2 34 ? 20.024 -50.637 37.735 1.00 22.21 35 ASN D CA 1
ATOM 4190 C C . ASN D 2 34 ? 21.478 -51.039 37.530 1.00 21.93 35 ASN D C 1
ATOM 4191 O O . ASN D 2 34 ? 21.803 -52.225 37.459 1.00 21.81 35 ASN D O 1
ATOM 4196 N N . ALA D 2 35 ? 22.353 -50.042 37.429 1.00 20.35 36 ALA D N 1
ATOM 4197 C CA . ALA D 2 35 ? 23.773 -50.292 37.199 1.00 21.95 36 ALA D CA 1
ATOM 4198 C C . ALA D 2 35 ? 24.584 -50.018 38.469 1.00 23.57 36 ALA D C 1
ATOM 4199 O O . ALA D 2 35 ? 24.081 -49.431 39.414 1.00 22.76 36 ALA D O 1
ATOM 4201 N N . LEU D 2 36 ? 25.845 -50.431 38.475 1.00 25.36 37 LEU D N 1
ATOM 4202 C CA . LEU D 2 36 ? 26.691 -50.239 39.646 1.00 27.93 37 LEU D CA 1
ATOM 4203 C C . LEU D 2 36 ? 27.966 -49.468 39.327 1.00 26.73 37 LEU D C 1
ATOM 4204 O O . LEU D 2 36 ? 29.048 -49.828 39.787 1.00 26.62 37 LEU D O 1
ATOM 4209 N N . LEU D 2 37 ? 27.840 -48.413 38.530 1.00 27.00 38 LEU D N 1
ATOM 4210 C CA . LEU D 2 37 ? 28.997 -47.587 38.194 1.00 26.64 38 LEU D CA 1
ATOM 4211 C C . LEU D 2 37 ? 29.489 -46.910 39.475 1.00 27.15 38 LEU D C 1
ATOM 4212 O O . LEU D 2 37 ? 28.711 -46.565 40.344 1.00 24.64 38 LEU D O 1
ATOM 4217 N N . GLN D 2 38 ? 30.795 -46.738 39.592 1.00 30.62 39 GLN D N 1
ATOM 4218 C CA . GLN D 2 38 ? 31.349 -46.096 40.759 1.00 32.40 39 GLN D CA 1
ATOM 4219 C C . GLN D 2 38 ? 32.140 -44.855 40.336 1.00 31.96 39 GLN D C 1
ATOM 4220 O O . GLN D 2 38 ? 33.117 -44.944 39.584 1.00 31.15 39 GLN D O 1
ATOM 4226 N N . PHE D 2 39 ? 31.680 -43.707 40.822 1.00 32.08 40 PHE D N 1
ATOM 4227 C CA . PHE D 2 39 ? 32.291 -42.413 40.541 1.00 33.99 40 PHE D CA 1
ATOM 4228 C C . PHE D 2 39 ? 33.734 -42.441 40.977 1.00 34.50 40 PHE D C 1
ATOM 4229 O O . PHE D 2 39 ? 34.030 -42.882 42.089 1.00 34.90 40 PHE D O 1
ATOM 4237 N N . SER D 2 40 ? 34.623 -41.969 40.107 1.00 35.21 41 SER D N 1
ATOM 4238 C CA . SER D 2 40 ? 36.058 -41.924 40.403 1.00 36.89 41 SER D CA 1
ATOM 4239 C C . SER D 2 40 ? 36.516 -40.489 40.568 1.00 38.38 41 SER D C 1
ATOM 4240 O O . SER D 2 40 ? 37.202 -40.168 41.533 1.00 38.47 41 SER D O 1
ATOM 4243 N N . ARG D 2 41 ? 36.143 -39.632 39.615 1.00 39.54 42 ARG D N 1
ATOM 4244 C CA . ARG D 2 41 ? 36.509 -38.215 39.662 1.00 41.01 42 ARG D CA 1
ATOM 4245 C C . ARG D 2 41 ? 36.025 -37.415 38.448 1.00 40.29 42 ARG D C 1
ATOM 4246 O O . ARG D 2 41 ? 35.770 -37.971 37.376 1.00 39.28 42 ARG D O 1
ATOM 4254 N N . LEU D 2 42 ? 35.904 -36.106 38.632 1.00 39.54 43 LEU D N 1
ATOM 4255 C CA . LEU D 2 42 ? 35.481 -35.205 37.562 1.00 39.18 43 LEU D CA 1
ATOM 4256 C C . LEU D 2 42 ? 36.687 -34.813 36.711 1.00 38.66 43 LEU D C 1
ATOM 4257 O O . LEU D 2 42 ? 37.574 -34.117 37.180 1.00 39.14 43 LEU D O 1
ATOM 4262 N N . VAL D 2 43 ? 36.723 -35.271 35.464 1.00 38.67 44 VAL D N 1
ATOM 4263 C CA . VAL D 2 43 ? 37.832 -34.965 34.561 1.00 38.67 44 VAL D CA 1
ATOM 4264 C C . VAL D 2 43 ? 37.827 -33.503 34.089 1.00 39.10 44 VAL D C 1
ATOM 4265 O O . VAL D 2 43 ? 38.822 -32.780 34.226 1.00 38.09 44 VAL D O 1
ATOM 4269 N N . LYS D 2 44 ? 36.696 -33.091 33.527 1.00 37.61 45 LYS D N 1
ATOM 4270 C CA . LYS D 2 44 ? 36.511 -31.741 33.018 1.00 36.43 45 LYS D CA 1
ATOM 4271 C C . LYS D 2 44 ? 35.054 -31.324 33.207 1.00 34.35 45 LYS D C 1
ATOM 4272 O O . LYS D 2 44 ? 34.175 -32.169 33.405 1.00 33.67 45 LYS D O 1
ATOM 4278 N N . ALA D 2 45 ? 34.799 -30.022 33.170 1.00 32.44 46 ALA D N 1
ATOM 4279 C CA . ALA D 2 45 ? 33.440 -29.524 33.335 1.00 32.24 46 ALA D CA 1
ATOM 4280 C C . ALA D 2 45 ? 33.187 -28.276 32.503 1.00 33.24 46 ALA D C 1
ATOM 4281 O O . ALA D 2 45 ? 34.010 -27.359 32.472 1.00 34.27 46 ALA D O 1
ATOM 4283 N N . LYS D 2 46 ? 32.034 -28.255 31.839 1.00 32.28 47 LYS D N 1
ATOM 4284 C CA . LYS D 2 46 ? 31.626 -27.136 31.001 1.00 31.86 47 LYS D CA 1
ATOM 4285 C C . LYS D 2 46 ? 30.189 -26.835 31.336 1.00 29.72 47 LYS D C 1
ATOM 4286 O O . LYS D 2 46 ? 29.500 -27.665 31.924 1.00 29.47 47 LYS D O 1
ATOM 4292 N N . GLN D 2 47 ? 29.734 -25.637 31.010 1.00 27.23 48 GLN D N 1
ATOM 4293 C CA . GLN D 2 47 ? 28.349 -25.343 31.271 1.00 25.44 48 GLN D CA 1
ATOM 4294 C C . GLN D 2 47 ? 27.689 -24.540 30.159 1.00 24.61 48 GLN D C 1
ATOM 4295 O O . GLN D 2 47 ? 28.338 -23.840 29.384 1.00 22.69 48 GLN D O 1
ATOM 4301 N N . GLN D 2 48 ? 26.375 -24.664 30.076 1.00 23.78 49 GLN D N 1
ATOM 4302 C CA . GLN D 2 48 ? 25.646 -23.979 29.045 1.00 24.31 49 GLN D CA 1
ATOM 4303 C C . GLN D 2 48 ? 24.334 -23.498 29.605 1.00 24.34 49 GLN D C 1
ATOM 4304 O O . GLN D 2 48 ? 23.645 -24.216 30.350 1.00 24.69 49 GLN D O 1
ATOM 4310 N N . VAL D 2 49 ? 23.980 -22.274 29.237 1.00 22.49 50 VAL D N 1
ATOM 4311 C CA . VAL D 2 49 ? 22.740 -21.705 29.697 1.00 22.65 50 VAL D CA 1
ATOM 4312 C C . VAL D 2 49 ? 21.602 -22.148 28.774 1.00 24.49 50 VAL D C 1
ATOM 4313 O O . VAL D 2 49 ? 21.657 -21.959 27.566 1.00 24.72 50 VAL D O 1
ATOM 4317 N N . VAL D 2 50 ? 20.587 -22.779 29.344 1.00 23.38 51 VAL D N 1
ATOM 4318 C CA . VAL D 2 50 ? 19.423 -23.178 28.570 1.00 22.93 51 VAL D CA 1
ATOM 4319 C C . VAL D 2 50 ? 18.331 -22.596 29.444 1.00 23.17 51 VAL D C 1
ATOM 4320 O O . VAL D 2 50 ? 18.491 -21.478 29.933 1.00 24.25 51 VAL D O 1
ATOM 4324 N N . SER D 2 51 ? 17.213 -23.293 29.613 1.00 24.38 52 SER D N 1
ATOM 4325 C CA . SER D 2 51 ? 16.209 -22.798 30.551 1.00 25.83 52 SER D CA 1
ATOM 4326 C C . SER D 2 51 ? 16.808 -23.337 31.838 1.00 25.60 52 SER D C 1
ATOM 4327 O O . SER D 2 51 ? 16.463 -24.431 32.293 1.00 26.20 52 SER D O 1
ATOM 4330 N N . GLY D 2 52 ? 17.753 -22.587 32.382 1.00 24.94 53 GLY D N 1
ATOM 4331 C CA . GLY D 2 52 ? 18.453 -23.015 33.578 1.00 24.38 53 GLY D CA 1
ATOM 4332 C C . GLY D 2 52 ? 19.868 -23.315 33.117 1.00 24.40 53 GLY D C 1
ATOM 4333 O O . GLY D 2 52 ? 20.350 -22.713 32.162 1.00 24.39 53 GLY D O 1
ATOM 4334 N N . ILE D 2 53 ? 20.547 -24.254 33.749 1.00 21.95 54 ILE D N 1
ATOM 4335 C CA . ILE D 2 53 ? 21.899 -24.549 33.314 1.00 22.71 54 ILE D CA 1
ATOM 4336 C C . ILE D 2 53 ? 22.029 -26.023 32.890 1.00 24.14 54 ILE D C 1
ATOM 4337 O O . ILE D 2 53 ? 21.450 -26.919 33.514 1.00 23.58 54 ILE D O 1
ATOM 4342 N N . MET D 2 54 ? 22.799 -26.268 31.835 1.00 22.20 55 MET D N 1
ATOM 4343 C CA . MET D 2 54 ? 23.036 -27.626 31.380 1.00 23.41 55 MET D CA 1
ATOM 4344 C C . MET D 2 54 ? 24.515 -27.845 31.594 1.00 23.86 55 MET D C 1
ATOM 4345 O O . MET D 2 54 ? 25.341 -27.161 30.993 1.00 23.87 55 MET D O 1
ATOM 4350 N N . HIS D 2 55 ? 24.850 -28.801 32.448 1.00 23.97 56 HIS D N 1
ATOM 4351 C CA . HIS D 2 55 ? 26.243 -29.110 32.740 1.00 24.18 56 HIS D CA 1
ATOM 4352 C C . HIS D 2 55 ? 26.714 -30.240 31.852 1.00 24.78 56 HIS D C 1
ATOM 4353 O O . HIS D 2 55 ? 26.064 -31.279 31.765 1.00 25.07 56 HIS D O 1
ATOM 4360 N N . HIS D 2 56 ? 27.845 -30.029 31.195 1.00 25.92 57 HIS D N 1
ATOM 4361 C CA . HIS D 2 56 ? 28.439 -31.029 30.324 1.00 27.70 57 HIS D CA 1
ATOM 4362 C C . HIS D 2 56 ? 29.671 -31.540 31.094 1.00 27.67 57 HIS D C 1
ATOM 4363 O O . HIS D 2 56 ? 30.757 -30.970 31.002 1.00 28.42 57 HIS D O 1
ATOM 4370 N N . LEU D 2 57 ? 29.498 -32.610 31.860 1.00 25.92 58 LEU D N 1
ATOM 4371 C CA . LEU D 2 57 ? 30.590 -33.142 32.669 1.00 26.27 58 LEU D CA 1
ATOM 4372 C C . LEU D 2 57 ? 31.262 -34.370 32.096 1.00 27.22 58 LEU D C 1
ATOM 4373 O O . LEU D 2 57 ? 30.585 -35.281 31.635 1.00 28.15 58 LEU D O 1
ATOM 4378 N N . THR D 2 58 ? 32.591 -34.396 32.119 1.00 27.45 59 THR D N 1
ATOM 4379 C CA . THR D 2 58 ? 33.330 -35.573 31.666 1.00 28.15 59 THR D CA 1
ATOM 4380 C C . THR D 2 58 ? 33.724 -36.243 32.988 1.00 28.90 59 THR D C 1
ATOM 4381 O O . THR D 2 58 ? 34.484 -35.673 33.766 1.00 27.16 59 THR D O 1
ATOM 4385 N N . VAL D 2 59 ? 33.172 -37.423 33.259 1.00 29.51 60 VAL D N 1
ATOM 4386 C CA . VAL D 2 59 ? 33.440 -38.112 34.519 1.00 30.37 60 VAL D CA 1
ATOM 4387 C C . VAL D 2 59 ? 34.126 -39.477 34.377 1.00 30.48 60 VAL D C 1
ATOM 4388 O O . VAL D 2 59 ? 33.844 -40.279 33.468 1.00 29.17 60 VAL D O 1
ATOM 4392 N N . GLU D 2 60 ? 35.061 -39.714 35.282 1.00 29.32 61 GLU D N 1
ATOM 4393 C CA . GLU D 2 60 ? 35.783 -40.960 35.295 1.00 29.52 61 GLU D CA 1
ATOM 4394 C C . GLU D 2 60 ? 35.064 -41.810 36.320 1.00 29.21 61 GLU D C 1
ATOM 4395 O O . GLU D 2 60 ? 34.753 -41.339 37.413 1.00 25.96 61 GLU D O 1
ATOM 4401 N N . VAL D 2 61 ? 34.760 -43.048 35.952 1.00 28.92 62 VAL D N 1
ATOM 4402 C CA . VAL D 2 61 ? 34.085 -43.945 36.873 1.00 29.16 62 VAL D CA 1
ATOM 4403 C C . VAL D 2 61 ? 34.827 -45.259 36.858 1.00 29.64 62 VAL D C 1
ATOM 4404 O O . VAL D 2 61 ? 35.743 -45.457 36.067 1.00 28.21 62 VAL D O 1
ATOM 4408 N N . ILE D 2 62 ? 34.426 -46.149 37.748 1.00 31.46 63 ILE D N 1
ATOM 4409 C CA . ILE D 2 62 ? 35.022 -47.462 37.818 1.00 35.21 63 ILE D CA 1
ATOM 4410 C C . ILE D 2 62 ? 33.939 -48.502 37.584 1.00 37.37 63 ILE D C 1
ATOM 4411 O O . ILE D 2 62 ? 32.946 -48.534 38.311 1.00 38.37 63 ILE D O 1
ATOM 4416 N N . GLU D 2 63 ? 34.111 -49.332 36.558 1.00 40.00 64 GLU D N 1
ATOM 4417 C CA . GLU D 2 63 ? 33.150 -50.404 36.277 1.00 42.21 64 GLU D CA 1
ATOM 4418 C C . GLU D 2 63 ? 33.895 -51.669 35.879 1.00 42.63 64 GLU D C 1
ATOM 4419 O O . GLU D 2 63 ? 34.732 -51.647 34.983 1.00 43.40 64 GLU D O 1
ATOM 4425 N N . GLY D 2 64 ? 33.596 -52.770 36.554 1.00 44.87 65 GLY D N 1
ATOM 4426 C CA . GLY D 2 64 ? 34.285 -54.013 36.255 1.00 46.13 65 GLY D CA 1
ATOM 4427 C C . GLY D 2 64 ? 35.738 -53.926 36.692 1.00 47.37 65 GLY D C 1
ATOM 4428 O O . GLY D 2 64 ? 36.606 -54.628 36.169 1.00 48.10 65 GLY D O 1
ATOM 4429 N N . GLY D 2 65 ? 36.011 -53.052 37.656 1.00 47.32 66 GLY D N 1
ATOM 4430 C CA . GLY D 2 65 ? 37.367 -52.904 38.135 1.00 47.02 66 GLY D CA 1
ATOM 4431 C C . GLY D 2 65 ? 38.205 -52.024 37.230 1.00 47.52 66 GLY D C 1
ATOM 4432 O O . GLY D 2 65 ? 39.376 -51.774 37.524 1.00 46.28 66 GLY D O 1
ATOM 4433 N N . LYS D 2 66 ? 37.619 -51.561 36.126 1.00 47.76 67 LYS D N 1
ATOM 4434 C CA . LYS D 2 66 ? 38.337 -50.692 35.197 1.00 48.44 67 LYS D CA 1
ATOM 4435 C C . LYS D 2 66 ? 37.765 -49.279 35.200 1.00 47.95 67 LYS D C 1
ATOM 4436 O O . LYS D 2 66 ? 36.555 -49.079 35.337 1.00 47.20 67 LYS D O 1
ATOM 4442 N N . LYS D 2 67 ? 38.646 -48.296 35.071 1.00 47.76 68 LYS D N 1
ATOM 4443 C CA . LYS D 2 67 ? 38.209 -46.911 35.040 1.00 47.44 68 LYS D CA 1
ATOM 4444 C C . LYS D 2 67 ? 37.870 -46.552 33.603 1.00 45.58 68 LYS D C 1
ATOM 4445 O O . LYS D 2 67 ? 38.663 -46.799 32.690 1.00 45.53 68 LYS D O 1
ATOM 4451 N N . LYS D 2 68 ? 36.678 -45.992 33.417 1.00 42.06 69 LYS D N 1
ATOM 4452 C CA . LYS D 2 68 ? 36.195 -45.589 32.101 1.00 39.29 69 LYS D CA 1
ATOM 4453 C C . LYS D 2 68 ? 35.707 -44.149 32.169 1.00 36.60 69 LYS D C 1
ATOM 4454 O O . LYS D 2 68 ? 35.252 -43.684 33.214 1.00 34.24 69 LYS D O 1
ATOM 4460 N N . VAL D 2 69 ? 35.794 -43.437 31.054 1.00 34.19 70 VAL D N 1
ATOM 4461 C CA . VAL D 2 69 ? 35.365 -42.051 31.059 1.00 32.11 70 VAL D CA 1
ATOM 4462 C C . VAL D 2 69 ? 34.021 -41.898 30.367 1.00 29.64 70 VAL D C 1
ATOM 4463 O O . VAL D 2 69 ? 33.796 -42.462 29.290 1.00 29.52 70 VAL D O 1
ATOM 4467 N N . TYR D 2 70 ? 33.138 -41.134 30.998 1.00 26.69 71 TYR D N 1
ATOM 4468 C CA . TYR D 2 70 ? 31.812 -40.875 30.466 1.00 25.31 71 TYR D CA 1
ATOM 4469 C C . TYR D 2 70 ? 31.531 -39.403 30.323 1.00 25.10 71 TYR D C 1
ATOM 4470 O O . TYR D 2 70 ? 32.146 -38.563 30.974 1.00 23.86 71 TYR D O 1
ATOM 4479 N N . GLU D 2 71 ? 30.561 -39.099 29.476 1.00 26.23 72 GLU D N 1
ATOM 4480 C CA . GLU D 2 71 ? 30.130 -37.733 29.268 1.00 26.65 72 GLU D CA 1
ATOM 4481 C C . GLU D 2 71 ? 28.696 -37.650 29.766 1.00 25.51 72 GLU D C 1
ATOM 4482 O O . GLU D 2 71 ? 27.840 -38.429 29.348 1.00 24.80 72 GLU D O 1
ATOM 4488 N N . ALA D 2 72 ? 28.417 -36.729 30.679 1.00 23.84 73 ALA D N 1
ATOM 4489 C CA . ALA D 2 72 ? 27.044 -36.616 31.168 1.00 23.53 73 ALA D CA 1
ATOM 4490 C C . ALA D 2 72 ? 26.549 -35.197 31.000 1.00 23.61 73 ALA D C 1
ATOM 4491 O O . ALA D 2 72 ? 27.346 -34.259 30.951 1.00 23.35 73 ALA D O 1
ATOM 4493 N N . LYS D 2 73 ? 25.234 -35.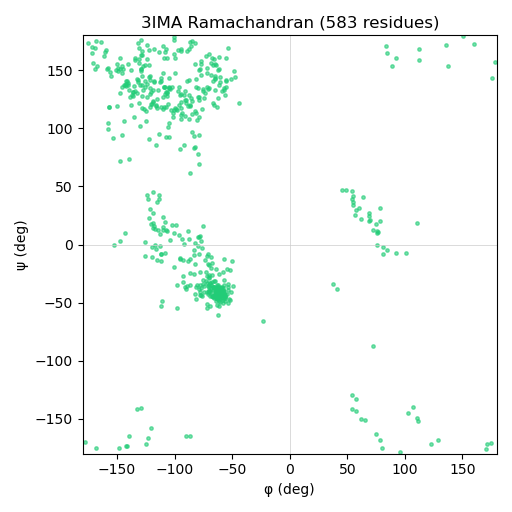053 30.888 1.00 22.79 74 LYS D N 1
ATOM 4494 C CA . LYS D 2 73 ? 24.601 -33.743 30.787 1.00 23.99 74 LYS D CA 1
ATOM 4495 C C . LYS D 2 73 ? 23.572 -33.661 31.898 1.00 23.56 74 LYS D C 1
ATOM 4496 O O . LYS D 2 73 ? 22.613 -34.438 31.924 1.00 23.55 74 LYS D O 1
ATOM 4502 N N . VAL D 2 74 ? 23.796 -32.750 32.841 1.00 23.24 75 VAL D N 1
ATOM 4503 C CA . VAL D 2 74 ? 22.886 -32.582 33.977 1.00 23.76 75 VAL D CA 1
ATOM 4504 C C . VAL D 2 74 ? 22.143 -31.263 33.823 1.00 23.88 75 VAL D C 1
ATOM 4505 O O . VAL D 2 74 ? 22.741 -30.194 33.815 1.00 24.28 75 VAL D O 1
ATOM 4509 N N . TRP D 2 75 ? 20.831 -31.350 33.707 1.00 24.52 76 TRP D N 1
ATOM 4510 C CA . TRP D 2 75 ? 20.004 -30.170 33.513 1.00 23.53 76 TRP D CA 1
ATOM 4511 C C . TRP D 2 75 ? 19.498 -29.656 34.852 1.00 25.24 76 TRP D C 1
ATOM 4512 O O . TRP D 2 75 ? 18.709 -30.316 35.526 1.00 25.57 76 TRP D O 1
ATOM 4523 N N . VAL D 2 76 ? 19.969 -28.476 35.234 1.00 26.16 77 VAL D N 1
ATOM 4524 C CA . VAL D 2 76 ? 19.616 -27.875 36.514 1.00 26.73 77 VAL D CA 1
ATOM 4525 C C . VAL D 2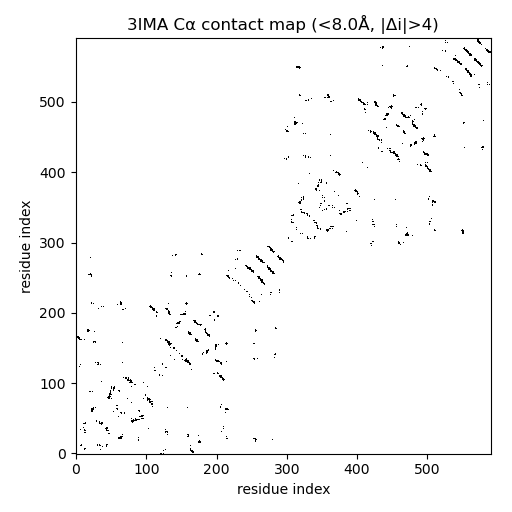 76 ? 18.763 -26.627 36.432 1.00 27.40 77 VAL D C 1
ATOM 4526 O O . VAL D 2 76 ? 19.172 -25.616 35.844 1.00 28.06 77 VAL D O 1
ATOM 4530 N N . GLN D 2 77 ? 17.571 -26.705 37.006 1.00 26.18 78 GLN D N 1
ATOM 4531 C CA . GLN D 2 77 ? 16.706 -25.551 37.080 1.00 28.13 78 GLN D CA 1
ATOM 4532 C C . GLN D 2 77 ? 16.577 -25.272 38.587 1.00 29.69 78 GLN D C 1
ATOM 4533 O O . GLN D 2 77 ? 15.653 -25.752 39.258 1.00 28.80 78 GLN D O 1
ATOM 4539 N N . ALA D 2 78 ? 17.543 -24.513 39.106 1.00 30.23 79 ALA D N 1
ATOM 4540 C CA . ALA D 2 78 ? 17.606 -24.177 40.533 1.00 32.06 79 ALA D CA 1
ATOM 4541 C C . ALA D 2 78 ? 16.342 -23.637 41.184 1.00 32.59 79 ALA D C 1
ATOM 4542 O O . ALA D 2 78 ? 16.067 -23.947 42.341 1.00 34.00 79 ALA D O 1
ATOM 4544 N N . TRP D 2 79 ? 15.572 -22.844 40.450 1.00 33.99 80 TRP D N 1
ATOM 4545 C CA . TRP D 2 79 ? 14.349 -22.265 40.986 1.00 33.81 80 TRP D CA 1
ATOM 4546 C C . TRP D 2 79 ? 13.215 -23.271 41.088 1.00 36.09 80 TRP D C 1
ATOM 4547 O O . TRP D 2 79 ? 12.040 -22.904 41.228 1.00 36.29 80 TRP D O 1
ATOM 4558 N N . LEU D 2 80 ? 13.573 -24.545 40.995 1.00 37.02 81 LEU D N 1
ATOM 4559 C CA . LEU D 2 80 ? 12.595 -25.625 41.093 1.00 38.36 81 LEU D CA 1
ATOM 4560 C C . LEU D 2 80 ? 13.242 -26.785 41.833 1.00 38.29 81 LEU D C 1
ATOM 4561 O O . LEU D 2 80 ? 12.693 -27.878 41.887 1.00 37.50 81 LEU D O 1
ATOM 4566 N N . ASN D 2 81 ? 14.421 -26.534 42.394 1.00 39.86 82 ASN D N 1
ATOM 4567 C CA . ASN D 2 81 ? 15.178 -27.564 43.115 1.00 42.12 82 ASN D CA 1
ATOM 4568 C C . ASN D 2 81 ? 15.125 -28.813 42.245 1.00 41.31 82 ASN D C 1
ATOM 4569 O O . ASN D 2 81 ? 14.841 -29.923 42.700 1.00 41.28 82 ASN D O 1
ATOM 4574 N N . SER D 2 82 ? 15.394 -28.608 40.967 1.00 39.61 83 SER D N 1
ATOM 4575 C CA . SER D 2 82 ? 15.361 -29.695 40.023 1.00 38.50 83 SER D CA 1
ATOM 4576 C C . SER D 2 82 ? 16.670 -29.905 39.306 1.00 37.91 83 SER D C 1
ATOM 4577 O O . SER D 2 82 ? 17.270 -28.969 38.793 1.00 38.17 83 SER D O 1
ATOM 4580 N N . LYS D 2 83 ? 17.128 -31.144 39.302 1.00 36.75 84 LYS D N 1
ATOM 4581 C CA . LYS D 2 83 ? 18.347 -31.492 38.604 1.00 36.87 84 LYS D CA 1
ATOM 4582 C C . LYS D 2 83 ? 18.069 -32.823 37.911 1.00 36.09 84 LYS D C 1
ATOM 4583 O O . LYS D 2 83 ? 17.720 -33.814 38.556 1.00 35.82 84 LYS D O 1
ATOM 4589 N N . LYS D 2 84 ? 18.180 -32.831 36.585 1.00 34.11 85 LYS D N 1
ATOM 4590 C CA . LYS D 2 84 ? 17.914 -34.043 35.837 1.00 32.84 85 LYS D CA 1
ATOM 4591 C C . LYS D 2 84 ? 19.105 -34.481 35.014 1.00 31.24 85 LYS D C 1
ATOM 4592 O O . LYS D 2 84 ? 19.882 -33.663 34.502 1.00 30.16 85 LYS D O 1
ATOM 4598 N N . LEU D 2 85 ? 19.258 -35.797 34.910 1.00 30.45 86 LEU D N 1
ATOM 4599 C CA . LEU D 2 85 ? 20.311 -36.376 34.099 1.00 28.48 86 LEU D CA 1
ATOM 4600 C C . LEU D 2 85 ? 19.691 -36.320 32.713 1.00 29.37 86 LEU D C 1
ATOM 4601 O O . LEU D 2 85 ? 18.665 -36.961 32.457 1.00 29.46 86 LEU D O 1
ATOM 4606 N N . HIS D 2 86 ? 20.283 -35.529 31.834 1.00 29.64 87 HIS D N 1
ATOM 4607 C CA . HIS D 2 86 ? 19.745 -35.369 30.490 1.00 30.09 87 HIS D CA 1
ATOM 4608 C C . HIS D 2 86 ? 20.322 -36.406 29.555 1.00 29.32 87 HIS D C 1
ATOM 4609 O O . HIS D 2 86 ? 19.624 -36.905 28.690 1.00 30.31 87 HIS D O 1
ATOM 4616 N N . GLU D 2 87 ? 21.587 -36.750 29.754 1.00 29.45 88 GLU D N 1
ATOM 4617 C CA . GLU D 2 87 ? 22.261 -37.700 28.884 1.00 29.12 88 GLU D CA 1
ATOM 4618 C C . GLU D 2 87 ? 23.465 -38.300 29.588 1.00 27.26 88 GLU D C 1
ATOM 4619 O O . GLU D 2 87 ? 24.102 -37.668 30.422 1.00 25.39 88 GLU D O 1
ATOM 4625 N N . PHE D 2 88 ? 23.802 -39.522 29.233 1.00 27.06 89 PHE D N 1
ATOM 4626 C CA . PHE D 2 88 ? 24.902 -40.179 29.895 1.00 26.80 89 PHE D CA 1
ATOM 4627 C C . PHE D 2 88 ? 25.408 -41.241 28.941 1.00 28.06 89 PHE D C 1
ATOM 4628 O O . PHE D 2 88 ? 24.651 -42.141 28.573 1.00 26.41 89 PHE D O 1
ATOM 4636 N N . SER D 2 89 ? 26.670 -41.125 28.523 1.00 28.05 90 SER D N 1
ATOM 4637 C CA . SER D 2 89 ? 27.273 -42.102 27.621 1.00 30.41 90 SER D CA 1
ATOM 4638 C C . SER D 2 89 ? 28.783 -41.993 27.677 1.00 31.81 90 SER D C 1
ATOM 4639 O O . SER D 2 89 ? 29.319 -40.988 28.148 1.00 31.39 90 SER D O 1
ATOM 4642 N N . PRO D 2 90 ? 29.489 -43.035 27.202 1.00 33.36 91 PRO D N 1
ATOM 4643 C CA . PRO D 2 90 ? 30.954 -43.043 27.202 1.00 35.16 91 PRO D CA 1
ATOM 4644 C C . PRO D 2 90 ? 31.510 -42.088 26.163 1.00 36.99 91 PRO D C 1
ATOM 4645 O O . PRO D 2 90 ? 30.851 -41.808 25.167 1.00 35.71 91 PRO D O 1
ATOM 4649 N N . ILE D 2 91 ? 32.705 -41.564 26.410 1.00 39.29 92 ILE D N 1
ATOM 4650 C CA . ILE D 2 91 ? 33.327 -40.656 25.460 1.00 42.22 92 ILE D CA 1
ATOM 4651 C C . ILE D 2 91 ? 33.718 -41.426 24.196 1.00 43.37 92 ILE D C 1
ATOM 4652 O O . ILE D 2 91 ? 33.633 -40.826 23.092 1.00 43.45 92 ILE D O 1
#

B-factor: mean 24.7, std 10.87, range [4.73, 61.64]